Protein 2Z00 (pdb70)

Secondary structure (DSSP, 8-state):
-EEEEEEEEETTEEEEEEEEEEETTEEEESB----SSEEE-TT-EEEEPEEES-B---TTT-TTT--HHHHHHHHHHTTEEEE----SSS-S-SHHHHHHHHHHHHHHTSSEE--EE-SBGGG-SSSB--HHHHHHHT--EEE-TTS----HHHHHHHH--GGGT--EEE----HHHHTT----SHHHHHHT-----HHHHHHHHHHHHHHHHHHHHH-SSPP-EEETT---HHHHHHHHHHHHTT--EEEEE-HHHHH--GGGGGG--GGG--SSPP--HHHHHHHHHHHHHTSS-EE---B----TTGGGS-TTTSPP-B--TTTHHHHHIIIIIIHH---HHHHHHHHTHHHHHHHTPPP--SSTTSB--EEEEE---EE--GGG-SSS----TTTT-EE--EEEEEEETTEEEEE---

Foldseek 3Di:
DKEAQAWEFALVGIDDRFIWDDDPQFGADRHHDDDPDYHHQHQWYKYFQFEFEAAEAQPDPRCLQHHCQLVLLLQVQQRHQYYEYAVYVQGAQALVSLLVNQVVCVVNPGRHYQYAGEQAVSLPQDHGGPVVSNVVSRHLAYESPVDANADLVSVLVSQLVQVVLHAYEGQQFQCVQQPPFLDDDDVCVVLVGRHGDLVRRLVRLLSVLVSLVVSCVPHPGRGEYEYEANQFLSSLVSLVVSVVVVHRYAYEHALCSQPHAPVLCPPQQLLQRAVPHRHDPVRNVSVLVCLVVVSHLAYHHNADTDAVVLSPDGSSRRDHHFHDSQPRQQSCCFVPCVPPVHDPNSNSSRRFVSSCVSSPHHGFGDDNPTRPFMWMWFQDWDFDQLVPRSRSHSDGPRGGPITGGGTQFGDNSNHTSHHNSD

InterPro domains:
  IPR002195 Dihydroorotase, conserved site [PS00482] (53-61)
  IPR002195 Dihydroorotase, conserved site [PS00483] (304-315)
  IPR004722 Dihydroorotase [MF_00220_B] (2-424)
  IPR004722 Dihydroorotase [cd01317] (38-414)
  IPR011059 Metal-dependent hydrolase, composite domain superfamily [G3DSA:2.30.40.10] (15-421)
  IPR011059 Metal-dependent hydrolase, composite domain superfamily [SSF51338] (2-423)
  IPR024403 Dihydroorotase, catalytic domain [PF12890] (46-237)
  IPR032466 Metal-dependent hydrolase [SSF51556] (50-367)
  IPR050138 Dihydroorotase/Allantoinase hydrolase-like [PTHR43668] (2-423)

Structure (mmCIF, N/CA/C/O backbone):
data_2Z00
#
_entry.id   2Z00
#
_cell.length_a   129.937
_cell.length_b   129.937
_cell.length_c   209.906
_cell.angle_alpha   90.00
_cell.angle_beta   90.00
_cell.angle_gamma   120.00
#
_symmetry.space_group_name_H-M   'P 65 2 2'
#
loop_
_entity.id
_entity.type
_entity.pdbx_description
1 polymer Dihydroorotase
2 non-polymer 'ZINC ION'
3 water water
#
loop_
_atom_site.group_PDB
_atom_site.id
_atom_site.type_symbol
_atom_site.label_atom_id
_atom_site.label_alt_id
_atom_site.label_comp_id
_atom_site.label_asym_id
_atom_site.label_entity_id
_atom_site.label_seq_id
_atom_site.pdbx_PDB_ins_code
_atom_site.Cartn_x
_atom_site.Cartn_y
_atom_site.Cartn_z
_atom_site.occupancy
_atom_site.B_iso_or_equiv
_atom_site.auth_seq_id
_atom_site.auth_comp_id
_atom_site.auth_asym_id
_atom_site.auth_atom_id
_atom_site.pdbx_PDB_model_num
ATOM 9 N N . ILE A 1 2 ? 39.541 46.361 128.357 1.00 37.80 2 ILE A N 1
ATOM 10 C CA . ILE A 1 2 ? 39.066 46.833 127.072 1.00 32.31 2 ILE A CA 1
ATOM 11 C C . ILE A 1 2 ? 37.602 46.476 126.814 1.00 29.57 2 ILE A C 1
ATOM 12 O O . ILE A 1 2 ? 37.105 45.453 127.285 1.00 29.27 2 ILE A O 1
ATOM 17 N N . LEU A 1 3 ? 36.890 47.343 126.101 1.00 26.10 3 LEU A N 1
ATOM 18 C CA . LEU A 1 3 ? 35.493 47.087 125.763 1.00 24.29 3 LEU A CA 1
ATOM 19 C C . LEU A 1 3 ? 35.331 47.038 124.251 1.00 23.66 3 LEU A C 1
ATOM 20 O O . LEU A 1 3 ? 35.650 48.005 123.555 1.00 22.65 3 LEU A O 1
ATOM 25 N N . ILE A 1 4 ? 34.847 45.908 123.743 1.00 23.04 4 ILE A N 1
ATOM 26 C CA . ILE A 1 4 ? 34.634 45.751 122.307 1.00 22.44 4 ILE A CA 1
ATOM 27 C C . ILE A 1 4 ? 33.125 45.767 122.102 1.00 22.52 4 ILE A C 1
ATOM 28 O O . ILE A 1 4 ? 32.418 44.856 122.535 1.00 21.89 4 ILE A O 1
ATOM 33 N N . ARG A 1 5 ? 32.638 46.814 121.446 1.00 24.59 5 ARG A N 1
ATOM 34 C CA . ARG A 1 5 ? 31.206 46.982 121.230 1.00 26.20 5 ARG A CA 1
ATOM 35 C C . ARG A 1 5 ? 30.650 46.517 119.894 1.00 24.89 5 ARG A C 1
ATOM 36 O O . ARG A 1 5 ? 31.342 46.517 118.875 1.00 24.63 5 ARG A O 1
ATOM 44 N N . ASN A 1 6 ? 29.382 46.117 119.931 1.00 23.71 6 ASN A N 1
ATOM 45 C CA . ASN A 1 6 ? 28.648 45.682 118.749 1.00 22.70 6 ASN A CA 1
ATOM 46 C C . ASN A 1 6 ? 29.411 44.664 117.899 1.00 22.14 6 ASN A C 1
ATOM 47 O O . ASN A 1 6 ? 29.473 44.781 116.677 1.00 20.06 6 ASN A O 1
ATOM 52 N N . VAL A 1 7 ? 29.975 43.654 118.549 1.00 21.72 7 VAL A N 1
ATOM 53 C CA . VAL A 1 7 ? 30.745 42.646 117.837 1.00 20.51 7 VAL A CA 1
ATOM 54 C C . VAL A 1 7 ? 30.100 41.270 117.909 1.00 19.93 7 VAL A C 1
ATOM 55 O O . VAL A 1 7 ? 29.477 40.918 118.908 1.00 20.14 7 VAL A O 1
ATOM 59 N N . ARG A 1 8 ? 30.244 40.496 116.838 1.00 20.43 8 ARG A N 1
ATOM 60 C CA . ARG A 1 8 ? 29.698 39.146 116.813 1.00 21.32 8 ARG A CA 1
ATOM 61 C C . ARG A 1 8 ? 30.652 38.235 117.573 1.00 21.07 8 ARG A C 1
ATOM 62 O O . ARG A 1 8 ? 31.857 38.486 117.618 1.00 19.65 8 ARG A O 1
ATOM 70 N N . LEU A 1 9 ? 30.107 37.188 118.177 1.00 21.69 9 LEU A N 1
ATOM 71 C CA . LEU A 1 9 ? 30.905 36.235 118.935 1.00 23.05 9 LEU A CA 1
ATOM 72 C C . LEU A 1 9 ? 30.871 34.897 118.213 1.00 23.44 9 LEU A C 1
ATOM 73 O O . LEU A 1 9 ? 29.803 34.418 117.841 1.00 23.97 9 LEU A O 1
ATOM 78 N N . VAL A 1 10 ? 32.033 34.288 118.010 1.00 23.30 10 VAL A N 1
ATOM 79 C CA . VAL A 1 10 ? 32.066 33.009 117.322 1.00 22.09 10 VAL A CA 1
ATOM 80 C C . VAL A 1 10 ? 33.071 32.003 117.861 1.00 22.26 10 VAL A C 1
ATOM 81 O O . VAL A 1 10 ? 34.277 32.241 117.812 1.00 22.01 10 VAL A O 1
ATOM 85 N N . ASP A 1 11 ? 32.572 30.895 118.400 1.00 21.56 11 ASP A N 1
ATOM 86 C CA . ASP A 1 11 ? 33.444 29.811 118.840 1.00 22.66 11 ASP A CA 1
ATOM 87 C C . ASP A 1 11 ? 32.790 28.529 118.325 1.00 22.95 11 ASP A C 1
ATOM 88 O O . ASP A 1 11 ? 31.749 28.599 117.665 1.00 22.39 11 ASP A O 1
ATOM 93 N N . ALA A 1 12 ? 33.395 27.376 118.596 1.00 23.48 12 ALA A N 1
ATOM 94 C CA . ALA A 1 12 ? 32.866 26.099 118.112 1.00 24.80 12 ALA A CA 1
ATOM 95 C C . ALA A 1 12 ? 31.385 25.857 118.394 1.00 26.24 12 ALA A C 1
ATOM 96 O O . ALA A 1 12 ? 30.726 25.132 117.651 1.00 25.43 12 ALA A O 1
ATOM 98 N N . ARG A 1 13 ? 30.862 26.465 119.457 1.00 27.34 13 ARG A N 1
ATOM 99 C CA . ARG A 1 13 ? 29.464 26.285 119.833 1.00 28.66 13 ARG A CA 1
ATOM 100 C C . ARG A 1 13 ? 28.469 27.037 118.953 1.00 29.61 13 ARG A C 1
ATOM 101 O O . ARG A 1 13 ? 27.289 26.692 118.919 1.00 30.24 13 ARG A O 1
ATOM 109 N N . GLY A 1 14 ? 28.930 28.063 118.246 1.00 29.64 14 GLY A N 1
ATOM 110 C CA . GLY A 1 14 ? 28.020 28.806 117.390 1.00 30.59 14 GLY A CA 1
ATOM 111 C C . GLY A 1 14 ? 28.286 30.296 117.347 1.00 31.91 14 GLY A C 1
ATOM 112 O O . GLY A 1 14 ? 29.197 30.789 118.010 1.00 32.27 14 GLY A O 1
ATOM 113 N N . GLU A 1 15 ? 27.487 31.012 116.560 1.00 33.52 15 GLU A N 1
ATOM 114 C CA . GLU A 1 15 ? 27.626 32.458 116.418 1.00 35.43 15 GLU A CA 1
ATOM 115 C C . GLU A 1 15 ? 26.560 33.155 117.253 1.00 35.02 15 GLU A C 1
ATOM 116 O O . GLU A 1 15 ? 25.393 32.773 117.221 1.00 35.93 15 GLU A O 1
ATOM 122 N N . ARG A 1 16 ? 26.968 34.174 118.002 1.00 34.58 16 ARG A N 1
ATOM 123 C CA . ARG A 1 16 ? 26.047 34.931 118.843 1.00 33.70 16 ARG A CA 1
ATOM 124 C C . ARG A 1 16 ? 26.304 36.424 118.667 1.00 32.67 16 ARG A C 1
ATOM 125 O O . ARG A 1 16 ? 27.193 36.823 117.912 1.00 30.62 16 ARG A O 1
ATOM 133 N N . GLY A 1 17 ? 25.528 37.246 119.370 1.00 32.03 17 GLY A N 1
ATOM 134 C CA . GLY A 1 17 ? 25.696 38.685 119.270 1.00 30.90 17 GLY A CA 1
ATOM 135 C C . GLY A 1 17 ? 24.975 39.256 118.063 1.00 30.03 17 GLY A C 1
ATOM 136 O O . GLY A 1 17 ? 24.144 38.567 117.470 1.00 30.68 17 GLY A O 1
ATOM 137 N N . PRO A 1 18 ? 25.270 40.505 117.658 1.00 29.51 18 PRO A N 1
ATOM 138 C CA . PRO A 1 18 ? 26.229 41.459 118.229 1.00 28.73 18 PRO A CA 1
ATOM 139 C C . PRO A 1 18 ? 26.119 41.637 119.736 1.00 27.82 18 PRO A C 1
ATOM 140 O O . PRO A 1 18 ? 25.034 41.561 120.306 1.00 27.84 18 PRO A O 1
ATOM 144 N N . ALA A 1 19 ? 27.257 41.877 120.374 1.00 26.31 19 ALA A N 1
ATOM 145 C CA . ALA A 1 19 ? 27.297 42.059 121.813 1.00 25.33 19 ALA A CA 1
ATOM 146 C C . ALA A 1 19 ? 28.452 42.967 122.205 1.00 25.70 19 ALA A C 1
ATOM 147 O O . ALA A 1 19 ? 29.363 43.209 121.411 1.00 25.60 19 ALA A O 1
ATOM 149 N N . ASP A 1 20 ? 28.395 43.483 123.428 1.00 25.01 20 ASP A N 1
ATOM 150 C CA . ASP A 1 20 ? 29.455 44.333 123.948 1.00 24.97 20 ASP A CA 1
ATOM 151 C C . ASP A 1 20 ? 30.247 43.451 124.904 1.00 24.27 20 ASP A C 1
ATOM 152 O O . ASP A 1 20 ? 29.711 42.958 125.898 1.00 23.91 20 ASP A O 1
ATOM 157 N N . VAL A 1 21 ? 31.521 43.243 124.591 1.00 24.05 21 VAL A N 1
ATOM 158 C CA . VAL A 1 21 ? 32.381 42.394 125.409 1.00 23.37 21 VAL A CA 1
ATOM 159 C C . VAL A 1 21 ? 33.350 43.196 126.269 1.00 22.89 21 VAL A C 1
ATOM 160 O O . VAL A 1 21 ? 34.122 44.007 125.755 1.00 22.72 21 VAL A O 1
ATOM 164 N N . LEU A 1 22 ? 33.297 42.973 127.579 1.00 21.97 22 LEU A N 1
ATOM 165 C CA . LEU A 1 22 ? 34.192 43.658 128.503 1.00 21.04 22 LEU A CA 1
ATOM 166 C C . LEU A 1 22 ? 35.297 42.693 128.917 1.00 20.88 22 LEU A C 1
ATOM 167 O O . LEU A 1 22 ? 35.030 41.611 129.450 1.00 19.45 22 LEU A O 1
ATOM 172 N N . ILE A 1 23 ? 36.537 43.098 128.667 1.00 19.97 23 ILE A N 1
ATOM 173 C CA . ILE A 1 23 ? 37.703 42.288 128.987 1.00 20.61 23 ILE A CA 1
ATOM 174 C C . ILE A 1 23 ? 38.559 42.999 130.028 1.00 21.52 23 ILE A C 1
ATOM 175 O O . ILE A 1 23 ? 38.833 44.190 129.907 1.00 22.18 23 ILE A O 1
ATOM 180 N N . GLY A 1 24 ? 38.974 42.261 131.052 1.00 21.74 24 GLY A N 1
ATOM 181 C CA . GLY A 1 24 ? 39.794 42.834 132.104 1.00 22.24 24 GLY A CA 1
ATOM 182 C C . GLY A 1 24 ? 40.282 41.750 133.045 1.00 23.35 24 GLY A C 1
ATOM 183 O O . GLY A 1 24 ? 39.700 40.668 133.098 1.00 24.02 24 GLY A O 1
ATOM 184 N N . GLU A 1 25 ? 41.347 42.031 133.787 1.00 25.11 25 GLU A N 1
ATOM 185 C CA . GLU A 1 25 ? 41.898 41.055 134.718 1.00 28.41 25 GLU A CA 1
ATOM 186 C C . GLU A 1 25 ? 42.297 39.781 133.977 1.00 27.88 25 GLU A C 1
ATOM 187 O O . GLU A 1 25 ? 42.315 38.692 134.552 1.00 27.99 25 GLU A O 1
ATOM 193 N N . GLY A 1 26 ? 42.605 39.927 132.693 1.00 26.88 26 GLY A N 1
ATOM 194 C CA . GLY A 1 26 ? 43.010 38.789 131.889 1.00 26.55 26 GLY A CA 1
ATOM 195 C C . GLY A 1 26 ? 41.893 37.820 131.552 1.00 26.03 26 GLY A C 1
ATOM 196 O O . GLY A 1 26 ? 42.159 36.708 131.102 1.00 25.33 26 GLY A O 1
ATOM 197 N N . ARG A 1 27 ? 40.645 38.233 131.757 1.00 25.48 27 ARG A N 1
ATOM 198 C CA . ARG A 1 27 ? 39.503 37.369 131.468 1.00 25.90 27 ARG A CA 1
ATOM 199 C C . ARG A 1 27 ? 38.388 38.135 130.773 1.00 25.65 27 ARG A C 1
ATOM 200 O O . ARG A 1 27 ? 38.434 39.364 130.668 1.00 25.35 27 ARG A O 1
ATOM 208 N N . ILE A 1 28 ? 37.391 37.399 130.294 1.00 25.87 28 ILE A N 1
ATOM 209 C CA . ILE A 1 28 ? 36.226 38.011 129.673 1.00 25.80 28 ILE A CA 1
ATOM 210 C C . ILE A 1 28 ? 35.329 38.280 130.880 1.00 26.42 28 ILE A C 1
ATOM 211 O O . ILE A 1 28 ? 34.740 37.356 131.445 1.00 26.93 28 ILE A O 1
ATOM 216 N N . LEU A 1 29 ? 35.250 39.539 131.290 1.00 26.54 29 LEU A N 1
ATOM 217 C CA . LEU A 1 29 ? 34.452 39.904 132.451 1.00 26.83 29 LEU A CA 1
ATOM 218 C C . LEU A 1 29 ? 32.955 39.909 132.190 1.00 26.81 29 LEU A C 1
ATOM 219 O O . LEU A 1 29 ? 32.171 39.469 133.029 1.00 27.14 29 LEU A O 1
ATOM 224 N N . SER A 1 30 ? 32.556 40.398 131.023 1.00 27.22 30 SER A N 1
ATOM 225 C CA . SER A 1 30 ? 31.142 40.465 130.699 1.00 27.38 30 SER A CA 1
ATOM 226 C C . SER A 1 30 ? 30.843 40.431 129.207 1.00 28.20 30 SER A C 1
ATOM 227 O O . SER A 1 30 ? 31.638 40.897 128.388 1.00 28.07 30 SER A O 1
ATOM 230 N N . LEU A 1 31 ? 29.686 39.871 128.868 1.00 29.21 31 LEU A N 1
ATOM 231 C CA . LEU A 1 31 ? 29.232 39.795 127.484 1.00 31.33 31 LEU A CA 1
ATOM 232 C C . LEU A 1 31 ? 28.015 40.703 127.346 1.00 32.56 31 LEU A C 1
ATOM 233 O O . LEU A 1 31 ? 27.344 40.721 126.314 1.00 33.09 31 LEU A O 1
ATOM 238 N N . GLU A 1 32 ? 27.742 41.457 128.406 1.00 34.94 32 GLU A N 1
ATOM 239 C CA . GLU A 1 32 ? 26.617 42.380 128.429 1.00 36.61 32 GLU A CA 1
ATOM 240 C C . GLU A 1 32 ? 27.098 43.809 128.640 1.00 35.79 32 GLU A C 1
ATOM 241 O O . GLU A 1 32 ? 26.391 44.637 129.212 1.00 37.13 32 GLU A O 1
ATOM 247 N N . GLY A 1 33 ? 28.312 44.090 128.179 1.00 33.85 33 GLY A N 1
ATOM 248 C CA . GLY A 1 33 ? 28.861 45.427 128.309 1.00 31.85 33 GLY A CA 1
ATOM 249 C C . GLY A 1 33 ? 29.535 45.744 129.632 1.00 30.53 33 GLY A C 1
ATOM 250 O O . GLY A 1 33 ? 29.757 44.869 130.472 1.00 29.36 33 GLY A O 1
ATOM 251 N N . GLY A 1 34 ? 29.857 47.021 129.811 1.00 29.50 34 GLY A N 1
ATOM 252 C CA . GLY A 1 34 ? 30.514 47.472 131.021 1.00 29.03 34 GLY A CA 1
ATOM 253 C C . GLY A 1 34 ? 31.202 48.793 130.743 1.00 29.61 34 GLY A C 1
ATOM 254 O O . GLY A 1 34 ? 30.987 49.396 129.691 1.00 30.00 34 GLY A O 1
ATOM 255 N N . GLU A 1 35 ? 32.027 49.253 131.674 1.00 29.61 35 GLU A N 1
ATOM 256 C CA . GLU A 1 35 ? 32.725 50.515 131.479 1.00 30.62 35 GLU A CA 1
ATOM 257 C C . GLU A 1 35 ? 34.223 50.320 131.339 1.00 28.42 35 GLU A C 1
ATOM 258 O O . GLU A 1 35 ? 34.839 49.577 132.103 1.00 27.72 35 GLU A O 1
ATOM 264 N N . ALA A 1 36 ? 34.801 50.997 130.353 1.00 26.38 36 ALA A N 1
ATOM 265 C CA . ALA A 1 36 ? 36.232 50.914 130.100 1.00 25.29 36 ALA A CA 1
ATOM 266 C C . ALA A 1 36 ? 36.690 52.178 129.390 1.00 25.02 36 ALA A C 1
ATOM 267 O O . ALA A 1 36 ? 35.927 52.788 128.645 1.00 26.00 36 ALA A O 1
ATOM 269 N N . LYS A 1 37 ? 37.934 52.575 129.630 1.00 23.66 37 LYS A N 1
ATOM 270 C CA . LYS A 1 37 ? 38.495 53.760 129.000 1.00 24.27 37 LYS A CA 1
ATOM 271 C C . LYS A 1 37 ? 38.903 53.460 127.563 1.00 23.01 37 LYS A C 1
ATOM 272 O O . LYS A 1 37 ? 38.908 54.351 126.711 1.00 24.52 37 LYS A O 1
ATOM 278 N N . GLN A 1 38 ? 39.244 52.202 127.300 1.00 20.77 38 GLN A N 1
ATOM 279 C CA . GLN A 1 38 ? 39.646 51.778 125.964 1.00 19.37 38 GLN A CA 1
ATOM 280 C C . GLN A 1 38 ? 38.473 51.055 125.310 1.00 18.75 38 GLN A C 1
ATOM 281 O O . GLN A 1 38 ? 38.121 49.937 125.691 1.00 17.82 38 GLN A O 1
ATOM 287 N N . VAL A 1 39 ? 37.876 51.702 124.316 1.00 17.84 39 VAL A N 1
ATOM 288 C CA . VAL A 1 39 ? 36.715 51.149 123.640 1.00 18.21 39 VAL A CA 1
ATOM 289 C C . VAL A 1 39 ? 36.955 50.915 122.156 1.00 17.92 39 VAL A C 1
ATOM 290 O O . VAL A 1 39 ? 37.353 51.826 121.427 1.00 18.90 39 VAL A O 1
ATOM 294 N N . VAL A 1 40 ? 36.703 49.686 121.716 1.00 17.24 40 VAL A N 1
ATOM 295 C CA . VAL A 1 40 ? 36.888 49.313 120.319 1.00 17.66 40 VAL A CA 1
ATOM 296 C C . VAL A 1 40 ? 35.548 49.081 119.642 1.00 18.36 40 VAL A C 1
ATOM 297 O O . VAL A 1 40 ? 34.718 48.309 120.129 1.00 18.45 40 VAL A O 1
ATOM 301 N N . ASP A 1 41 ? 35.335 49.759 118.521 1.00 18.94 41 ASP A N 1
ATOM 302 C CA . ASP A 1 41 ? 34.104 49.591 117.770 1.00 19.42 41 ASP A CA 1
ATOM 303 C C . ASP A 1 41 ? 34.283 48.355 116.891 1.00 20.08 41 ASP A C 1
ATOM 304 O O . ASP A 1 41 ? 34.997 48.402 115.890 1.00 18.71 41 ASP A O 1
ATOM 309 N N . GLY A 1 42 ? 33.646 47.252 117.283 1.00 20.42 42 GLY A N 1
ATOM 310 C CA . GLY A 1 42 ? 33.754 46.014 116.530 1.00 20.80 42 GLY A CA 1
ATOM 311 C C . GLY A 1 42 ? 32.624 45.738 115.550 1.00 21.75 42 GLY A C 1
ATOM 312 O O . GLY A 1 42 ? 32.368 44.588 115.192 1.00 22.19 42 GLY A O 1
ATOM 313 N N . THR A 1 43 ? 31.946 46.791 115.108 1.00 22.07 43 THR A N 1
ATOM 314 C CA . THR A 1 43 ? 30.851 46.640 114.161 1.00 21.79 43 THR A CA 1
ATOM 315 C C . THR A 1 43 ? 31.322 45.907 112.911 1.00 22.41 43 THR A C 1
ATOM 316 O O . THR A 1 43 ? 32.336 46.267 112.308 1.00 22.26 43 THR A O 1
ATOM 320 N N . GLY A 1 44 ? 30.580 44.872 112.529 1.00 23.27 44 GLY A N 1
ATOM 321 C CA . GLY A 1 44 ? 30.925 44.111 111.343 1.00 23.16 44 GLY A CA 1
ATOM 322 C C . GLY A 1 44 ? 32.012 43.076 111.551 1.00 23.29 44 GLY A C 1
ATOM 323 O O . GLY A 1 44 ? 32.256 42.246 110.678 1.00 24.32 44 GLY A O 1
ATOM 324 N N . CYS A 1 45 ? 32.668 43.123 112.705 1.00 22.28 45 CYS A N 1
ATOM 325 C CA . CYS A 1 45 ? 33.733 42.178 113.014 1.00 22.00 45 CYS A CA 1
ATOM 326 C C . CYS A 1 45 ? 33.208 41.061 113.902 1.00 21.88 45 CYS A C 1
ATOM 327 O O . CYS A 1 45 ? 32.097 41.136 114.423 1.00 22.11 45 CYS A O 1
ATOM 330 N N . PHE A 1 46 ? 34.003 40.011 114.062 1.00 21.51 46 PHE A N 1
ATOM 331 C CA . PHE A 1 46 ? 33.618 38.944 114.965 1.00 21.36 46 PHE A CA 1
ATOM 332 C C . PHE A 1 46 ? 34.820 38.579 115.825 1.00 20.83 46 PHE A C 1
ATOM 333 O O . PHE A 1 46 ? 35.975 38.666 115.396 1.00 21.32 46 PHE A O 1
ATOM 341 N N . LEU A 1 47 ? 34.531 38.206 117.060 1.00 20.10 47 LEU A N 1
ATOM 342 C CA . LEU A 1 47 ? 35.554 37.847 118.018 1.00 19.46 47 LEU A CA 1
ATOM 343 C C . LEU A 1 47 ? 35.591 36.329 118.117 1.00 18.96 47 LEU A C 1
ATOM 344 O O . LEU A 1 47 ? 34.548 35.676 118.098 1.00 20.34 47 LEU A O 1
ATOM 349 N N . ALA A 1 48 ? 36.791 35.768 118.208 1.00 17.51 48 ALA A N 1
ATOM 350 C CA . ALA A 1 48 ? 36.938 34.326 118.317 1.00 15.71 48 ALA A CA 1
ATOM 351 C C . ALA A 1 48 ? 38.015 34.005 119.335 1.00 15.94 48 ALA A C 1
ATOM 352 O O . ALA A 1 48 ? 38.831 34.863 119.683 1.00 17.11 48 ALA A O 1
ATOM 354 N N . PRO A 1 49 ? 38.029 32.763 119.838 1.00 14.68 49 PRO A N 1
ATOM 355 C CA . PRO A 1 49 ? 39.057 32.403 120.816 1.00 13.67 49 PRO A CA 1
ATOM 356 C C . PRO A 1 49 ? 40.388 32.428 120.064 1.00 13.80 49 PRO A C 1
ATOM 357 O O . PRO A 1 49 ? 40.411 32.195 118.855 1.00 13.34 49 PRO A O 1
ATOM 361 N N . GLY A 1 50 ? 41.483 32.715 120.763 1.00 13.99 50 GLY A N 1
ATOM 362 C CA . GLY A 1 50 ? 42.778 32.739 120.105 1.00 13.14 50 GLY A CA 1
ATOM 363 C C . GLY A 1 50 ? 43.045 31.420 119.395 1.00 13.78 50 GLY A C 1
ATOM 364 O O . GLY A 1 50 ? 42.704 30.351 119.909 1.00 12.61 50 GLY A O 1
ATOM 365 N N . PHE A 1 51 ? 43.648 31.485 118.213 1.00 13.86 51 PHE A N 1
ATOM 366 C CA . PHE A 1 51 ? 43.937 30.275 117.452 1.00 13.59 51 PHE A CA 1
ATOM 367 C C . PHE A 1 51 ? 45.145 29.526 118.009 1.00 14.81 51 PHE A C 1
ATOM 368 O O . PHE A 1 51 ? 45.945 30.082 118.765 1.00 13.66 51 PHE A O 1
ATOM 376 N N . LEU A 1 52 ? 45.269 28.260 117.619 1.00 15.12 52 LEU A N 1
ATOM 377 C CA . LEU A 1 52 ? 46.390 27.423 118.030 1.00 15.41 52 LEU A CA 1
ATOM 378 C C . LEU A 1 52 ? 46.872 26.630 116.819 1.00 15.13 52 LEU A C 1
ATOM 379 O O . LEU A 1 52 ? 46.111 25.873 116.220 1.00 14.01 52 LEU A O 1
ATOM 384 N N . ASP A 1 53 ? 48.133 26.821 116.451 1.00 15.58 53 ASP A N 1
ATOM 385 C CA . ASP A 1 53 ? 48.697 26.111 115.312 1.00 16.04 53 ASP A CA 1
ATOM 386 C C . ASP A 1 53 ? 49.452 24.878 115.786 1.00 15.90 53 ASP A C 1
ATOM 387 O O . ASP A 1 53 ? 50.340 24.961 116.635 1.00 14.90 53 ASP A O 1
ATOM 392 N N . LEU A 1 54 ? 49.086 23.735 115.220 1.00 15.23 54 LEU A N 1
ATOM 393 C CA . LEU A 1 54 ? 49.681 22.449 115.563 1.00 14.87 54 LEU A CA 1
ATOM 394 C C . LEU A 1 54 ? 50.957 22.131 114.785 1.00 15.59 54 LEU A C 1
ATOM 395 O O . LEU A 1 54 ? 51.658 21.170 115.104 1.00 15.61 54 LEU A O 1
ATOM 400 N N . HIS A 1 55 ? 51.284 22.943 113.788 1.00 15.00 55 HIS A N 1
ATOM 401 C CA . HIS A 1 55 ? 52.417 22.607 112.944 1.00 14.53 55 HIS A CA 1
ATOM 402 C C . HIS A 1 55 ? 53.168 23.803 112.358 1.00 14.72 55 HIS A C 1
ATOM 403 O O . HIS A 1 55 ? 52.898 24.218 111.235 1.00 13.11 55 HIS A O 1
ATOM 410 N N . ALA A 1 56 ? 54.124 24.344 113.105 1.00 14.67 56 ALA A N 1
ATOM 411 C CA . ALA A 1 56 ? 54.896 25.484 112.617 1.00 14.59 56 ALA A CA 1
ATOM 412 C C . ALA A 1 56 ? 56.402 25.265 112.747 1.00 14.57 56 ALA A C 1
ATOM 413 O O . ALA A 1 56 ? 56.896 24.871 113.805 1.00 15.33 56 ALA A O 1
ATOM 415 N N . HIS A 1 57 ? 57.127 25.511 111.662 1.00 14.79 57 HIS A N 1
ATOM 416 C CA . HIS A 1 57 ? 58.580 25.364 111.659 1.00 16.17 57 HIS A CA 1
ATOM 417 C C . HIS A 1 57 ? 59.186 26.741 111.904 1.00 16.56 57 HIS A C 1
ATOM 418 O O . HIS A 1 57 ? 59.191 27.592 111.012 1.00 14.73 57 HIS A O 1
ATOM 425 N N . LEU A 1 58 ? 59.696 26.963 113.111 1.00 18.07 58 LEU A N 1
ATOM 426 C CA . LEU A 1 58 ? 60.269 28.260 113.445 1.00 19.44 58 LEU A CA 1
ATOM 427 C C . LEU A 1 58 ? 61.769 28.378 113.190 1.00 19.64 58 LEU A C 1
ATOM 428 O O . LEU A 1 58 ? 62.369 29.410 113.474 1.00 20.19 58 LEU A O 1
ATOM 433 N N . ARG A 1 59 ? 62.508 27.536 112.488 1.00 20.96 59 ARG A N 1
ATOM 434 C CA . ARG A 1 59 ? 63.941 27.717 112.239 1.00 21.70 59 ARG A CA 1
ATOM 435 C C . ARG A 1 59 ? 64.851 28.248 113.348 1.00 24.71 59 ARG A C 1
ATOM 436 O O . ARG A 1 59 ? 66.061 28.240 113.131 1.00 27.40 59 ARG A O 1
ATOM 444 N N . GLU A 1 60 ? 64.451 27.915 114.564 1.00 23.74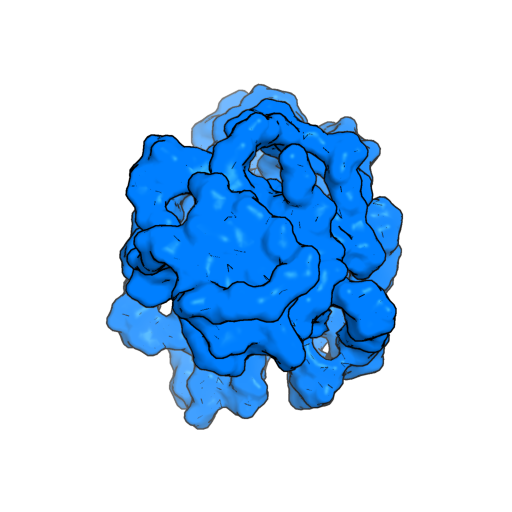 60 GLU A N 1
ATOM 445 C CA . GLU A 1 60 ? 65.419 28.163 115.627 1.00 22.54 60 GLU A CA 1
ATOM 446 C C . GLU A 1 60 ? 65.372 26.951 116.553 1.00 22.48 60 GLU A C 1
ATOM 447 O O . GLU A 1 60 ? 64.293 26.465 116.886 1.00 22.62 60 GLU A O 1
ATOM 453 N N . PRO A 1 61 ? 66.537 26.449 116.994 1.00 23.21 61 PRO A N 1
ATOM 454 C CA . PRO A 1 61 ? 67.904 26.908 116.718 1.00 24.10 61 PRO A CA 1
ATOM 455 C C . PRO A 1 61 ? 68.518 26.385 115.422 1.00 24.12 61 PRO A C 1
ATOM 456 O O . PRO A 1 61 ? 68.036 25.415 114.839 1.00 24.29 61 PRO A O 1
ATOM 460 N N . GLY A 1 62 ? 69.588 27.042 114.979 1.00 24.77 62 GLY A N 1
ATOM 461 C CA . GLY A 1 62 ? 70.283 26.592 113.789 1.00 25.08 62 GLY A CA 1
ATOM 462 C C . GLY A 1 62 ? 70.097 27.306 112.466 1.00 25.33 62 GLY A C 1
ATOM 463 O O . GLY A 1 62 ? 71.066 27.483 111.731 1.00 26.31 62 GLY A O 1
ATOM 464 N N . GLU A 1 63 ? 68.877 27.712 112.139 1.00 25.03 63 GLU A N 1
ATOM 465 C CA . GLU A 1 63 ? 68.652 28.374 110.858 1.00 24.62 63 GLU A CA 1
ATOM 466 C C . GLU A 1 63 ? 67.883 29.680 110.982 1.00 24.31 63 GLU A C 1
ATOM 467 O O . GLU A 1 63 ? 66.983 29.965 110.189 1.00 23.43 63 GLU A O 1
ATOM 473 N N . GLU A 1 64 ? 68.268 30.476 111.975 1.00 23.16 64 GLU A N 1
ATOM 474 C CA . GLU A 1 64 ? 67.635 31.756 112.251 1.00 23.20 64 GLU A CA 1
ATOM 475 C C . GLU A 1 64 ? 67.493 32.662 111.030 1.00 22.08 64 GLU A C 1
ATOM 476 O O . GLU A 1 64 ? 66.611 33.517 110.992 1.00 21.29 64 GLU A O 1
ATOM 482 N N . VAL A 1 65 ? 68.347 32.481 110.030 1.00 21.33 65 VAL A N 1
ATOM 483 C CA . VAL A 1 65 ? 68.264 33.313 108.837 1.00 21.19 65 VAL A CA 1
ATOM 484 C C . VAL A 1 65 ? 66.929 33.092 108.115 1.00 20.99 65 VAL A C 1
ATOM 485 O O . VAL A 1 65 ? 66.404 34.003 107.470 1.00 19.79 65 VAL A O 1
ATOM 489 N N . LYS A 1 66 ? 66.382 31.884 108.231 1.00 20.74 66 LYS A N 1
ATOM 490 C CA . LYS A 1 66 ? 65.107 31.553 107.594 1.00 20.44 66 LYS A CA 1
ATOM 491 C C . LYS A 1 66 ? 63.942 32.082 108.427 1.00 19.76 66 LYS A C 1
ATOM 492 O O . LYS A 1 66 ? 62.937 32.552 107.891 1.00 19.81 66 LYS A O 1
ATOM 498 N N . GLU A 1 67 ? 64.096 31.998 109.744 1.00 18.34 67 GLU A N 1
ATOM 499 C CA . GLU A 1 67 ? 63.090 32.387 110.721 1.00 17.34 67 GLU A CA 1
ATOM 500 C C . GLU A 1 67 ? 63.737 32.248 112.094 1.00 17.09 67 GLU A C 1
ATOM 501 O O . GLU A 1 67 ? 64.740 31.551 112.239 1.00 19.44 67 GLU A O 1
ATOM 507 N N . ASP A 1 68 ? 63.033 32.784 113.086 1.00 16.35 68 ASP A N 1
ATOM 508 C CA . ASP A 1 68 ? 63.413 32.519 114.470 1.00 16.89 68 ASP A CA 1
ATOM 509 C C . ASP A 1 68 ? 62.191 32.786 115.336 1.00 16.33 68 ASP A C 1
ATOM 510 O O . ASP A 1 68 ? 61.137 33.159 114.816 1.00 16.61 68 ASP A O 1
ATOM 515 N N . LEU A 1 69 ? 62.312 32.580 116.643 1.00 15.07 69 LEU A N 1
ATOM 516 C CA . LEU A 1 69 ? 61.186 32.812 117.534 1.00 15.70 69 LEU A CA 1
ATOM 517 C C . LEU A 1 69 ? 60.709 34.263 117.511 1.00 15.84 69 LEU A C 1
ATOM 518 O O . LEU A 1 69 ? 59.513 34.519 117.660 1.00 16.53 69 LEU A O 1
ATOM 523 N N . PHE A 1 70 ? 61.633 35.205 117.318 1.00 16.03 70 PHE A N 1
ATOM 524 C CA . PHE A 1 70 ? 61.282 36.625 117.264 1.00 16.63 70 PHE A CA 1
ATOM 525 C C . PHE A 1 70 ? 60.302 36.911 116.128 1.00 16.92 70 PHE A C 1
ATOM 526 O O . PHE A 1 70 ? 59.239 37.492 116.340 1.00 16.77 70 PHE A O 1
ATOM 534 N N . SER A 1 71 ? 60.673 36.515 114.916 1.00 15.08 71 SER A N 1
ATOM 535 C CA . SER A 1 71 ? 59.827 36.749 113.755 1.00 15.04 71 SER A CA 1
ATOM 536 C C . SER A 1 71 ? 58.644 35.779 113.694 1.00 14.71 71 SER A C 1
ATOM 537 O O . SER A 1 71 ? 57.531 36.163 113.323 1.00 14.54 71 SER A O 1
ATOM 540 N N . GLY A 1 72 ? 58.897 34.527 114.069 1.00 14.41 72 GLY A N 1
ATOM 541 C CA . GLY A 1 72 ? 57.864 33.506 114.039 1.00 13.79 72 GLY A CA 1
ATOM 542 C C . GLY A 1 72 ? 56.699 33.686 114.996 1.00 13.01 72 GLY A C 1
ATOM 543 O O . GLY A 1 72 ? 55.544 33.512 114.607 1.00 12.63 72 GLY A O 1
ATOM 544 N N . LEU A 1 73 ? 56.983 34.021 116.249 1.00 13.64 73 LEU A N 1
ATOM 545 C CA . LEU A 1 73 ? 55.914 34.203 117.224 1.00 14.03 73 LEU A CA 1
ATOM 546 C C . LEU A 1 73 ? 55.164 35.516 116.979 1.00 14.02 73 LEU A C 1
ATOM 547 O O . LEU A 1 73 ? 54.000 35.658 117.362 1.00 13.29 73 LEU A O 1
ATOM 552 N N . LEU A 1 74 ? 55.827 36.467 116.326 1.00 13.96 74 LEU A N 1
ATOM 553 C CA . LEU A 1 74 ? 55.198 37.745 116.015 1.00 14.16 74 LEU A CA 1
ATOM 554 C C . LEU A 1 74 ? 54.232 37.466 114.860 1.00 14.11 74 LEU A C 1
ATOM 555 O O . LEU A 1 74 ? 53.075 37.890 114.876 1.00 14.43 74 LEU A O 1
ATOM 560 N N . ALA A 1 75 ? 54.723 36.763 113.843 1.00 13.39 75 ALA A N 1
ATOM 561 C CA . ALA A 1 75 ? 53.895 36.424 112.695 1.00 13.11 75 ALA A CA 1
ATOM 562 C C . ALA A 1 75 ? 52.680 35.656 113.199 1.00 12.92 75 ALA A C 1
ATOM 563 O O . ALA A 1 75 ? 51.563 35.832 112.705 1.00 11.90 75 ALA A O 1
ATOM 565 N N . ALA A 1 76 ? 52.907 34.808 114.198 1.00 12.64 76 ALA A N 1
ATOM 566 C CA . ALA A 1 76 ? 51.833 34.013 114.773 1.00 12.57 76 ALA A CA 1
ATOM 567 C C . ALA A 1 76 ? 50.710 34.885 115.338 1.00 12.81 76 ALA A C 1
ATOM 568 O O . ALA A 1 76 ? 49.544 34.690 114.987 1.00 12.48 76 ALA A O 1
ATOM 570 N N . VAL A 1 77 ? 51.041 35.847 116.200 1.00 11.32 77 VAL A N 1
ATOM 571 C CA . VAL A 1 77 ? 49.991 36.692 116.769 1.00 12.04 77 VAL A CA 1
ATOM 572 C C . VAL A 1 77 ? 49.298 37.536 115.706 1.00 12.99 77 VAL A C 1
ATOM 573 O O . VAL A 1 77 ? 48.099 37.805 115.809 1.00 14.27 77 VAL A O 1
ATOM 577 N N . ARG A 1 78 ? 50.043 37.954 114.685 1.00 13.22 78 ARG A N 1
ATOM 578 C CA . ARG A 1 78 ? 49.456 38.742 113.608 1.00 14.27 78 ARG A CA 1
ATOM 579 C C . ARG A 1 78 ? 48.492 37.873 112.801 1.00 13.50 78 ARG A C 1
ATOM 580 O O . ARG A 1 78 ? 47.584 38.381 112.136 1.00 12.94 78 ARG A O 1
ATOM 588 N N . GLY A 1 79 ? 48.689 36.559 112.882 1.00 11.52 79 GLY A N 1
ATOM 589 C CA . GLY A 1 79 ? 47.824 35.627 112.176 1.00 11.77 79 GLY A CA 1
ATOM 590 C C . GLY A 1 79 ? 46.643 35.199 113.034 1.00 12.36 79 GLY A C 1
ATOM 591 O O . GLY A 1 79 ? 45.791 34.426 112.593 1.00 11.69 79 GLY A O 1
ATOM 592 N N . GLY A 1 80 ? 46.596 35.701 114.268 1.00 13.20 80 GLY A N 1
ATOM 593 C CA . GLY A 1 80 ? 45.506 35.363 115.167 1.00 13.04 80 GLY A CA 1
ATOM 594 C C . GLY A 1 80 ? 45.810 34.245 116.149 1.00 14.25 80 GLY A C 1
ATOM 595 O O . GLY A 1 80 ? 44.942 33.855 116.933 1.00 14.94 80 GLY A O 1
ATOM 596 N N . TYR A 1 81 ? 47.035 33.728 116.123 1.00 13.48 81 TYR A N 1
ATOM 597 C CA . TYR A 1 81 ? 47.406 32.646 117.033 1.00 14.07 81 TYR A CA 1
ATOM 598 C C . 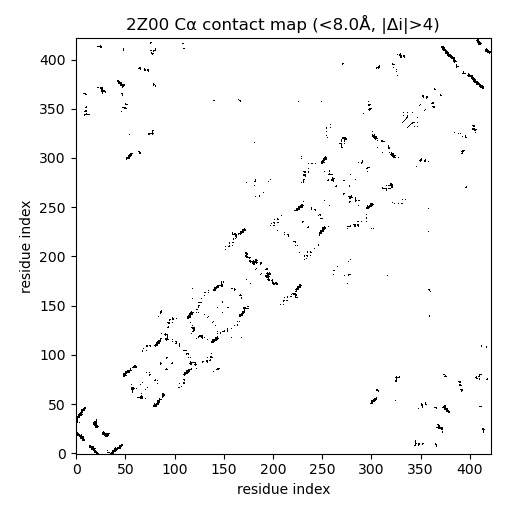TYR A 1 81 ? 47.923 33.133 118.384 1.00 15.00 81 TYR A C 1
ATOM 599 O O . TYR A 1 81 ? 48.798 34.000 118.456 1.00 14.84 81 TYR A O 1
ATOM 608 N N . THR A 1 82 ? 47.369 32.560 119.449 1.00 13.93 82 THR A N 1
ATOM 609 C CA . THR A 1 82 ? 47.767 32.881 120.813 1.00 14.33 82 THR A CA 1
ATOM 610 C C . THR A 1 82 ? 48.566 31.690 121.354 1.00 15.05 82 THR A C 1
ATOM 611 O O . THR A 1 82 ? 49.155 31.754 122.438 1.00 16.13 82 THR A O 1
ATOM 615 N N . ASP A 1 83 ? 48.577 30.607 120.581 1.00 15.62 83 ASP A N 1
ATOM 616 C CA . ASP A 1 83 ? 49.279 29.377 120.948 1.00 15.31 83 ASP A CA 1
ATOM 617 C C . ASP A 1 83 ? 49.860 28.727 119.693 1.00 16.00 83 ASP A C 1
ATOM 618 O O . ASP A 1 83 ? 49.217 28.702 118.641 1.00 16.37 83 ASP A O 1
ATOM 623 N N . LEU A 1 84 ? 51.070 28.193 119.808 1.00 14.93 84 LEU A N 1
ATOM 624 C CA . LEU A 1 84 ? 51.724 27.577 118.667 1.00 14.60 84 LEU A CA 1
ATOM 625 C C . LEU A 1 84 ? 52.646 26.417 119.040 1.00 16.06 84 LEU A C 1
ATOM 626 O O . LEU A 1 84 ? 53.351 26.461 120.054 1.00 16.22 84 LEU A O 1
ATOM 631 N N . VAL A 1 85 ? 52.634 25.384 118.203 1.00 16.10 85 VAL A N 1
ATOM 632 C CA . VAL A 1 85 ? 53.458 24.198 118.407 1.00 15.07 85 VAL A CA 1
ATOM 633 C C . VAL A 1 85 ? 54.610 24.211 117.410 1.00 15.82 85 VAL A C 1
ATOM 634 O O . VAL A 1 85 ? 54.390 24.126 116.203 1.00 14.20 85 VAL A O 1
ATOM 638 N N . SER A 1 86 ? 55.836 24.323 117.915 1.00 15.55 86 SER A N 1
ATOM 639 C CA . SER A 1 86 ? 57.018 24.346 117.056 1.00 16.96 86 SER A CA 1
ATOM 640 C C . SER A 1 86 ? 57.478 22.930 116.715 1.00 18.01 86 SER A C 1
ATOM 641 O O . SER A 1 86 ? 57.448 22.035 117.561 1.00 19.24 86 SER A O 1
ATOM 652 N N . PRO A 1 88 ? 60.254 19.965 115.601 1.00 18.49 88 PRO A N 1
ATOM 653 C CA . PRO A 1 88 ? 61.631 19.759 116.054 1.00 18.52 88 PRO A CA 1
ATOM 654 C C . PRO A 1 88 ? 62.750 19.544 115.036 1.00 17.95 88 PRO A C 1
ATOM 655 O O . PRO A 1 88 ? 63.883 19.282 115.436 1.00 17.76 88 PRO A O 1
ATOM 659 N N . ASN A 1 89 ? 62.464 19.660 113.742 1.00 17.64 89 ASN A N 1
ATOM 660 C CA . ASN A 1 89 ? 63.512 19.444 112.739 1.00 16.92 89 ASN A CA 1
ATOM 661 C C . ASN A 1 89 ? 64.470 20.623 112.583 1.00 17.44 89 ASN A C 1
ATOM 662 O O . ASN A 1 89 ? 64.712 21.101 111.478 1.00 15.23 89 ASN A O 1
ATOM 667 N N . THR A 1 90 ? 65.023 21.076 113.702 1.00 19.67 90 THR A N 1
ATOM 668 C CA . THR A 1 90 ? 65.961 22.191 113.710 1.00 20.75 90 THR A CA 1
ATOM 669 C C . THR A 1 90 ? 67.408 21.697 113.591 1.00 22.66 90 THR A C 1
ATOM 670 O O . THR A 1 90 ? 67.648 20.508 113.377 1.00 24.09 90 THR A O 1
ATOM 674 N N . LYS A 1 91 ? 68.367 22.611 113.719 1.00 23.11 91 LYS A N 1
ATOM 675 C CA . LYS A 1 91 ? 69.788 22.263 113.616 1.00 24.62 91 LYS A CA 1
ATOM 676 C C . LYS A 1 91 ? 70.538 22.582 114.907 1.00 24.35 91 LYS A C 1
ATOM 677 O O . LYS A 1 91 ? 70.975 23.715 115.111 1.00 23.82 91 LYS A O 1
ATOM 683 N N . PRO A 1 92 ? 70.715 21.583 115.790 1.00 23.43 92 PRO A N 1
ATOM 684 C CA . PRO A 1 92 ? 70.268 20.193 115.671 1.00 22.59 92 PRO A CA 1
ATOM 685 C C . PRO A 1 92 ? 68.818 20.032 116.127 1.00 21.80 92 PRO A C 1
ATOM 686 O O . PRO A 1 92 ? 68.251 20.929 116.745 1.00 21.04 92 PRO A O 1
ATOM 690 N N . PRO A 1 93 ? 68.204 18.877 115.832 1.00 20.95 93 PRO A N 1
ATOM 691 C CA . PRO A 1 93 ? 66.815 18.620 116.220 1.00 20.01 93 PRO A CA 1
ATOM 692 C C . PRO A 1 93 ? 66.543 18.755 117.716 1.00 20.18 93 PRO A C 1
ATOM 693 O O . PRO A 1 93 ? 67.409 18.488 118.545 1.00 21.39 93 PRO A O 1
ATOM 697 N N . VAL A 1 94 ? 65.330 19.181 118.048 1.00 19.45 94 VAL A N 1
ATOM 698 C CA . VAL A 1 94 ? 64.925 19.339 119.436 1.00 19.58 94 VAL A CA 1
ATOM 699 C C . VAL A 1 94 ? 64.597 17.953 119.991 1.00 21.23 94 VAL A C 1
ATOM 700 O O . VAL A 1 94 ? 63.477 17.457 119.827 1.00 21.72 94 VAL A O 1
ATOM 704 N N . ASP A 1 95 ? 65.575 17.326 120.640 1.00 21.87 95 ASP A N 1
ATOM 705 C CA . ASP A 1 95 ? 65.376 15.992 121.199 1.00 22.75 95 ASP A CA 1
ATOM 706 C C . ASP A 1 95 ? 65.845 15.828 122.641 1.00 23.58 95 ASP A C 1
ATOM 707 O O . ASP A 1 95 ? 65.971 14.704 123.126 1.00 24.18 95 ASP A O 1
ATOM 712 N N . THR A 1 96 ? 66.108 16.940 123.321 1.00 23.23 96 THR A N 1
ATOM 713 C CA . THR A 1 96 ? 66.545 16.897 124.713 1.00 24.11 96 THR A CA 1
ATOM 714 C C . THR A 1 96 ? 65.732 17.870 125.559 1.00 24.62 96 THR A C 1
ATOM 715 O O . THR A 1 96 ? 65.205 18.861 125.053 1.00 25.10 96 THR A O 1
ATOM 719 N N . PRO A 1 97 ? 65.612 17.592 126.865 1.00 24.38 97 PRO A N 1
ATOM 720 C CA . PRO A 1 97 ? 64.855 18.468 127.759 1.00 24.03 97 PRO A CA 1
ATOM 721 C C . PRO A 1 97 ? 65.387 19.902 127.721 1.00 24.88 97 PRO A C 1
ATOM 722 O O . PRO A 1 97 ? 64.612 20.852 127.666 1.00 25.61 97 PRO A O 1
ATOM 726 N N . GLU A 1 98 ? 66.709 20.052 127.742 1.00 25.13 98 GLU A N 1
ATOM 727 C CA . GLU A 1 98 ? 67.319 21.377 127.717 1.00 26.81 98 GLU A CA 1
ATOM 728 C C . GLU A 1 98 ? 66.968 22.179 126.471 1.00 25.66 98 GLU A C 1
ATOM 729 O O . GLU A 1 98 ? 66.766 23.388 126.550 1.00 26.61 98 GLU A O 1
ATOM 735 N N . ALA A 1 99 ? 66.903 21.517 125.321 1.00 23.35 99 ALA A N 1
ATOM 736 C CA . ALA A 1 99 ? 66.561 22.212 124.082 1.00 21.28 99 ALA A CA 1
ATOM 737 C C . ALA A 1 99 ? 65.106 22.679 124.169 1.00 19.80 99 ALA A C 1
ATOM 738 O O . ALA A 1 99 ? 64.765 23.775 123.722 1.00 18.31 99 ALA A O 1
ATOM 740 N N . VAL A 1 100 ? 64.255 21.845 124.759 1.00 18.86 100 VAL A N 1
ATOM 741 C CA . VAL A 1 100 ? 62.853 22.186 124.926 1.00 19.54 100 VAL A CA 1
ATOM 742 C C . VAL A 1 100 ? 62.712 23.365 125.888 1.00 20.88 100 VAL A C 1
ATOM 743 O O . VAL A 1 100 ? 61.959 24.303 125.625 1.00 21.11 100 VAL A O 1
ATOM 747 N N . ARG A 1 101 ? 63.442 23.326 126.999 1.00 22.48 101 ARG A N 1
ATOM 748 C CA . ARG A 1 101 ? 63.375 24.407 127.975 1.00 23.75 101 ARG A CA 1
ATOM 749 C C . ARG A 1 101 ? 63.868 25.731 127.401 1.00 22.99 101 ARG A C 1
ATOM 750 O O . ARG A 1 101 ? 63.275 26.774 127.648 1.00 23.29 101 ARG A O 1
ATOM 758 N N . ALA A 1 102 ? 64.950 25.689 126.632 1.00 21.36 102 ALA A N 1
ATOM 759 C CA . ALA A 1 102 ? 65.501 26.899 126.035 1.00 21.52 102 ALA A CA 1
ATOM 760 C C . ALA A 1 102 ? 64.447 27.597 125.174 1.00 22.20 102 ALA A C 1
ATOM 761 O O . ALA A 1 102 ? 64.245 28.805 125.284 1.00 22.89 102 ALA A O 1
ATOM 763 N N . LEU A 1 103 ? 63.773 26.833 124.319 1.00 21.72 103 LEU A N 1
ATOM 764 C CA . LEU A 1 103 ? 62.741 27.400 123.464 1.00 20.18 103 LEU A CA 1
ATOM 765 C C . LEU A 1 103 ? 61.632 28.010 124.308 1.00 19.82 103 LEU A C 1
ATOM 766 O O . LEU A 1 103 ? 61.207 29.136 124.059 1.00 18.48 103 LEU A O 1
ATOM 771 N N . LYS A 1 104 ? 61.171 27.269 125.312 1.00 19.33 104 LYS A N 1
ATOM 772 C CA . LYS A 1 104 ? 60.104 27.760 126.176 1.00 20.60 104 LYS A CA 1
ATOM 773 C C . LYS A 1 104 ? 60.475 29.020 126.955 1.00 21.10 104 LYS A C 1
ATOM 774 O O . LYS A 1 104 ? 59.636 29.906 127.139 1.00 20.13 104 LYS A O 1
ATOM 780 N N . GLU A 1 105 ? 61.725 29.109 127.401 1.00 21.49 105 GLU A N 1
ATOM 781 C CA . GLU A 1 105 ? 62.168 30.274 128.164 1.00 23.25 105 GLU A CA 1
ATOM 782 C C . GLU A 1 105 ? 62.165 31.521 127.303 1.00 22.64 105 GLU A C 1
ATOM 783 O O . GLU A 1 105 ? 61.738 32.587 127.746 1.00 22.32 105 GLU A O 1
ATOM 789 N N . LYS A 1 106 ? 62.649 31.390 126.073 1.00 21.73 106 LYS A N 1
ATOM 790 C CA . LYS A 1 106 ? 62.691 32.529 125.171 1.00 23.22 106 LYS A CA 1
ATOM 791 C C . LYS A 1 106 ? 61.278 32.978 124.811 1.00 23.47 106 LYS A C 1
ATOM 792 O O . LYS A 1 106 ? 60.979 34.171 124.810 1.00 22.93 106 LYS A O 1
ATOM 798 N N . ALA A 1 107 ? 60.408 32.017 124.518 1.00 23.30 107 ALA A N 1
ATOM 799 C CA . ALA A 1 107 ? 59.025 32.335 124.192 1.00 23.71 107 ALA A CA 1
ATOM 800 C C . ALA A 1 107 ? 58.362 33.018 125.383 1.00 24.33 107 ALA A C 1
ATOM 801 O O . ALA A 1 107 ? 57.627 33.993 125.224 1.00 23.49 107 ALA A O 1
ATOM 803 N N . LYS A 1 108 ? 58.832 32.841 126.600 1.00 25.52 108 LYS A N 1
ATOM 804 C CA . LYS A 1 108 ? 58.140 33.438 127.689 1.00 26.99 108 LYS A CA 1
ATOM 805 C C . LYS A 1 108 ? 58.596 34.882 127.965 1.00 26.43 108 LYS A C 1
ATOM 806 O O . LYS A 1 108 ? 57.840 35.780 128.292 1.00 27.16 108 LYS A O 1
ATOM 812 N N . ALA A 1 109 ? 59.875 35.011 127.608 1.00 25.58 109 ALA A N 1
ATOM 813 C CA . ALA A 1 109 ? 60.470 36.340 127.745 1.00 25.32 109 ALA A CA 1
ATOM 814 C C . ALA A 1 109 ? 59.935 37.318 126.694 1.00 24.64 109 ALA A C 1
ATOM 815 O O . ALA A 1 109 ? 59.803 38.532 126.912 1.00 24.65 109 ALA A O 1
ATOM 817 N N . LEU A 1 110 ? 59.667 36.815 125.513 1.00 25.20 110 LEU A N 1
ATOM 818 C CA . LEU A 1 110 ? 59.135 37.607 124.371 1.00 25.88 110 LEU A CA 1
ATOM 819 C C . LEU A 1 110 ? 57.681 38.029 124.543 1.00 25.46 110 LEU A C 1
ATOM 820 O O . LEU A 1 110 ? 57.269 39.049 123.983 1.00 26.68 110 LEU A O 1
ATOM 825 N N . GLY A 1 111 ? 56.916 37.232 125.289 1.00 24.53 111 GLY A N 1
ATOM 826 C CA . GLY A 1 111 ? 55.516 37.443 125.557 1.00 24.15 111 GLY A CA 1
ATOM 827 C C . GLY A 1 111 ? 54.589 37.737 124.346 1.00 24.10 111 GLY A C 1
ATOM 828 O O . GLY A 1 111 ? 53.823 38.738 124.380 1.00 26.24 111 GLY A O 1
ATOM 829 N N . LEU A 1 112 ? 54.896 37.019 123.270 1.00 23.44 112 LEU 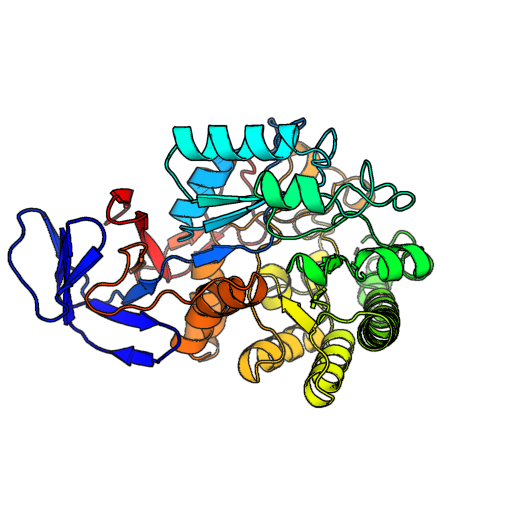A N 1
ATOM 830 C CA . LEU A 1 112 ? 53.843 36.953 122.246 1.00 21.18 112 LEU A CA 1
ATOM 831 C C . LEU A 1 112 ? 53.396 35.432 122.212 1.00 21.97 112 LEU A C 1
ATOM 832 O O . LEU A 1 112 ? 52.666 35.168 123.209 1.00 21.85 112 LEU A O 1
ATOM 837 N N . ALA A 1 113 ? 52.959 34.880 121.081 1.00 18.69 113 ALA A N 1
ATOM 838 C CA . ALA A 1 113 ? 52.147 33.624 121.144 1.00 19.05 113 ALA A CA 1
ATOM 839 C C . ALA A 1 113 ? 52.843 32.680 122.185 1.00 18.53 113 ALA A C 1
ATOM 840 O O . ALA A 1 113 ? 54.093 32.647 122.268 1.00 19.43 113 ALA A O 1
ATOM 842 N N . ARG A 1 114 ? 52.081 31.939 122.952 1.00 19.54 114 ARG A N 1
ATOM 843 C CA . ARG A 1 114 ? 52.359 30.778 123.788 1.00 21.29 114 ARG A CA 1
ATOM 844 C C . ARG A 1 114 ? 53.083 29.694 122.997 1.00 21.13 114 ARG A C 1
ATOM 845 O O . ARG A 1 114 ? 52.405 29.292 122.075 1.00 19.75 114 ARG A O 1
ATOM 853 N N . LEU A 1 115 ? 54.344 29.307 123.417 1.00 20.39 115 LEU A N 1
ATOM 854 C CA . LEU A 1 115 ? 55.000 28.214 122.762 1.00 20.36 115 LEU A CA 1
ATOM 855 C C . LEU A 1 115 ? 54.710 26.869 123.436 1.00 20.93 115 LEU A C 1
ATOM 856 O O . LEU A 1 115 ? 54.859 26.731 124.628 1.00 21.48 115 LEU A O 1
ATOM 861 N N . HIS A 1 116 ? 54.252 25.894 122.662 1.00 20.43 116 HIS A N 1
ATOM 862 C CA . HIS A 1 116 ? 54.091 24.550 123.174 1.00 20.71 116 HIS A CA 1
ATOM 863 C C . HIS A 1 116 ? 55.002 23.701 122.223 1.00 20.61 116 HIS A C 1
ATOM 864 O O . HIS A 1 116 ? 54.543 23.233 121.199 1.00 20.41 116 HIS A O 1
ATOM 871 N N . PRO A 1 117 ? 56.166 23.403 122.767 1.00 20.04 117 PRO A N 1
ATOM 872 C CA . PRO A 1 117 ? 57.029 22.782 121.765 1.00 18.99 117 PRO A CA 1
ATOM 873 C C . PRO A 1 117 ? 56.863 21.295 121.502 1.00 18.37 117 PRO A C 1
ATOM 874 O O . PRO A 1 117 ? 56.391 20.610 122.410 1.00 17.86 117 PRO A O 1
ATOM 878 N N . ALA A 1 118 ? 57.209 20.808 120.317 1.00 16.80 118 ALA A N 1
ATOM 879 C CA . ALA A 1 118 ? 57.141 19.393 120.012 1.00 16.52 118 ALA A CA 1
ATOM 880 C C . ALA A 1 118 ? 58.599 18.938 120.029 1.00 16.43 118 ALA A C 1
ATOM 881 O O . ALA A 1 118 ? 59.506 19.736 119.779 1.00 15.76 118 ALA A O 1
ATOM 883 N N . ALA A 1 119 ? 58.828 17.671 120.346 1.00 15.98 119 ALA A N 1
ATOM 884 C CA . ALA A 1 119 ? 60.181 17.133 120.372 1.00 14.90 119 ALA A CA 1
ATOM 885 C C . ALA A 1 119 ? 60.236 15.953 119.410 1.00 14.96 119 ALA A C 1
ATOM 886 O O . ALA A 1 119 ? 59.202 15.408 119.026 1.00 14.41 119 ALA A O 1
ATOM 888 N N . ALA A 1 120 ? 61.440 15.563 119.017 1.00 15.43 120 ALA A N 1
ATOM 889 C CA . ALA A 1 120 ? 61.598 14.446 118.097 1.00 16.23 120 ALA A CA 1
ATOM 890 C C . ALA A 1 120 ? 61.129 13.129 118.717 1.00 16.14 120 ALA A C 1
ATOM 891 O O . ALA A 1 120 ? 61.115 12.976 119.940 1.00 16.05 120 ALA A O 1
ATOM 893 N N . LEU A 1 121 ? 60.732 12.187 117.866 1.00 16.13 121 LEU A N 1
ATOM 894 C CA . LEU A 1 121 ? 60.298 10.872 118.326 1.00 16.54 121 LEU A CA 1
ATOM 895 C C . LEU A 1 121 ? 61.556 10.032 118.528 1.00 16.74 121 LEU A C 1
ATOM 896 O O . LEU A 1 121 ? 61.636 9.216 119.447 1.00 17.26 121 LEU A O 1
ATOM 901 N N . THR A 1 122 ? 62.540 10.250 117.659 1.00 16.88 122 THR A N 1
ATOM 902 C CA . THR A 1 122 ? 63.813 9.535 117.716 1.00 17.99 122 THR A CA 1
ATOM 903 C C . THR A 1 122 ? 64.978 10.517 117.744 1.00 18.86 122 THR A C 1
ATOM 904 O O . THR A 1 122 ? 64.883 11.618 117.201 1.00 19.10 122 THR A O 1
ATOM 908 N N . GLU A 1 123 ? 66.082 10.108 118.363 1.00 19.48 123 GLU A N 1
ATOM 909 C CA . GLU A 1 123 ? 67.262 10.962 118.459 1.00 21.77 123 GLU A CA 1
ATOM 910 C C . GLU A 1 123 ? 67.665 11.503 117.096 1.00 21.18 123 GLU A C 1
ATOM 911 O O . GLU A 1 123 ? 67.761 10.758 116.117 1.00 21.10 123 GLU A O 1
ATOM 917 N N . LYS A 1 124 ? 67.901 12.810 117.044 1.00 22.00 124 LYS A N 1
ATOM 918 C CA . LYS A 1 124 ? 68.276 13.483 115.807 1.00 24.02 124 LYS A CA 1
ATOM 919 C C . LYS A 1 124 ? 67.301 13.179 114.679 1.00 23.30 124 LYS A C 1
ATOM 920 O O . LYS A 1 124 ? 67.604 13.422 113.512 1.00 23.56 124 LYS A O 1
ATOM 926 N N . GLN A 1 125 ? 66.126 12.670 115.035 1.00 22.82 125 GLN A N 1
ATOM 927 C CA . GLN A 1 125 ? 65.106 12.305 114.055 1.00 22.86 125 GLN A CA 1
ATOM 928 C C . GLN A 1 125 ? 65.701 11.398 112.979 1.00 23.25 125 GLN A C 1
ATOM 929 O O . GLN A 1 125 ? 65.353 11.508 111.806 1.00 23.64 125 GLN A O 1
ATOM 935 N N . GLU A 1 126 ? 66.598 10.502 113.379 1.00 24.14 126 GLU A N 1
ATOM 936 C CA . GLU A 1 126 ? 67.217 9.588 112.427 1.00 25.10 126 GLU A CA 1
ATOM 937 C C . GLU A 1 126 ? 66.450 8.268 112.347 1.00 24.35 126 GLU A C 1
ATOM 938 O O . GLU A 1 126 ? 66.849 7.349 111.635 1.00 25.65 126 GLU A O 1
ATOM 944 N N . GLY A 1 127 ? 65.349 8.192 113.090 1.00 23.40 127 GLY A N 1
ATOM 945 C CA . GLY A 1 127 ? 64.488 7.018 113.079 1.00 23.73 127 GLY A CA 1
ATOM 946 C C . GLY A 1 127 ? 65.014 5.696 113.603 1.00 23.98 127 GLY A C 1
ATOM 947 O O . GLY A 1 127 ? 64.521 4.642 113.202 1.00 23.46 127 GLY A O 1
ATOM 948 N N . LYS A 1 128 ? 65.987 5.729 114.507 1.00 24.39 128 LYS A N 1
ATOM 949 C CA . LYS A 1 128 ? 66.542 4.489 115.038 1.00 25.73 128 LYS A CA 1
ATOM 950 C C . LYS A 1 128 ? 66.370 4.304 116.544 1.00 25.59 128 LYS A C 1
ATOM 951 O O . LYS A 1 128 ? 66.033 3.213 117.002 1.00 25.83 128 LYS A O 1
ATOM 957 N N . THR A 1 129 ? 66.595 5.365 117.313 1.00 25.42 129 THR A N 1
ATOM 958 C CA . THR A 1 129 ? 66.484 5.283 118.765 1.00 24.79 129 THR A CA 1
ATOM 959 C C . THR A 1 129 ? 65.474 6.274 119.333 1.00 23.91 129 THR A C 1
ATOM 960 O O . THR A 1 129 ? 65.549 7.474 119.069 1.00 24.16 129 THR A O 1
ATOM 964 N N . LEU A 1 130 ? 64.537 5.767 120.125 1.00 22.95 130 LEU A N 1
ATOM 965 C CA . LEU A 1 130 ? 63.525 6.615 120.732 1.00 22.23 130 LEU A CA 1
ATOM 966 C C . LEU A 1 130 ? 64.157 7.626 121.686 1.00 23.11 130 LEU A C 1
ATOM 967 O O . LEU A 1 130 ? 65.184 7.350 122.310 1.00 22.92 130 LEU A O 1
ATOM 972 N N . THR A 1 131 ? 63.539 8.801 121.783 1.00 22.55 131 THR A N 1
ATOM 973 C CA . THR A 1 131 ? 64.013 9.861 122.666 1.00 22.00 131 THR A CA 1
ATOM 974 C C . THR A 1 131 ? 63.443 9.636 124.068 1.00 22.18 131 THR A C 1
ATOM 975 O O . THR A 1 131 ? 62.571 8.789 124.257 1.00 21.48 131 THR A O 1
ATOM 979 N N . PRO A 1 132 ? 63.944 10.377 125.073 1.00 23.01 132 PRO A N 1
ATOM 980 C CA . PRO A 1 132 ? 63.445 10.228 126.445 1.00 22.63 132 PRO A CA 1
ATOM 981 C C . PRO A 1 132 ? 62.140 11.007 126.645 1.00 22.77 132 PRO A C 1
ATOM 982 O O . PRO A 1 132 ? 62.122 12.057 127.289 1.00 23.78 132 PRO A O 1
ATOM 986 N N . ALA A 1 133 ? 61.052 10.479 126.093 1.00 22.02 133 ALA A N 1
ATOM 987 C CA . ALA A 1 133 ? 59.741 11.120 126.175 1.00 22.22 133 ALA A CA 1
ATOM 988 C C . ALA A 1 133 ? 59.357 11.611 127.569 1.00 22.00 133 ALA A C 1
ATOM 989 O O . ALA A 1 133 ? 58.823 12.709 127.718 1.00 20.56 133 ALA A O 1
ATOM 991 N N . GLY A 1 134 ? 59.616 10.794 128.586 1.00 22.13 134 GLY A N 1
ATOM 992 C CA . GLY A 1 134 ? 59.282 11.184 129.944 1.00 21.76 134 GLY A CA 1
ATOM 993 C C . GLY A 1 134 ? 59.899 12.518 130.327 1.00 22.03 134 GLY A C 1
ATOM 994 O O . GLY A 1 134 ? 59.208 13.419 130.803 1.00 21.33 134 GLY A O 1
ATOM 995 N N . LEU A 1 135 ? 61.205 12.645 130.118 1.00 21.75 135 LEU A N 1
ATOM 996 C CA . LEU A 1 135 ? 61.906 13.876 130.442 1.00 23.84 135 LEU A CA 1
ATOM 997 C C . LEU A 1 135 ? 61.449 15.012 129.526 1.00 24.25 135 LEU A C 1
ATOM 998 O O . LEU A 1 135 ? 61.292 16.147 129.968 1.00 23.29 135 LEU A O 1
ATOM 1003 N N . LEU A 1 136 ? 61.229 14.703 128.252 1.00 24.05 136 LEU A N 1
ATOM 1004 C CA . LEU A 1 136 ? 60.782 15.715 127.301 1.00 24.17 136 LEU A CA 1
ATOM 1005 C C . LEU A 1 136 ? 59.444 16.316 127.713 1.00 24.95 136 LEU A C 1
ATOM 1006 O O . LEU A 1 136 ? 59.262 17.531 127.651 1.00 24.93 136 LEU A O 1
ATOM 1011 N N . ARG A 1 137 ? 58.508 15.472 128.139 1.00 25.77 137 ARG A N 1
ATOM 1012 C CA . ARG A 1 137 ? 57.204 15.975 128.554 1.00 28.42 137 ARG A CA 1
ATOM 1013 C C . ARG A 1 137 ? 57.362 16.863 129.780 1.00 28.77 137 ARG A C 1
ATOM 1014 O O . ARG A 1 137 ? 56.732 17.914 129.887 1.00 28.24 137 ARG A O 1
ATOM 1022 N N . GLU A 1 138 ? 58.211 16.426 130.703 1.00 30.02 138 GLU A N 1
ATOM 1023 C CA . GLU A 1 138 ? 58.473 17.166 131.929 1.00 30.88 138 GLU A CA 1
ATOM 1024 C C . GLU A 1 138 ? 59.006 18.560 131.601 1.00 29.09 138 GLU A C 1
ATOM 1025 O O . GLU A 1 138 ? 58.679 19.535 132.277 1.00 27.99 138 GLU A O 1
ATOM 1031 N N . ALA A 1 139 ? 59.819 18.649 130.554 1.00 26.81 139 ALA A N 1
ATOM 1032 C CA . ALA A 1 139 ? 60.393 19.924 130.141 1.00 25.18 139 ALA A CA 1
ATOM 1033 C C . ALA A 1 139 ? 59.361 20.808 129.438 1.00 24.64 139 ALA A C 1
ATOM 1034 O O . ALA A 1 139 ? 59.567 22.018 129.297 1.00 24.62 139 ALA A O 1
ATOM 1036 N N . GLY A 1 140 ? 58.259 20.206 128.995 1.00 23.25 140 GLY A N 1
ATOM 1037 C CA . GLY A 1 140 ? 57.222 20.977 128.333 1.00 21.95 140 GLY A CA 1
ATOM 1038 C C . GLY A 1 140 ? 56.767 20.525 126.953 1.00 21.66 140 GLY A C 1
ATOM 1039 O O . GLY A 1 140 ? 55.903 21.170 126.359 1.00 22.46 140 GLY A O 1
ATOM 1040 N N . ALA A 1 141 ? 57.327 19.437 126.429 1.00 20.11 141 ALA A N 1
ATOM 1041 C CA . ALA A 1 141 ? 56.925 18.958 125.103 1.00 19.05 141 ALA A CA 1
ATOM 1042 C C . ALA A 1 141 ? 55.461 18.520 125.117 1.00 18.50 141 ALA A C 1
ATOM 1043 O O . ALA A 1 141 ? 55.013 17.880 126.065 1.00 19.10 141 ALA A O 1
ATOM 1045 N N . VAL A 1 142 ? 54.721 18.865 124.065 1.00 18.28 142 VAL A N 1
ATOM 1046 C CA . VAL A 1 142 ? 53.306 18.517 123.974 1.00 17.22 142 VAL A CA 1
ATOM 1047 C C . VAL A 1 142 ? 53.012 17.422 122.953 1.00 18.45 142 VAL A C 1
ATOM 1048 O O . VAL A 1 142 ? 51.905 16.882 122.912 1.00 17.79 142 VAL A O 1
ATOM 1052 N N . LEU A 1 143 ? 53.989 17.104 122.111 1.00 18.50 143 LEU A N 1
ATOM 1053 C CA . LEU A 1 143 ? 53.811 16.031 121.142 1.00 19.57 143 LEU A CA 1
ATOM 1054 C C . LEU A 1 143 ? 55.146 15.609 120.547 1.00 19.79 143 LEU A C 1
ATOM 1055 O O . LEU A 1 143 ? 56.111 16.384 120.527 1.00 19.66 143 LEU A O 1
ATOM 1060 N N . LEU A 1 144 ? 55.117 14.368 120.040 1.00 17.96 144 LEU A N 1
ATOM 1061 C CA . LEU A 1 144 ? 56.428 13.900 119.498 1.00 17.18 144 LEU A CA 1
ATOM 1062 C C . LEU A 1 144 ? 56.297 13.702 117.990 1.00 17.53 144 LEU A C 1
ATOM 1063 O O . LEU A 1 144 ? 55.222 13.297 117.551 1.00 16.92 144 LEU A O 1
ATOM 1068 N N . THR A 1 145 ? 57.294 14.086 117.195 1.00 17.08 145 THR A N 1
ATOM 1069 C CA . THR A 1 145 ? 57.272 13.912 115.792 1.00 16.59 145 THR A CA 1
ATOM 1070 C C . THR A 1 145 ? 58.648 13.972 115.154 1.00 16.97 145 THR A C 1
ATOM 1071 O O . THR A 1 145 ? 59.524 14.735 115.527 1.00 16.76 145 THR A O 1
ATOM 1075 N N . ASP A 1 146 ? 58.844 13.163 114.143 1.00 17.33 146 ASP A N 1
ATOM 1076 C CA . ASP A 1 146 ? 60.119 13.231 113.450 1.00 18.04 146 ASP A CA 1
ATOM 1077 C C . ASP A 1 146 ? 59.898 14.053 112.192 1.00 18.83 146 ASP A C 1
ATOM 1078 O O . ASP A 1 146 ? 60.777 14.115 111.333 1.00 16.75 146 ASP A O 1
ATOM 1083 N N . ASP A 1 147 ? 58.729 14.699 112.114 1.00 21.45 147 ASP A N 1
ATOM 1084 C CA . ASP A 1 147 ? 58.288 15.431 110.929 1.00 22.41 147 ASP A CA 1
ATOM 1085 C C . ASP A 1 147 ? 59.340 16.216 110.213 1.00 25.38 147 ASP A C 1
ATOM 1086 O O . ASP A 1 147 ? 60.078 17.020 110.788 1.00 23.00 147 ASP A O 1
ATOM 1091 N N . GLY A 1 148 ? 59.350 15.973 108.907 1.00 27.23 148 GLY A N 1
ATOM 1092 C CA . GLY A 1 148 ? 60.315 16.432 107.952 1.00 26.84 148 GLY A CA 1
ATOM 1093 C C . GLY A 1 148 ? 60.644 15.039 107.473 1.00 26.82 148 GLY A C 1
ATOM 1094 O O . GLY A 1 148 ? 60.485 14.696 106.308 1.00 28.01 148 GLY A O 1
ATOM 1095 N N . ARG A 1 149 ? 60.918 14.304 108.530 1.00 25.36 149 ARG A N 1
ATOM 1096 C CA . ARG A 1 149 ? 61.340 12.946 108.236 1.00 24.87 149 ARG A CA 1
ATOM 1097 C C . ARG A 1 149 ? 60.158 11.980 108.270 1.00 23.68 149 ARG A C 1
ATOM 1098 O O . ARG A 1 149 ? 59.185 12.190 108.998 1.00 21.65 149 ARG A O 1
ATOM 1106 N N . THR A 1 150 ? 60.484 11.093 107.327 1.00 22.97 150 THR A N 1
ATOM 1107 C CA . THR A 1 150 ? 59.367 10.088 107.404 1.00 20.21 150 THR A CA 1
ATOM 1108 C C . THR A 1 150 ? 59.594 8.969 108.473 1.00 20.64 150 THR A C 1
ATOM 1109 O O . THR A 1 150 ? 60.755 8.994 109.008 1.00 20.13 150 THR A O 1
ATOM 1113 N N . ASN A 1 151 ? 58.790 8.036 108.976 1.00 19.31 151 ASN A N 1
ATOM 1114 C CA . ASN A 1 151 ? 59.049 6.906 109.876 1.00 19.16 151 ASN A CA 1
ATOM 1115 C C . ASN A 1 151 ? 59.040 5.552 109.165 1.00 18.81 151 ASN A C 1
ATOM 1116 O O . ASN A 1 151 ? 58.039 4.760 109.269 1.00 18.03 151 ASN A O 1
ATOM 1121 N N . GLU A 1 152 ? 60.103 5.208 108.535 1.00 18.19 152 GLU A N 1
ATOM 1122 C CA . GLU A 1 152 ? 60.231 3.999 107.731 1.00 19.22 152 GLU A CA 1
ATOM 1123 C C . GLU A 1 152 ? 60.187 2.694 108.521 1.00 19.40 152 GLU A C 1
ATOM 1124 O O . GLU A 1 152 ? 59.640 1.703 108.047 1.00 20.35 152 GLU A O 1
ATOM 1130 N N . ASP A 1 153 ? 60.754 2.683 109.721 1.00 18.67 153 ASP A N 1
ATOM 1131 C CA . ASP A 1 153 ? 60.743 1.471 110.530 1.00 18.28 153 ASP A CA 1
ATOM 1132 C C . ASP A 1 153 ? 59.451 1.417 111.342 1.00 17.76 153 ASP A C 1
ATOM 1133 O O . ASP A 1 153 ? 59.289 2.163 112.311 1.00 17.68 153 ASP A O 1
ATOM 1138 N N . ALA A 1 154 ? 58.535 0.534 110.948 1.00 17.19 154 ALA A N 1
ATOM 1139 C CA . ALA A 1 154 ? 57.254 0.392 111.643 1.00 17.25 154 ALA A CA 1
ATOM 1140 C C . ALA A 1 154 ? 57.427 -0.031 113.100 1.00 16.90 154 ALA A C 1
ATOM 1141 O O . ALA A 1 154 ? 56.590 0.284 113.945 1.00 15.93 154 ALA A O 1
ATOM 1143 N N . GLY A 1 155 ? 58.507 -0.754 113.385 1.00 16.79 155 GLY A N 1
ATOM 1144 C CA . GLY A 1 155 ? 58.764 -1.194 114.745 1.00 17.17 155 GLY A CA 1
ATOM 1145 C C . GLY A 1 155 ? 59.090 -0.026 115.660 1.00 17.67 155 GLY A C 1
ATOM 1146 O O . GLY A 1 155 ? 58.678 0.007 116.823 1.00 17.57 155 GLY A O 1
ATOM 1147 N N . VAL A 1 156 ? 59.838 0.942 115.138 1.00 17.74 156 VAL A N 1
ATOM 1148 C CA . VAL A 1 156 ? 60.195 2.110 115.928 1.00 17.70 156 VAL A CA 1
ATOM 1149 C C . VAL A 1 156 ? 58.938 2.922 116.225 1.00 18.17 156 VAL A C 1
ATOM 1150 O O . VAL A 1 156 ? 58.726 3.352 117.359 1.00 18.71 156 VAL A O 1
ATOM 1154 N N . LEU A 1 157 ? 58.100 3.121 115.211 1.00 17.47 157 LEU A N 1
ATOM 1155 C CA . LEU A 1 157 ? 56.871 3.876 115.406 1.00 17.57 157 LEU A CA 1
ATOM 1156 C C . LEU A 1 157 ? 55.991 3.185 116.439 1.00 18.15 157 LEU A C 1
ATOM 1157 O O . LEU A 1 157 ? 55.408 3.842 117.305 1.00 19.64 157 LEU A O 1
ATOM 1162 N N . ALA A 1 158 ? 55.897 1.861 116.353 1.00 17.01 158 ALA A N 1
ATOM 1163 C CA . ALA A 1 158 ? 55.087 1.105 117.299 1.00 16.12 158 ALA A CA 1
ATOM 1164 C C . ALA A 1 158 ? 55.618 1.311 118.718 1.00 15.05 158 ALA A C 1
ATOM 1165 O O . ALA A 1 158 ? 54.859 1.618 119.637 1.00 15.74 158 ALA A O 1
ATOM 1167 N N . ALA A 1 159 ? 56.924 1.147 118.892 1.00 13.72 159 ALA A N 1
ATOM 1168 C CA . ALA A 1 159 ? 57.533 1.330 120.202 1.00 14.83 159 ALA A CA 1
ATOM 1169 C C . ALA A 1 159 ? 57.312 2.777 120.648 1.00 15.09 159 ALA A C 1
ATOM 1170 O O . ALA A 1 159 ? 57.066 3.048 121.829 1.00 15.50 159 ALA A O 1
ATOM 1172 N N . GLY A 1 160 ? 57.390 3.700 119.692 1.00 14.23 160 GLY A N 1
ATOM 1173 C CA . GLY A 1 160 ? 57.184 5.105 119.996 1.00 14.03 160 GLY A CA 1
ATOM 1174 C C . GLY A 1 160 ? 55.796 5.361 120.556 1.00 14.19 160 GLY A C 1
ATOM 1175 O O . GLY A 1 160 ? 55.631 6.112 121.518 1.00 13.34 160 GLY A O 1
ATOM 1176 N N . LEU A 1 161 ? 54.790 4.741 119.951 1.00 15.42 161 LEU A N 1
ATOM 1177 C CA . LEU A 1 161 ? 53.423 4.912 120.416 1.00 16.57 161 LEU A CA 1
ATOM 1178 C C . LEU A 1 161 ? 53.269 4.337 121.818 1.00 17.86 161 LEU A C 1
ATOM 1179 O O . LEU A 1 161 ? 52.567 4.908 122.653 1.00 16.72 161 LEU A O 1
ATOM 1184 N N . LEU A 1 162 ? 53.930 3.212 122.079 1.00 18.82 162 LEU A N 1
ATOM 1185 C CA . LEU A 1 162 ? 53.837 2.594 123.395 1.00 20.89 162 LEU A CA 1
ATOM 1186 C C . LEU A 1 162 ? 54.479 3.482 124.459 1.00 21.82 162 LEU A C 1
ATOM 1187 O O . LEU A 1 162 ? 53.955 3.608 125.562 1.00 21.64 162 LEU A O 1
ATOM 1200 N N . ALA A 1 164 ? 54.808 6.737 124.296 1.00 23.10 164 ALA A N 1
ATOM 1201 C CA . ALA A 1 164 ? 54.010 7.951 124.398 1.00 21.93 164 ALA A CA 1
ATOM 1202 C C . ALA A 1 164 ? 52.640 7.822 125.046 1.00 21.01 164 ALA A C 1
ATOM 1203 O O . ALA A 1 164 ? 52.197 8.740 125.733 1.00 20.92 164 ALA A O 1
ATOM 1205 N N . ALA A 1 165 ? 51.970 6.694 124.825 1.00 20.07 165 ALA A N 1
ATOM 1206 C CA . ALA A 1 165 ? 50.622 6.485 125.355 1.00 20.15 165 ALA A CA 1
ATOM 1207 C C . ALA A 1 165 ? 50.392 6.885 126.816 1.00 21.28 165 ALA A C 1
ATOM 1208 O O . ALA A 1 165 ? 49.495 7.678 127.110 1.00 20.26 165 ALA A O 1
ATOM 1210 N N . PRO A 1 166 ? 51.196 6.350 127.751 1.00 22.15 166 PRO A N 1
ATOM 1211 C CA . PRO A 1 166 ? 51.019 6.691 129.167 1.00 23.15 166 PRO A CA 1
ATOM 1212 C C . PRO A 1 166 ? 51.378 8.129 129.530 1.00 24.61 166 PRO A C 1
ATOM 1213 O O . PRO A 1 166 ? 50.996 8.619 130.589 1.00 25.13 166 PRO A O 1
ATOM 1217 N N . LEU A 1 167 ? 52.114 8.801 128.653 1.00 24.83 167 LEU A N 1
ATOM 1218 C CA . LEU A 1 167 ? 52.515 10.177 128.905 1.00 23.93 167 LEU A CA 1
ATOM 1219 C C . LEU A 1 167 ? 51.497 11.156 128.336 1.00 24.19 167 LEU A C 1
ATOM 1220 O O . LEU A 1 167 ? 51.589 12.359 128.563 1.00 24.59 167 LEU A O 1
ATOM 1225 N N . GLY A 1 168 ? 50.523 10.637 127.596 1.00 23.44 168 GLY A N 1
ATOM 1226 C CA . GLY A 1 168 ? 49.516 11.500 127.010 1.00 23.08 168 GLY A CA 1
ATOM 1227 C C . GLY A 1 168 ? 50.067 12.339 125.869 1.00 23.84 168 GLY A C 1
ATOM 1228 O O . GLY A 1 168 ? 49.452 13.326 125.465 1.00 23.53 168 GLY A O 1
ATOM 1229 N N . LEU A 1 169 ? 51.232 11.949 125.355 1.00 24.31 169 LEU A N 1
ATOM 1230 C CA . LEU A 1 169 ? 51.868 12.658 124.248 1.00 23.07 169 LEU A CA 1
ATOM 1231 C C . LEU A 1 169 ? 51.458 12.068 122.903 1.00 21.99 169 LEU A C 1
ATOM 1232 O O . LEU A 1 169 ? 51.744 10.908 122.615 1.00 22.71 169 LEU A O 1
ATOM 1237 N N . PRO A 1 170 ? 50.775 12.857 122.062 1.00 20.33 170 PRO A N 1
ATOM 1238 C CA . PRO A 1 170 ? 50.376 12.317 120.760 1.00 18.39 170 PRO A CA 1
ATOM 1239 C C . PRO A 1 170 ? 51.613 12.132 119.883 1.00 17.36 170 PRO A C 1
ATOM 1240 O O . PRO A 1 170 ? 52.601 12.858 120.025 1.00 16.58 170 PRO A O 1
ATOM 1244 N N . VAL A 1 171 ? 51.570 11.156 118.989 1.00 15.19 171 VAL A N 1
ATOM 1245 C CA . VAL A 1 171 ? 52.682 10.953 118.081 1.00 13.75 171 VAL A CA 1
ATOM 1246 C C . VAL A 1 171 ? 52.173 11.396 116.721 1.00 14.05 171 VAL A C 1
ATOM 1247 O O . VAL A 1 171 ? 51.238 10.805 116.181 1.00 14.31 171 VAL A O 1
ATOM 1251 N N . ALA A 1 172 ? 52.769 12.458 116.187 1.00 12.81 172 ALA A N 1
ATOM 1252 C CA . ALA A 1 172 ? 52.374 12.988 114.887 1.00 12.83 172 ALA A CA 1
ATOM 1253 C C . ALA A 1 172 ? 53.348 12.479 113.834 1.00 13.34 172 ALA A C 1
ATOM 1254 O O . ALA A 1 172 ? 54.566 12.523 114.024 1.00 11.78 172 ALA A O 1
ATOM 1256 N N . VAL A 1 173 ? 52.808 11.993 112.721 1.00 12.61 173 VAL A N 1
ATOM 1257 C CA . VAL A 1 173 ? 53.650 11.461 111.666 1.00 12.76 173 VAL A CA 1
ATOM 1258 C C . VAL A 1 173 ? 53.497 12.166 110.326 1.00 14.07 173 VAL A C 1
ATOM 1259 O O . VAL A 1 173 ? 52.427 12.688 109.995 1.00 14.77 173 VAL A O 1
ATOM 1263 N N . HIS A 1 174 ? 54.593 12.186 109.574 1.00 14.94 174 HIS A N 1
ATOM 1264 C CA . HIS A 1 174 ? 54.613 12.738 108.227 1.00 16.03 174 HIS A CA 1
ATOM 1265 C C . HIS A 1 174 ? 54.433 11.443 107.444 1.00 16.10 174 HIS A C 1
ATOM 1266 O O . HIS A 1 174 ? 55.402 10.725 107.184 1.00 16.54 174 HIS A O 1
ATOM 1273 N N . ALA A 1 175 ? 53.189 11.144 107.090 1.00 15.93 175 ALA A N 1
ATOM 1274 C CA . ALA A 1 175 ? 52.862 9.907 106.401 1.00 15.36 175 ALA A CA 1
ATOM 1275 C C . ALA A 1 175 ? 53.078 9.840 104.893 1.00 15.84 175 ALA A C 1
ATOM 1276 O O . ALA A 1 175 ? 52.195 10.168 104.104 1.00 16.39 175 ALA A O 1
ATOM 1278 N N . GLU A 1 176 ? 54.269 9.401 104.510 1.00 15.59 176 GLU A N 1
ATOM 1279 C CA . GLU A 1 176 ? 54.625 9.207 103.113 1.00 16.57 176 GLU A CA 1
ATOM 1280 C C . GLU A 1 176 ? 55.581 8.024 103.081 1.00 16.86 176 GLU A C 1
ATOM 1281 O O . GLU A 1 176 ? 56.530 7.968 103.864 1.00 16.98 176 GLU A O 1
ATOM 1287 N N . ASP A 1 177 ? 55.319 7.070 102.197 1.00 16.55 177 ASP A N 1
ATOM 1288 C CA . ASP A 1 177 ? 56.190 5.910 102.065 1.00 16.96 177 ASP A CA 1
ATOM 1289 C C . ASP A 1 177 ? 57.360 6.346 101.179 1.00 16.38 177 ASP A C 1
ATOM 1290 O O . ASP A 1 177 ? 57.210 6.480 99.963 1.00 17.90 177 ASP A O 1
ATOM 1295 N N . ALA A 1 178 ? 58.520 6.572 101.788 1.00 15.19 178 ALA A N 1
ATOM 1296 C CA . ALA A 1 178 ? 59.694 7.018 101.044 1.00 15.59 178 ALA A CA 1
ATOM 1297 C C . ALA A 1 178 ? 60.025 6.127 99.852 1.00 16.26 178 ALA A C 1
ATOM 1298 O O . ALA A 1 178 ? 60.540 6.602 98.835 1.00 15.65 178 ALA A O 1
ATOM 1300 N N . GLY A 1 179 ? 59.727 4.838 99.980 1.00 16.34 179 GLY A N 1
ATOM 1301 C CA . GLY A 1 179 ? 60.007 3.904 98.906 1.00 16.91 179 GLY A CA 1
ATOM 1302 C C . GLY A 1 179 ? 59.234 4.203 97.634 1.00 18.86 179 GLY A C 1
ATOM 1303 O O . GLY A 1 179 ? 59.801 4.219 96.540 1.00 19.53 179 GLY A O 1
ATOM 1304 N N . LEU A 1 180 ? 57.992 4.608 97.814 1.00 19.02 180 LEU A N 1
ATOM 1305 C CA . LEU A 1 180 ? 57.173 4.822 96.627 1.00 19.40 180 LEU A CA 1
ATOM 1306 C C . LEU A 1 180 ? 57.243 6.306 96.194 1.00 20.00 180 LEU A C 1
ATOM 1307 O O . LEU A 1 180 ? 56.943 6.704 95.107 1.00 19.86 180 LEU A O 1
ATOM 1312 N N . ARG A 1 181 ? 57.585 7.166 97.145 1.00 20.83 181 ARG A N 1
ATOM 1313 C CA . ARG A 1 181 ? 57.662 8.587 96.901 1.00 21.48 181 ARG A CA 1
ATOM 1314 C C . ARG A 1 181 ? 58.838 8.844 95.967 1.00 23.46 181 ARG A C 1
ATOM 1315 O O . ARG A 1 181 ? 58.828 9.762 95.121 1.00 24.37 181 ARG A O 1
ATOM 1323 N N . ARG A 1 182 ? 59.863 8.038 96.138 1.00 25.29 182 ARG A N 1
ATOM 1324 C CA . ARG A 1 182 ? 61.168 8.201 95.462 1.00 28.42 182 ARG A CA 1
ATOM 1325 C C . ARG A 1 182 ? 61.644 9.632 95.512 1.00 29.26 182 ARG A C 1
ATOM 1326 O O . ARG A 1 182 ? 61.658 10.295 96.556 1.00 29.51 182 ARG A O 1
ATOM 1334 N N . ASN A 1 183 ? 61.981 10.260 94.401 1.00 30.31 183 ASN A N 1
ATOM 1335 C CA . ASN A 1 183 ? 62.342 11.612 94.810 1.00 32.95 183 ASN A CA 1
ATOM 1336 C C . ASN A 1 183 ? 61.502 12.649 94.072 1.00 31.27 183 ASN A C 1
ATOM 1337 O O . ASN A 1 183 ? 61.934 13.570 93.390 1.00 31.66 183 ASN A O 1
ATOM 1342 N N . GLY A 1 184 ? 60.149 12.384 94.178 1.00 29.55 184 GLY A N 1
ATOM 1343 C CA . GLY A 1 184 ? 59.182 13.125 93.483 1.00 27.46 184 GLY A CA 1
ATOM 1344 C C . GLY A 1 184 ? 59.263 14.527 93.967 1.00 26.54 184 GLY A C 1
ATOM 1345 O O . GLY A 1 184 ? 59.321 14.710 95.192 1.00 24.93 184 GLY A O 1
ATOM 1346 N N . VAL A 1 185 ? 59.195 15.468 93.011 1.00 25.00 185 VAL A N 1
ATOM 1347 C CA . VAL A 1 185 ? 59.151 16.927 93.356 1.00 24.76 185 VAL A CA 1
ATOM 1348 C C . VAL A 1 185 ? 57.712 17.491 93.354 1.00 24.11 185 VAL A C 1
ATOM 1349 O O . VAL A 1 185 ? 57.490 18.603 93.824 1.00 23.08 185 VAL A O 1
ATOM 1361 N N . ASN A 1 187 ? 53.159 16.234 92.637 1.00 19.52 187 ASN A N 1
ATOM 1362 C CA . ASN A 1 187 ? 52.203 15.139 92.618 1.00 19.03 187 ASN A CA 1
ATOM 1363 C C . ASN A 1 187 ? 52.342 14.299 91.350 1.00 19.44 187 ASN A C 1
ATOM 1364 O O . ASN A 1 187 ? 52.412 14.839 90.242 1.00 19.48 187 ASN A O 1
ATOM 1369 N N . ASP A 1 188 ? 52.383 12.980 91.514 1.00 18.24 188 ASP A N 1
ATOM 1370 C CA . ASP A 1 188 ? 52.505 12.089 90.367 1.00 18.27 188 ASP A CA 1
ATOM 1371 C C . ASP A 1 188 ? 51.181 11.957 89.619 1.00 17.94 188 ASP A C 1
ATOM 1372 O O . ASP A 1 188 ? 50.109 11.941 90.225 1.00 17.22 188 ASP A O 1
ATOM 1377 N N . GLY A 1 189 ? 51.270 11.853 88.297 1.00 17.47 189 GLY A N 1
ATOM 1378 C CA . GLY A 1 189 ? 50.083 11.732 87.474 1.00 16.63 189 GLY A CA 1
ATOM 1379 C C . GLY A 1 189 ? 50.303 12.343 86.101 1.00 17.73 189 GLY A C 1
ATOM 1380 O O . GLY A 1 189 ? 51.435 12.662 85.738 1.00 17.99 189 GLY A O 1
ATOM 1381 N N . PRO A 1 190 ? 49.237 12.521 85.311 1.00 17.31 190 PRO A N 1
ATOM 1382 C CA . PRO A 1 190 ? 49.335 13.099 83.966 1.00 17.50 190 PRO A CA 1
ATOM 1383 C C . PRO A 1 190 ? 50.065 14.441 83.903 1.00 18.39 190 PRO A C 1
ATOM 1384 O O . PRO A 1 190 ? 50.929 14.642 83.048 1.00 19.33 190 PRO A O 1
ATOM 1388 N N . LEU A 1 191 ? 49.726 15.357 84.806 1.00 18.53 191 LEU A N 1
ATOM 1389 C CA . LEU A 1 191 ? 50.368 16.668 84.814 1.00 19.20 191 LEU A CA 1
ATOM 1390 C C . LEU A 1 191 ? 51.877 16.551 85.008 1.00 19.21 191 LEU A C 1
ATOM 1391 O O . LEU A 1 191 ? 52.651 17.240 84.341 1.00 19.60 191 LEU A O 1
ATOM 1396 N N . ALA A 1 192 ? 52.294 15.678 85.919 1.00 19.23 192 ALA A N 1
ATOM 1397 C CA . ALA A 1 192 ? 53.717 15.481 86.170 1.00 18.89 192 ALA A CA 1
ATOM 1398 C C . ALA A 1 192 ? 54.397 15.030 84.880 1.00 19.19 192 ALA A C 1
ATOM 1399 O O . ALA A 1 192 ? 55.488 15.499 84.550 1.00 17.62 192 ALA A O 1
ATOM 1401 N N . ASP A 1 193 ? 53.749 14.119 84.155 1.00 18.95 193 ASP A N 1
ATOM 1402 C CA . ASP A 1 193 ? 54.300 13.624 82.896 1.00 19.26 193 ASP A CA 1
ATOM 1403 C C . ASP A 1 193 ? 54.337 14.745 81.859 1.00 19.42 193 ASP A C 1
ATOM 1404 O O . ASP A 1 193 ? 55.311 14.876 81.120 1.00 20.20 193 ASP A O 1
ATOM 1409 N N . LEU A 1 194 ? 53.276 15.547 81.805 1.00 18.77 194 LEU A N 1
ATOM 1410 C CA . LEU A 1 194 ? 53.209 16.654 80.855 1.00 18.74 194 LEU A CA 1
ATOM 1411 C C . LEU A 1 194 ? 54.344 17.642 81.103 1.00 19.39 194 LEU A C 1
ATOM 1412 O O . LEU A 1 194 ? 54.930 18.175 80.164 1.00 19.48 194 LEU A O 1
ATOM 1417 N N . LEU A 1 195 ? 54.657 17.874 82.374 1.00 20.10 195 LEU A N 1
ATOM 1418 C CA . LEU A 1 195 ? 55.711 18.811 82.737 1.00 20.19 195 LEU A CA 1
ATOM 1419 C C . LEU A 1 195 ? 57.103 18.194 82.763 1.00 20.74 195 LEU A C 1
ATOM 1420 O O . LEU A 1 195 ? 58.092 18.898 82.954 1.00 22.35 195 LEU A O 1
ATOM 1425 N N . GLY A 1 196 ? 57.180 16.882 82.566 1.00 21.10 196 GLY A N 1
ATOM 1426 C CA . GLY A 1 196 ? 58.466 16.207 82.569 1.00 19.94 196 GLY A CA 1
ATOM 1427 C C . GLY A 1 196 ? 59.163 16.249 83.919 1.00 20.36 196 GLY A C 1
ATOM 1428 O O . GLY A 1 196 ? 60.387 16.381 83.993 1.00 21.83 196 GLY A O 1
ATOM 1429 N N . LEU A 1 197 ? 58.387 16.133 84.992 1.00 19.10 197 LEU A N 1
ATOM 1430 C CA . LEU A 1 197 ? 58.940 16.160 86.342 1.00 18.14 197 LEU A CA 1
ATOM 1431 C C . LEU A 1 197 ? 58.740 14.829 87.069 1.00 18.27 197 LEU A C 1
ATOM 1432 O O . LEU A 1 197 ? 57.746 14.137 86.854 1.00 16.92 197 LEU A O 1
ATOM 1437 N N . PRO A 1 198 ? 59.697 14.446 87.930 1.00 18.50 198 PRO A N 1
ATOM 1438 C CA . PRO A 1 198 ? 59.563 13.186 88.670 1.00 18.49 198 PRO A CA 1
ATOM 1439 C C . PRO A 1 198 ? 58.374 13.298 89.628 1.00 19.26 198 PRO A C 1
ATOM 1440 O O . PRO A 1 198 ? 58.295 14.233 90.430 1.00 20.30 198 PRO A O 1
ATOM 1444 N N . GLY A 1 199 ? 57.450 12.349 89.532 1.00 18.99 199 GLY A N 1
ATOM 1445 C CA . GLY A 1 199 ? 56.270 12.385 90.374 1.00 18.15 199 GLY A CA 1
ATOM 1446 C C . GLY A 1 199 ? 56.343 11.670 91.710 1.00 18.39 199 GLY A C 1
ATOM 1447 O O . GLY A 1 199 ? 57.040 10.668 91.871 1.00 18.95 199 GLY A O 1
ATOM 1448 N N . ASN A 1 200 ? 55.614 12.218 92.675 1.00 17.71 200 ASN A N 1
ATOM 1449 C CA . ASN A 1 200 ? 55.517 11.670 94.020 1.00 16.21 200 ASN A CA 1
ATOM 1450 C C . ASN A 1 200 ? 54.083 11.157 94.071 1.00 16.16 200 ASN A C 1
ATOM 1451 O O . ASN A 1 200 ? 53.141 11.931 94.217 1.00 15.34 200 ASN A O 1
ATOM 1456 N N . PRO A 1 201 ? 53.900 9.838 93.950 1.00 16.17 201 PRO A N 1
ATOM 1457 C CA . PRO A 1 201 ? 52.567 9.231 93.968 1.00 15.49 201 PRO A CA 1
ATOM 1458 C C . PRO A 1 201 ? 51.729 9.537 95.200 1.00 16.10 201 PRO A C 1
ATOM 1459 O O . PRO A 1 201 ? 52.190 9.384 96.327 1.00 16.20 201 PRO A O 1
ATOM 1463 N N . PRO A 1 202 ? 50.484 9.989 95.000 1.00 15.65 202 PRO A N 1
ATOM 1464 C CA . PRO A 1 202 ? 49.648 10.273 96.169 1.00 15.34 202 PRO A CA 1
ATOM 1465 C C . PRO A 1 202 ? 49.423 8.962 96.931 1.00 15.62 202 PRO A C 1
ATOM 1466 O O . PRO A 1 202 ? 49.090 8.959 98.117 1.00 15.14 202 PRO A O 1
ATOM 1470 N N . GLU A 1 203 ? 49.618 7.847 96.234 1.00 15.37 203 GLU A N 1
ATOM 1471 C CA . GLU A 1 203 ? 49.455 6.538 96.844 1.00 14.62 203 GLU A CA 1
ATOM 1472 C C . GLU A 1 203 ? 50.563 6.307 97.869 1.00 14.34 203 GLU A C 1
ATOM 1473 O O . GLU A 1 203 ? 50.447 5.444 98.738 1.00 14.11 203 GLU A O 1
ATOM 1479 N N . ALA A 1 204 ? 51.637 7.084 97.767 1.00 13.00 204 ALA A N 1
ATOM 1480 C CA . ALA A 1 204 ? 52.740 6.957 98.710 1.00 13.47 204 ALA A CA 1
ATOM 1481 C C . ALA A 1 204 ? 52.238 7.398 100.077 1.00 14.68 204 ALA A C 1
ATOM 1482 O O . ALA A 1 204 ? 52.642 6.858 101.104 1.00 14.65 204 ALA A O 1
ATOM 1484 N N . GLU A 1 205 ? 51.345 8.381 100.082 1.00 15.50 205 GLU A N 1
ATOM 1485 C CA . GLU A 1 205 ? 50.773 8.874 101.327 1.00 16.36 205 GLU A CA 1
ATOM 1486 C C . GLU A 1 205 ? 49.737 7.871 101.841 1.00 15.96 205 GLU A C 1
ATOM 1487 O O . GLU A 1 205 ? 49.727 7.527 103.024 1.00 15.52 205 GLU A O 1
ATOM 1493 N N . ALA A 1 206 ? 48.868 7.399 100.950 1.00 15.57 206 ALA A N 1
ATOM 1494 C CA . ALA A 1 206 ? 47.839 6.438 101.340 1.00 15.56 206 ALA A CA 1
ATOM 1495 C C . ALA A 1 206 ? 48.470 5.170 101.904 1.00 14.62 206 ALA A C 1
ATOM 1496 O O . ALA A 1 206 ? 47.988 4.609 102.884 1.00 15.33 206 ALA A O 1
ATOM 1498 N N . ALA A 1 207 ? 49.551 4.726 101.275 1.00 14.51 207 ALA A N 1
ATOM 1499 C CA . ALA A 1 207 ? 50.245 3.524 101.707 1.00 14.66 207 ALA A CA 1
ATOM 1500 C C . ALA A 1 207 ? 50.773 3.641 103.137 1.00 15.13 207 ALA A C 1
ATOM 1501 O O . ALA A 1 207 ? 50.614 2.717 103.932 1.00 16.21 207 ALA A O 1
ATOM 1503 N N . ARG A 1 208 ? 51.394 4.774 103.465 1.00 13.81 208 ARG A N 1
ATOM 1504 C CA . ARG A 1 208 ? 51.943 4.974 104.804 1.00 13.41 208 ARG A CA 1
ATOM 1505 C C . ARG A 1 208 ? 50.837 5.161 105.850 1.00 13.93 208 ARG A C 1
ATOM 1506 O O . ARG A 1 208 ? 50.936 4.639 106.962 1.00 14.54 208 ARG A O 1
ATOM 1514 N N . ILE A 1 209 ? 49.783 5.891 105.499 1.00 13.27 209 ILE A N 1
ATOM 1515 C CA . ILE A 1 209 ? 48.675 6.087 106.429 1.00 14.38 209 ILE A CA 1
ATOM 1516 C C . ILE A 1 209 ? 48.031 4.727 106.731 1.00 14.77 209 ILE A C 1
ATOM 1517 O O . ILE A 1 209 ? 47.769 4.395 107.889 1.00 13.40 209 ILE A O 1
ATOM 1522 N N . ALA A 1 210 ? 47.789 3.942 105.685 1.00 14.75 210 ALA A N 1
ATOM 1523 C CA . ALA A 1 210 ? 47.186 2.626 105.849 1.00 15.72 210 ALA A CA 1
ATOM 1524 C C . ALA A 1 210 ? 48.039 1.778 106.790 1.00 16.11 210 ALA A C 1
ATOM 1525 O O . ALA A 1 210 ? 47.515 1.119 107.692 1.00 16.93 210 ALA A O 1
ATOM 1527 N N . ARG A 1 211 ? 49.352 1.797 106.575 1.00 15.78 211 ARG A N 1
ATOM 1528 C CA . ARG A 1 211 ? 50.265 1.033 107.417 1.00 14.94 211 ARG A CA 1
ATOM 1529 C C . ARG A 1 211 ? 50.166 1.495 108.869 1.00 16.16 211 ARG A C 1
ATOM 1530 O O . ARG A 1 211 ? 49.977 0.685 109.777 1.00 15.87 211 ARG A O 1
ATOM 1538 N N . ASP A 1 212 ? 50.292 2.803 109.079 1.00 15.57 212 ASP A N 1
ATOM 1539 C CA . ASP A 1 212 ? 50.250 3.369 110.421 1.00 16.60 212 ASP A CA 1
ATOM 1540 C C . ASP A 1 212 ? 48.969 3.085 111.195 1.00 17.37 212 ASP A C 1
ATOM 1541 O O . ASP A 1 212 ? 49.008 2.938 112.415 1.00 17.27 212 ASP A O 1
ATOM 1546 N N . LEU A 1 213 ? 47.838 3.000 110.502 1.00 16.78 213 LEU A N 1
ATOM 1547 C CA . LEU A 1 213 ? 46.586 2.710 111.187 1.00 15.93 213 LEU A CA 1
ATOM 1548 C C . LEU A 1 213 ? 46.614 1.282 111.742 1.00 16.03 213 LEU A C 1
ATOM 1549 O O . LEU A 1 213 ? 46.032 1.006 112.793 1.00 15.83 213 LEU A O 1
ATOM 1554 N N . GLU A 1 214 ? 47.298 0.374 111.049 1.00 15.67 214 GLU A N 1
ATOM 1555 C CA . GLU A 1 214 ? 47.390 -1.001 111.536 1.00 15.90 214 GLU A CA 1
ATOM 1556 C C . GLU A 1 214 ? 48.374 -1.036 112.711 1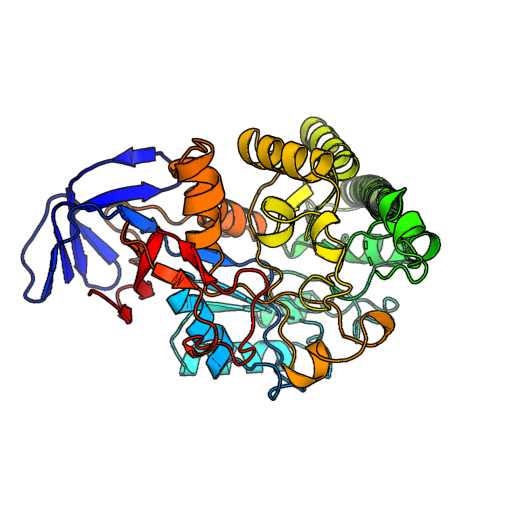.00 16.16 214 GLU A C 1
ATOM 1557 O O . GLU A 1 214 ? 48.196 -1.800 113.663 1.00 16.85 214 GLU A O 1
ATOM 1563 N N . VAL A 1 215 ? 49.410 -0.202 112.638 1.00 15.45 215 VAL A N 1
ATOM 1564 C CA . VAL A 1 215 ? 50.403 -0.116 113.704 1.00 14.73 215 VAL A CA 1
ATOM 1565 C C . VAL A 1 215 ? 49.731 0.452 114.955 1.00 15.86 215 VAL A C 1
ATOM 1566 O O . VAL A 1 215 ? 50.072 0.078 116.079 1.00 15.26 215 VAL A O 1
ATOM 1570 N N . LEU A 1 216 ? 48.770 1.351 114.751 1.00 15.11 216 LEU A N 1
ATOM 1571 C CA . LEU A 1 216 ? 48.044 1.953 115.862 1.00 15.73 216 LEU A CA 1
ATOM 1572 C C . LEU A 1 216 ? 47.217 0.881 116.566 1.00 16.62 216 LEU A C 1
ATOM 1573 O O . LEU A 1 216 ? 47.083 0.898 117.790 1.00 15.71 216 LEU A O 1
ATOM 1578 N N . ARG A 1 217 ? 46.660 -0.051 115.794 1.00 16.82 217 ARG A N 1
ATOM 1579 C CA . ARG A 1 217 ? 45.868 -1.124 116.385 1.00 17.32 217 ARG A CA 1
ATOM 1580 C C . ARG A 1 217 ? 46.775 -1.963 117.273 1.00 17.24 217 ARG A C 1
ATOM 1581 O O . ARG A 1 217 ? 46.349 -2.459 118.315 1.00 17.56 217 ARG A O 1
ATOM 1589 N N . TYR A 1 218 ? 48.028 -2.116 116.856 1.00 16.96 218 TYR A N 1
ATOM 1590 C CA . TYR A 1 218 ? 48.997 -2.873 117.636 1.00 17.09 218 TYR A CA 1
ATOM 1591 C C . TYR A 1 218 ? 49.219 -2.177 118.979 1.00 18.23 218 TYR A C 1
ATOM 1592 O O . TYR A 1 218 ? 49.234 -2.824 120.030 1.00 17.25 218 TYR A O 1
ATOM 1601 N N . ALA A 1 219 ? 49.398 -0.859 118.932 1.00 19.02 219 ALA A N 1
ATOM 1602 C CA . ALA A 1 219 ? 49.619 -0.072 120.142 1.00 19.69 219 ALA A CA 1
ATOM 1603 C C . ALA A 1 219 ? 48.407 -0.165 121.067 1.00 20.11 219 ALA A C 1
ATOM 1604 O O . ALA A 1 219 ? 48.552 -0.262 122.285 1.00 19.81 219 ALA A O 1
ATOM 1606 N N . LEU A 1 220 ? 47.212 -0.135 120.484 1.00 20.89 220 LEU A N 1
ATOM 1607 C CA . LEU A 1 220 ? 45.986 -0.238 121.267 1.00 22.43 220 LEU A CA 1
ATOM 1608 C C . LEU A 1 220 ? 45.972 -1.541 122.046 1.00 22.90 220 LEU A C 1
ATOM 1609 O O . LEU A 1 220 ? 45.591 -1.566 123.211 1.00 23.69 220 LEU A O 1
ATOM 1614 N N . ARG A 1 221 ? 46.380 -2.626 121.395 1.00 23.06 221 ARG A N 1
ATOM 1615 C CA . ARG A 1 221 ? 46.400 -3.933 122.042 1.00 22.42 221 ARG A CA 1
ATOM 1616 C C . ARG A 1 221 ? 47.458 -4.020 123.131 1.00 22.33 221 ARG A C 1
ATOM 1617 O O . ARG A 1 221 ? 47.163 -4.399 124.258 1.00 23.17 221 ARG A O 1
ATOM 1625 N N . ARG A 1 222 ? 48.687 -3.652 122.790 1.00 22.08 222 ARG A N 1
ATOM 1626 C CA . ARG A 1 222 ? 49.804 -3.727 123.719 1.00 23.83 222 ARG A CA 1
ATOM 1627 C C . ARG A 1 222 ? 49.883 -2.703 124.846 1.00 25.22 222 ARG A C 1
ATOM 1628 O O . ARG A 1 222 ? 50.510 -2.966 125.876 1.00 26.43 222 ARG A O 1
ATOM 1636 N N . SER A 1 223 ? 49.259 -1.546 124.674 1.00 25.58 223 SER A N 1
ATOM 1637 C CA . SER A 1 223 ? 49.340 -0.520 125.705 1.00 25.52 223 SER A CA 1
ATOM 1638 C C . SER A 1 223 ? 48.168 -0.445 126.672 1.00 24.82 223 SER A C 1
ATOM 1639 O O . SER A 1 223 ? 47.008 -0.538 126.271 1.00 25.46 223 SER A O 1
ATOM 1642 N N . PRO A 1 224 ? 48.468 -0.290 127.973 1.00 24.31 224 PRO A N 1
ATOM 1643 C CA . PRO A 1 224 ? 47.434 -0.189 129.005 1.00 24.13 224 PRO A CA 1
ATOM 1644 C C . PRO A 1 224 ? 46.724 1.148 128.796 1.00 25.07 224 PRO A C 1
ATOM 1645 O O . PRO A 1 224 ? 45.515 1.262 128.988 1.00 25.63 224 PRO A O 1
ATOM 1649 N N . ALA A 1 225 ? 47.497 2.155 128.397 1.00 24.65 225 ALA A N 1
ATOM 1650 C CA . ALA A 1 225 ? 46.965 3.491 128.141 1.00 24.76 225 ALA A CA 1
ATOM 1651 C C . ALA A 1 225 ? 46.567 3.612 126.676 1.00 25.23 225 ALA A C 1
ATOM 1652 O O . ALA A 1 225 ? 47.041 2.855 125.833 1.00 27.84 225 ALA A O 1
ATOM 1654 N N . THR A 1 226 ? 45.698 4.566 126.373 1.00 24.67 226 THR A N 1
ATOM 1655 C CA . THR A 1 226 ? 45.263 4.769 125.001 1.00 25.14 226 THR A CA 1
ATOM 1656 C C . THR A 1 226 ? 46.276 5.601 124.221 1.00 24.52 226 THR A C 1
ATOM 1657 O O . THR A 1 226 ? 46.556 6.745 124.572 1.00 25.90 226 THR A O 1
ATOM 1661 N N . PRO A 1 227 ? 46.853 5.023 123.158 1.00 23.63 227 PRO A N 1
ATOM 1662 C CA . PRO A 1 227 ? 47.835 5.743 122.344 1.00 22.68 227 PRO A CA 1
ATOM 1663 C C . PRO A 1 227 ? 47.147 6.769 121.449 1.00 21.12 227 PRO A C 1
ATOM 1664 O O . PRO A 1 227 ? 45.957 6.656 121.157 1.00 21.98 227 PRO A O 1
ATOM 1668 N N . ARG A 1 228 ? 47.902 7.771 121.017 1.00 19.93 228 ARG A N 1
ATOM 1669 C CA . ARG A 1 228 ? 47.363 8.819 120.162 1.00 19.50 228 ARG A CA 1
ATOM 1670 C C . ARG A 1 228 ? 48.208 9.011 118.911 1.00 19.59 228 ARG A C 1
ATOM 1671 O O . ARG A 1 228 ? 49.407 9.280 118.996 1.00 19.23 228 ARG A O 1
ATOM 1679 N N . LEU A 1 229 ? 47.579 8.861 117.750 1.00 18.90 229 LEU A N 1
ATOM 1680 C CA . LEU A 1 229 ? 48.268 9.047 116.480 1.00 17.94 229 LEU A CA 1
ATOM 1681 C C . LEU A 1 229 ? 47.674 10.271 115.795 1.00 17.01 229 LEU A C 1
ATOM 1682 O O . LEU A 1 229 ? 46.454 10.414 115.717 1.00 17.59 229 LEU A O 1
ATOM 1687 N N . HIS A 1 230 ? 48.535 11.156 115.309 1.00 15.66 230 HIS A N 1
ATOM 1688 C CA . HIS A 1 230 ? 48.077 12.350 114.616 1.00 15.16 230 HIS A CA 1
ATOM 1689 C C . HIS A 1 230 ? 48.714 12.399 113.233 1.00 15.74 230 HIS A C 1
ATOM 1690 O O . HIS A 1 230 ? 49.942 12.446 113.110 1.00 15.40 230 HIS A O 1
ATOM 1697 N N . VAL A 1 231 ? 47.881 12.381 112.199 1.00 15.50 231 VAL A N 1
ATOM 1698 C CA . VAL A 1 231 ? 48.372 12.432 110.831 1.00 16.14 231 VAL A CA 1
ATOM 1699 C C . VAL A 1 231 ? 48.521 13.889 110.408 1.00 17.33 231 VAL A C 1
ATOM 1700 O O . VAL A 1 231 ? 47.545 14.634 110.328 1.00 17.39 231 VAL A O 1
ATOM 1704 N N . GLN A 1 232 ? 49.756 14.290 110.142 1.00 17.02 232 GLN A N 1
ATOM 1705 C CA . GLN A 1 232 ? 50.037 15.657 109.745 1.00 18.78 232 GLN A CA 1
ATOM 1706 C C . GLN A 1 232 ? 49.708 15.914 108.281 1.00 18.52 232 GLN A C 1
ATOM 1707 O O . GLN A 1 232 ? 49.679 14.992 107.470 1.00 17.35 232 GLN A O 1
ATOM 1713 N N . HIS A 1 233 ? 49.978 17.184 108.024 1.00 20.99 233 HIS A N 1
ATOM 1714 C CA . HIS A 1 233 ? 49.362 17.516 106.746 1.00 21.41 233 HIS A CA 1
ATOM 1715 C C . HIS A 1 233 ? 48.646 16.385 106.012 1.00 21.02 233 HIS A C 1
ATOM 1716 O O . HIS A 1 233 ? 49.047 16.445 104.852 1.00 18.86 233 HIS A O 1
ATOM 1723 N N . LEU A 1 234 ? 47.377 16.043 105.965 1.00 19.73 234 LEU A N 1
ATOM 1724 C CA . LEU A 1 234 ? 46.749 15.016 105.144 1.00 18.33 234 LEU A CA 1
ATOM 1725 C C . LEU A 1 234 ? 46.384 15.755 103.860 1.00 17.31 234 LEU A C 1
ATOM 1726 O O . LEU A 1 234 ? 45.766 16.820 103.907 1.00 17.33 234 LEU A O 1
ATOM 1731 N N . SER A 1 235 ? 46.766 15.205 102.713 1.00 15.57 235 SER A N 1
ATOM 1732 C CA . SER A 1 235 ? 46.514 15.898 101.459 1.00 14.35 235 SER A CA 1
ATOM 1733 C C . SER A 1 235 ? 45.702 15.168 100.399 1.00 14.27 235 SER A C 1
ATOM 1734 O O . SER A 1 235 ? 45.280 15.787 99.426 1.00 14.63 235 SER A O 1
ATOM 1737 N N . THR A 1 236 ? 45.475 13.872 100.580 1.00 14.38 236 THR A N 1
ATOM 1738 C CA . THR A 1 236 ? 44.752 13.097 99.580 1.00 14.95 236 THR A CA 1
ATOM 1739 C C . THR A 1 236 ? 43.378 12.591 99.962 1.00 15.31 236 THR A C 1
ATOM 1740 O O . THR A 1 236 ? 43.063 12.383 101.134 1.00 17.08 236 THR A O 1
ATOM 1744 N N . LYS A 1 237 ? 42.574 12.364 98.932 1.00 16.86 237 LYS A N 1
ATOM 1745 C CA . LYS A 1 237 ? 41.228 11.844 99.081 1.00 16.71 237 LYS A CA 1
ATOM 1746 C C . LYS A 1 237 ? 41.303 10.436 99.676 1.00 16.28 237 LYS A C 1
ATOM 1747 O O . LYS A 1 237 ? 40.564 10.098 100.602 1.00 16.77 237 LYS A O 1
ATOM 1753 N N . ARG A 1 238 ? 42.209 9.620 99.149 1.00 16.42 238 ARG A N 1
ATOM 1754 C CA . ARG A 1 238 ? 42.369 8.255 99.633 1.00 16.96 238 ARG A CA 1
ATOM 1755 C C . ARG A 1 238 ? 42.813 8.248 101.093 1.00 17.20 238 ARG A C 1
ATOM 1756 O O . ARG A 1 238 ? 42.317 7.457 101.898 1.00 17.08 238 ARG A O 1
ATOM 1764 N N . GLY A 1 239 ? 43.748 9.132 101.430 1.00 16.81 239 GLY A N 1
ATOM 1765 C CA . GLY A 1 239 ? 44.221 9.218 102.799 1.00 16.41 239 GLY A CA 1
ATOM 1766 C C . GLY A 1 239 ? 43.076 9.611 103.714 1.00 17.68 239 GLY A C 1
ATOM 1767 O O . GLY A 1 239 ? 42.942 9.086 104.824 1.00 17.44 239 GLY A O 1
ATOM 1768 N N . LEU A 1 240 ? 42.240 10.532 103.241 1.00 17.32 240 LEU A N 1
ATOM 1769 C CA . LEU A 1 240 ? 41.101 10.992 104.021 1.00 16.76 240 LEU A CA 1
ATOM 1770 C C . LEU A 1 240 ? 40.132 9.836 104.265 1.00 17.85 240 LEU A C 1
ATOM 1771 O O . LEU A 1 240 ? 39.611 9.685 105.369 1.00 17.75 240 LEU A O 1
ATOM 1776 N N . GLU A 1 241 ? 39.900 9.019 103.239 1.00 18.20 241 GLU A N 1
ATOM 1777 C CA . GLU A 1 241 ? 38.996 7.878 103.370 1.00 19.33 241 GLU A CA 1
ATOM 1778 C C . GLU A 1 241 ? 39.530 6.936 104.446 1.00 18.69 241 GLU A C 1
ATOM 1779 O O . GLU A 1 241 ? 38.775 6.470 105.303 1.00 19.14 241 GLU A O 1
ATOM 1785 N N . LEU A 1 242 ? 40.832 6.662 104.398 1.00 18.14 242 LEU A N 1
ATOM 1786 C CA . LEU A 1 242 ? 41.469 5.785 105.375 1.00 17.32 242 LEU A CA 1
ATOM 1787 C C . LEU A 1 242 ? 41.197 6.282 106.792 1.00 17.17 242 LEU A C 1
ATOM 1788 O O . LEU A 1 242 ? 40.773 5.517 107.661 1.00 16.90 242 LEU A O 1
ATOM 1793 N N . VAL A 1 243 ? 41.442 7.568 107.021 1.00 16.54 243 VAL A N 1
ATOM 1794 C CA . VAL A 1 243 ? 41.234 8.152 108.341 1.00 16.22 243 VAL A CA 1
ATOM 1795 C C . VAL A 1 243 ? 39.762 8.136 108.739 1.00 16.74 243 VAL A C 1
ATOM 1796 O O . VAL A 1 243 ? 39.434 7.859 109.892 1.00 15.70 243 VAL A O 1
ATOM 1800 N N . ARG A 1 244 ? 38.877 8.419 107.787 1.00 16.93 244 ARG A N 1
ATOM 1801 C CA . ARG A 1 244 ? 37.448 8.414 108.078 1.00 18.59 244 ARG A CA 1
ATOM 1802 C C . ARG A 1 244 ? 36.997 7.036 108.575 1.00 20.22 244 ARG A C 1
ATOM 1803 O O . ARG A 1 244 ? 36.257 6.932 109.557 1.00 19.96 244 ARG A O 1
ATOM 1811 N N . GLU A 1 245 ? 37.446 5.979 107.901 1.00 21.19 245 GLU A N 1
ATOM 1812 C CA . GLU A 1 245 ? 37.073 4.625 108.296 1.00 22.15 245 GLU A CA 1
ATOM 1813 C C . GLU A 1 245 ? 37.691 4.216 109.623 1.00 21.49 245 GLU A C 1
ATOM 1814 O O . GLU A 1 245 ? 37.064 3.509 110.409 1.00 21.37 245 GLU A O 1
ATOM 1820 N N . ALA A 1 246 ? 38.923 4.653 109.868 1.00 20.59 246 ALA A N 1
ATOM 1821 C CA . ALA A 1 246 ? 39.589 4.326 111.119 1.00 20.55 246 ALA A CA 1
ATOM 1822 C C . ALA A 1 246 ? 38.798 4.960 112.254 1.00 20.48 246 ALA A C 1
ATOM 1823 O O . ALA A 1 246 ? 38.559 4.328 113.281 1.00 20.95 246 ALA A O 1
ATOM 1825 N N . LYS A 1 247 ? 38.382 6.210 112.066 1.00 20.42 247 LYS A N 1
ATOM 1826 C CA . LYS A 1 247 ? 37.613 6.893 113.095 1.00 22.12 247 LYS A CA 1
ATOM 1827 C C . LYS A 1 247 ? 36.288 6.181 113.323 1.00 22.98 247 LYS A C 1
ATOM 1828 O O . LYS A 1 247 ? 35.875 5.980 114.461 1.00 23.10 247 LYS A O 1
ATOM 1834 N N . ARG A 1 248 ? 35.626 5.796 112.238 1.00 24.53 248 ARG A N 1
ATOM 1835 C CA . ARG A 1 248 ? 34.358 5.092 112.344 1.00 25.37 248 ARG A CA 1
ATOM 1836 C C . ARG A 1 248 ? 34.575 3.819 113.156 1.00 24.20 248 ARG A C 1
ATOM 1837 O O . ARG A 1 248 ? 33.699 3.389 113.902 1.00 23.96 248 ARG A O 1
ATOM 1845 N N . ALA A 1 249 ? 35.756 3.228 113.014 1.00 22.74 249 ALA A N 1
ATOM 1846 C CA . ALA A 1 249 ? 36.094 2.010 113.737 1.00 21.29 249 ALA A CA 1
ATOM 1847 C C . ALA A 1 249 ? 36.472 2.302 115.189 1.00 21.78 249 ALA A C 1
ATOM 1848 O O . ALA A 1 249 ? 36.765 1.388 115.958 1.00 22.80 249 ALA A O 1
ATOM 1850 N N . GLY A 1 250 ? 36.486 3.576 115.564 1.00 21.21 250 GLY A N 1
ATOM 1851 C CA . GLY A 1 250 ? 36.815 3.924 116.935 1.00 19.76 250 GLY A CA 1
ATOM 1852 C C . GLY A 1 250 ? 38.285 4.100 117.271 1.00 19.68 250 GLY A C 1
ATOM 1853 O O . GLY A 1 250 ? 38.632 4.236 118.441 1.00 20.73 250 GLY A O 1
ATOM 1854 N N . LEU A 1 251 ? 39.156 4.099 116.268 1.00 19.05 251 LEU A N 1
ATOM 1855 C CA . LEU A 1 251 ? 40.583 4.276 116.518 1.00 18.92 251 LEU A CA 1
ATOM 1856 C C . LEU A 1 251 ? 40.895 5.696 117.003 1.00 18.71 251 LEU A C 1
ATOM 1857 O O . LEU A 1 251 ? 40.300 6.669 116.534 1.00 19.87 251 LEU A O 1
ATOM 1862 N N . PRO A 1 252 ? 41.830 5.830 117.957 1.00 17.65 252 PRO A N 1
ATOM 1863 C CA . PRO A 1 252 ? 42.218 7.134 118.504 1.00 15.99 252 PRO A CA 1
ATOM 1864 C C . PRO A 1 252 ? 43.204 7.867 117.597 1.00 15.81 252 PRO A C 1
ATOM 1865 O O . PRO A 1 252 ? 44.354 8.102 117.970 1.00 16.03 252 PRO A O 1
ATOM 1869 N N . VAL A 1 253 ? 42.749 8.223 116.403 1.00 15.47 253 VAL A N 1
ATOM 1870 C CA . VAL A 1 253 ? 43.591 8.923 115.446 1.00 14.28 253 VAL A CA 1
ATOM 1871 C C . VAL A 1 253 ? 42.976 10.274 115.107 1.00 14.20 253 VAL A C 1
ATOM 1872 O O . VAL A 1 253 ? 41.756 10.421 115.079 1.00 14.14 253 VAL A O 1
ATOM 1876 N N . THR A 1 254 ? 43.827 11.264 114.869 1.00 13.70 254 THR A N 1
ATOM 1877 C CA . THR A 1 254 ? 43.373 12.600 114.500 1.00 14.07 254 THR A CA 1
ATOM 1878 C C . THR A 1 254 ? 44.126 13.032 113.244 1.00 14.79 254 THR A C 1
ATOM 1879 O O . THR A 1 254 ? 45.134 12.427 112.871 1.00 15.88 254 THR A O 1
ATOM 1883 N N . ALA A 1 255 ? 43.640 14.074 112.586 1.00 14.53 255 ALA A N 1
ATOM 1884 C CA . ALA A 1 255 ? 44.282 14.543 111.368 1.00 14.11 255 ALA A CA 1
ATOM 1885 C C . ALA A 1 255 ? 44.128 16.043 111.181 1.00 13.90 255 ALA A C 1
ATOM 1886 O O . ALA A 1 255 ? 43.165 16.649 111.659 1.00 13.65 255 ALA A O 1
ATOM 1888 N N . GLU A 1 256 ? 45.088 16.624 110.466 1.00 13.88 256 GLU A N 1
ATOM 1889 C CA . GLU A 1 256 ? 45.112 18.054 110.180 1.00 13.56 256 GLU A CA 1
ATOM 1890 C C . GLU A 1 256 ? 45.236 18.270 108.673 1.00 13.45 256 GLU A C 1
ATOM 1891 O O . GLU A 1 256 ? 45.641 17.371 107.936 1.00 13.78 256 GLU A O 1
ATOM 1897 N N . ALA A 1 257 ? 44.889 19.472 108.227 1.00 13.63 257 ALA A N 1
ATOM 1898 C CA . ALA A 1 257 ? 44.999 19.836 106.820 1.00 14.23 257 ALA A CA 1
ATOM 1899 C C . ALA A 1 257 ? 45.588 21.242 106.798 1.00 14.70 257 ALA A C 1
ATOM 1900 O O . ALA A 1 257 ? 45.320 22.048 107.697 1.00 14.21 257 ALA A O 1
ATOM 1902 N N . THR A 1 258 ? 46.396 21.527 105.782 1.00 15.13 258 THR A N 1
ATOM 1903 C CA . THR A 1 258 ? 47.042 22.828 105.646 1.00 15.11 258 THR A CA 1
ATOM 1904 C C . THR A 1 258 ? 46.298 23.791 104.723 1.00 15.35 258 THR A C 1
ATOM 1905 O O . THR A 1 258 ? 45.480 23.383 103.892 1.00 15.93 258 THR A O 1
ATOM 1909 N N . PRO A 1 259 ? 46.584 25.092 104.856 1.00 16.20 259 PRO A N 1
ATOM 1910 C CA . PRO A 1 259 ? 45.936 26.100 104.016 1.00 15.72 259 PRO A CA 1
ATOM 1911 C C . PRO A 1 259 ? 46.208 25.852 102.532 1.00 15.66 259 PRO A C 1
ATOM 1912 O O . PRO A 1 259 ? 45.310 25.995 101.702 1.00 16.64 259 PRO A O 1
ATOM 1916 N N . HIS A 1 260 ? 47.440 25.475 102.192 1.00 14.06 260 HIS A N 1
ATOM 1917 C CA . HIS A 1 260 ? 47.753 25.234 100.787 1.00 14.54 260 HIS A CA 1
ATOM 1918 C C . HIS A 1 260 ? 47.087 23.996 100.190 1.00 14.50 260 HIS A C 1
ATOM 1919 O O . HIS A 1 260 ? 46.673 24.015 99.034 1.00 14.54 260 HIS A O 1
ATOM 1926 N N . HIS A 1 261 ? 46.962 22.922 100.959 1.00 14.49 261 HIS A N 1
ATOM 1927 C CA . HIS A 1 261 ? 46.311 21.735 100.423 1.00 14.29 261 HIS A CA 1
ATOM 1928 C C . HIS A 1 261 ? 44.801 21.946 100.324 1.00 14.43 261 HIS A C 1
ATOM 1929 O O . HIS A 1 261 ? 44.097 21.177 99.665 1.00 14.26 261 HIS A O 1
ATOM 1936 N N . LEU A 1 262 ? 44.312 23.001 100.972 1.00 14.28 262 LEU A N 1
ATOM 1937 C CA . LEU A 1 262 ? 42.891 23.325 100.948 1.00 14.16 262 LEU A CA 1
ATOM 1938 C C . LEU A 1 262 ? 42.554 24.370 99.885 1.00 14.85 262 LEU A C 1
ATOM 1939 O O . LEU A 1 262 ? 41.392 24.519 99.516 1.00 14.10 262 LEU A O 1
ATOM 1944 N N . THR A 1 263 ? 43.562 25.078 99.379 1.00 14.63 263 THR A N 1
ATOM 1945 C CA . THR A 1 263 ? 43.311 26.116 98.382 1.00 14.92 263 THR A CA 1
ATOM 1946 C C . THR A 1 263 ? 44.060 25.993 97.058 1.00 15.76 263 THR A C 1
ATOM 1947 O O . THR A 1 263 ? 43.648 26.574 96.063 1.00 17.71 263 THR A O 1
ATOM 1951 N N . LEU A 1 264 ? 45.158 25.250 97.042 1.00 15.32 264 LEU A N 1
ATOM 1952 C CA . LEU A 1 264 ? 45.958 25.099 95.828 1.00 15.50 264 LEU A CA 1
ATOM 1953 C C . LEU A 1 264 ? 45.987 23.654 95.330 1.00 15.72 264 LEU A C 1
ATOM 1954 O O . LEU A 1 264 ? 45.691 22.726 96.081 1.00 15.60 264 LEU A O 1
ATOM 1959 N N . THR A 1 265 ? 46.340 23.468 94.060 1.00 14.43 265 THR A N 1
ATOM 1960 C CA . THR A 1 265 ? 46.423 22.129 93.475 1.00 15.66 265 THR A CA 1
ATOM 1961 C C . THR A 1 265 ? 47.675 22.022 92.613 1.00 16.31 265 THR A C 1
ATOM 1962 O O . THR A 1 265 ? 48.351 23.023 92.358 1.00 15.99 265 THR A O 1
ATOM 1966 N N . GLU A 1 266 ? 47.970 20.805 92.161 1.00 16.44 266 GLU A N 1
ATOM 1967 C CA . GLU A 1 266 ? 49.133 20.549 91.318 1.00 17.96 266 GLU A CA 1
ATOM 1968 C C . GLU A 1 266 ? 49.214 21.503 90.123 1.00 18.41 266 GLU A C 1
ATOM 1969 O O . GLU A 1 266 ? 50.302 21.811 89.640 1.00 18.63 266 GLU A O 1
ATOM 1975 N N . GLU A 1 267 ? 48.060 21.969 89.658 1.00 18.74 267 GLU A N 1
ATOM 1976 C CA . GLU A 1 267 ? 48.002 22.881 88.518 1.00 20.66 267 GLU A CA 1
ATOM 1977 C C . GLU A 1 267 ? 48.932 24.080 88.674 1.00 20.15 267 GLU A C 1
ATOM 1978 O O . GLU A 1 267 ? 49.478 24.581 87.694 1.00 20.63 267 GLU A O 1
ATOM 1984 N N . ALA A 1 268 ? 49.115 24.534 89.907 1.00 19.90 268 ALA A N 1
ATOM 1985 C CA . ALA A 1 268 ? 49.973 25.677 90.179 1.00 19.77 268 ALA A CA 1
ATOM 1986 C C . ALA A 1 268 ? 51.426 25.468 89.742 1.00 20.92 268 ALA A C 1
ATOM 1987 O O . ALA A 1 268 ? 52.197 26.430 89.671 1.00 20.43 268 ALA A O 1
ATOM 1989 N N . LEU A 1 269 ? 51.802 24.223 89.453 1.00 21.69 269 LEU A N 1
ATOM 1990 C CA . LEU A 1 269 ? 53.175 23.922 89.040 1.00 23.40 269 LEU A CA 1
ATOM 1991 C C . LEU A 1 269 ? 53.462 24.087 87.549 1.00 24.20 269 LEU A C 1
ATOM 1992 O O . LEU A 1 269 ? 54.587 23.839 87.105 1.00 21.83 269 LEU A O 1
ATOM 1997 N N . ARG A 1 270 ? 52.468 24.506 86.774 1.00 26.84 270 ARG A N 1
ATOM 1998 C CA . ARG A 1 270 ? 52.672 24.652 85.338 1.00 30.54 270 ARG A CA 1
ATOM 1999 C C . ARG A 1 270 ? 53.761 25.660 84.958 1.00 32.40 270 ARG A C 1
ATOM 2000 O O . ARG A 1 270 ? 54.132 25.766 83.792 1.00 33.07 270 ARG A O 1
ATOM 2008 N N . THR A 1 271 ? 54.288 26.378 85.945 1.00 33.73 271 THR A N 1
ATOM 2009 C CA . THR A 1 271 ? 55.335 27.367 85.697 1.00 34.32 271 THR A CA 1
ATOM 2010 C C . THR A 1 271 ? 56.675 26.924 86.261 1.00 32.36 271 THR A C 1
ATOM 2011 O O . THR A 1 271 ? 57.697 27.572 86.032 1.00 31.75 271 THR A O 1
ATOM 2015 N N . PHE A 1 272 ? 56.674 25.821 87.001 1.00 29.87 272 PHE A N 1
ATOM 2016 C CA . PHE A 1 272 ? 57.902 25.327 87.607 1.00 27.98 272 PHE A CA 1
ATOM 2017 C C . PHE A 1 272 ? 58.345 26.319 88.690 1.00 26.00 272 PHE A C 1
ATOM 2018 O O . PHE A 1 272 ? 59.536 26.466 88.964 1.00 25.83 272 PHE A O 1
ATOM 2026 N N . ASP A 1 273 ? 57.374 26.997 89.300 1.00 24.05 273 ASP A N 1
ATOM 2027 C CA . ASP A 1 273 ? 57.656 27.967 90.355 1.00 22.78 273 ASP A CA 1
ATOM 2028 C C . ASP A 1 273 ? 57.796 27.258 91.704 1.00 21.24 273 ASP A C 1
ATOM 2029 O O . ASP A 1 273 ? 56.830 26.695 92.227 1.00 20.13 273 ASP A O 1
ATOM 2034 N N . PRO A 1 274 ? 59.004 27.289 92.288 1.00 19.93 274 PRO A N 1
ATOM 2035 C CA . PRO A 1 274 ? 59.322 26.661 93.576 1.00 19.09 274 PRO A CA 1
ATOM 2036 C C . PRO A 1 274 ? 58.430 27.115 94.729 1.00 19.44 274 PRO A C 1
ATOM 2037 O O . PRO A 1 274 ? 58.401 26.484 95.785 1.00 20.31 274 PRO A O 1
ATOM 2041 N N . LEU A 1 275 ? 57.717 28.219 94.538 1.00 19.29 275 LEU A N 1
ATOM 2042 C CA . LEU A 1 275 ? 56.823 28.721 95.575 1.00 19.75 275 LEU A CA 1
ATOM 2043 C C . LEU A 1 275 ? 55.709 27.719 95.857 1.00 19.32 275 LEU A C 1
ATOM 2044 O O . LEU A 1 275 ? 55.067 27.773 96.903 1.00 18.40 275 LEU A O 1
ATOM 2049 N N . PHE A 1 276 ? 55.495 26.800 94.919 1.00 17.74 276 PHE A N 1
ATOM 2050 C CA . PHE A 1 276 ? 54.452 25.795 95.048 1.00 17.88 276 PHE A CA 1
ATOM 2051 C C . PHE A 1 276 ? 55.013 24.396 95.298 1.00 17.64 276 PHE A C 1
ATOM 2052 O O . PHE A 1 276 ? 54.287 23.401 95.238 1.00 17.58 276 PHE A O 1
ATOM 2060 N N . LYS A 1 277 ? 56.310 24.331 95.579 1.00 16.17 277 LYS A N 1
ATOM 2061 C CA . LYS A 1 277 ? 56.968 23.063 95.868 1.00 16.59 277 LYS A CA 1
ATOM 2062 C C . LYS A 1 277 ? 56.839 22.837 97.375 1.00 17.31 277 LYS A C 1
ATOM 2063 O O . LYS A 1 277 ? 57.395 23.593 98.181 1.00 17.81 277 LYS A O 1
ATOM 2069 N N . VAL A 1 278 ? 56.106 21.794 97.749 1.00 16.87 278 VAL A N 1
ATOM 2070 C CA . VAL A 1 278 ? 55.872 21.503 99.156 1.00 17.19 278 VAL A CA 1
ATOM 2071 C C . VAL A 1 278 ? 55.758 19.995 99.413 1.00 16.61 278 VAL A C 1
ATOM 2072 O O . VAL A 1 278 ? 55.584 19.211 98.482 1.00 19.18 278 VAL A O 1
ATOM 2076 N N . ALA A 1 279 ? 55.859 19.595 100.677 1.00 16.63 279 ALA A N 1
ATOM 2077 C CA . ALA A 1 279 ? 55.775 18.187 101.047 1.00 16.63 279 ALA A CA 1
ATOM 2078 C C . ALA A 1 279 ? 54.765 17.953 102.171 1.00 16.70 279 ALA A C 1
ATOM 2079 O O . ALA A 1 279 ? 54.874 18.548 103.242 1.00 18.61 279 ALA A O 1
ATOM 2081 N N . PRO A 1 280 ? 53.745 17.113 101.926 1.00 16.54 280 PRO A N 1
ATOM 2082 C CA . PRO A 1 280 ? 53.529 16.411 100.658 1.00 15.70 280 PRO A CA 1
ATOM 2083 C C . PRO A 1 280 ? 53.093 17.419 99.597 1.00 16.39 280 PRO A C 1
ATOM 2084 O O . PRO A 1 280 ? 52.646 18.520 99.924 1.00 16.85 280 PRO A O 1
ATOM 2088 N N . PRO A 1 281 ? 53.203 17.047 98.314 1.00 16.43 281 PRO A N 1
ATOM 2089 C CA . PRO A 1 281 ? 52.844 17.894 97.175 1.00 16.57 281 PRO A CA 1
ATOM 2090 C C . PRO A 1 281 ? 51.402 18.355 97.130 1.00 16.72 281 PRO A C 1
ATOM 2091 O O . PRO A 1 281 ? 50.528 17.779 97.781 1.00 16.93 281 PRO A O 1
ATOM 2095 N N . LEU A 1 282 ? 51.165 19.400 96.343 1.00 15.98 282 LEU A N 1
ATOM 2096 C CA . LEU A 1 282 ? 49.818 19.905 96.135 1.00 15.85 282 LEU A CA 1
ATOM 2097 C C . LEU A 1 282 ? 49.194 18.800 95.282 1.00 16.02 282 LEU A C 1
ATOM 2098 O O . LEU A 1 282 ? 49.854 18.253 94.395 1.00 14.05 282 LEU A O 1
ATOM 2103 N N . ARG A 1 283 ? 47.941 18.456 95.550 1.00 15.97 283 ARG A N 1
ATOM 2104 C CA . ARG A 1 283 ? 47.292 17.380 94.813 1.00 17.44 283 ARG A CA 1
ATOM 2105 C C . ARG A 1 283 ? 46.288 17.867 93.773 1.00 18.89 283 ARG A C 1
ATOM 2106 O O . ARG A 1 283 ? 46.327 19.023 93.349 1.00 19.36 283 ARG A O 1
ATOM 2114 N N . GLY A 1 284 ? 45.389 16.973 93.369 1.00 19.17 284 GLY A N 1
ATOM 2115 C CA . GLY A 1 284 ? 44.386 17.328 92.382 1.00 21.33 284 GLY A CA 1
ATOM 2116 C C . GLY A 1 284 ? 43.161 17.984 92.989 1.00 22.34 284 GLY A C 1
ATOM 2117 O O . GLY A 1 284 ? 42.940 17.903 94.197 1.00 22.20 284 GLY A O 1
ATOM 2118 N N . GLU A 1 285 ? 42.360 18.631 92.144 1.00 23.11 285 GLU A N 1
ATOM 2119 C CA . GLU A 1 285 ? 41.147 19.311 92.591 1.00 25.20 285 GLU A CA 1
ATOM 2120 C C . GLU A 1 285 ? 40.254 18.320 93.332 1.00 24.80 285 GLU A C 1
ATOM 2121 O O . GLU A 1 285 ? 39.571 18.679 94.295 1.00 25.16 285 GLU A O 1
ATOM 2127 N N . GLU A 1 286 ? 40.275 17.070 92.883 1.00 24.68 286 GLU A N 1
ATOM 2128 C CA . GLU A 1 286 ? 39.479 16.018 93.501 1.00 24.83 286 GLU A CA 1
ATOM 2129 C C . GLU A 1 286 ? 39.918 15.806 94.952 1.00 23.41 286 GLU A C 1
ATOM 2130 O O . GLU A 1 286 ? 39.088 15.606 95.843 1.00 22.30 286 GLU A O 1
ATOM 2136 N N . ASP A 1 287 ? 41.225 15.847 95.187 1.00 21.19 287 ASP A N 1
ATOM 2137 C CA . ASP A 1 287 ? 41.748 15.676 96.535 1.00 19.81 287 ASP A CA 1
ATOM 2138 C C . ASP A 1 287 ? 41.347 16.889 97.372 1.00 19.93 287 ASP A C 1
ATOM 2139 O O . ASP A 1 287 ? 40.822 16.746 98.475 1.00 18.11 287 ASP A O 1
ATOM 2144 N N . ARG A 1 288 ? 41.580 18.084 96.835 1.00 19.64 288 ARG A N 1
ATOM 2145 C CA . ARG A 1 288 ? 41.242 19.310 97.551 1.00 20.92 288 ARG A CA 1
ATOM 2146 C C . ARG A 1 288 ? 39.766 19.331 97.930 1.00 21.14 288 ARG A C 1
ATOM 2147 O O . ARG A 1 288 ? 39.402 19.678 99.053 1.00 21.15 288 ARG A O 1
ATOM 2155 N N . GLU A 1 289 ? 38.919 18.952 96.982 1.00 21.50 289 GLU A N 1
ATOM 2156 C CA . GLU A 1 289 ? 37.485 18.938 97.212 1.00 22.93 289 GLU A CA 1
ATOM 2157 C C . GLU A 1 289 ? 37.142 17.944 98.320 1.00 22.40 289 GLU A C 1
ATOM 2158 O O . GLU A 1 289 ? 36.290 18.216 99.167 1.00 21.51 289 GLU A O 1
ATOM 2164 N N . ALA A 1 290 ? 37.810 16.793 98.319 1.00 21.62 290 ALA A N 1
ATOM 2165 C CA . ALA A 1 290 ? 37.554 15.780 99.336 1.00 20.01 290 ALA A CA 1
ATOM 2166 C C . ALA A 1 290 ? 37.935 16.298 100.721 1.00 19.32 290 ALA A C 1
ATOM 2167 O O . ALA A 1 290 ? 37.248 16.023 101.704 1.00 20.45 290 ALA A O 1
ATOM 2169 N N . LEU A 1 291 ? 39.031 17.046 100.800 1.00 18.50 291 LEU A N 1
ATOM 2170 C CA . LEU A 1 291 ? 39.474 17.595 102.079 1.00 17.53 291 LEU A CA 1
ATOM 2171 C C . LEU A 1 291 ? 38.429 18.553 102.637 1.00 17.61 291 LEU A C 1
ATOM 2172 O O . LEU A 1 291 ? 38.122 18.523 103.828 1.00 16.35 291 LEU A O 1
ATOM 2177 N N . LEU A 1 292 ? 37.878 19.402 101.775 1.00 18.19 292 LEU A N 1
ATOM 2178 C CA . LEU A 1 292 ? 36.861 20.347 102.219 1.00 19.84 292 LEU A CA 1
ATOM 2179 C C . LEU A 1 292 ? 35.700 19.587 102.852 1.00 19.83 292 LEU A C 1
ATOM 2180 O O . LEU A 1 292 ? 35.162 20.003 103.877 1.00 20.35 292 LEU A O 1
ATOM 2185 N N . GLU A 1 293 ? 35.322 18.465 102.250 1.00 21.72 293 GLU A N 1
ATOM 2186 C CA . GLU A 1 293 ? 34.238 17.650 102.784 1.00 22.79 293 GLU A CA 1
ATOM 2187 C C . GLU A 1 293 ? 34.707 17.027 104.102 1.00 22.38 293 GLU A C 1
ATOM 2188 O O . GLU A 1 293 ? 33.920 16.852 105.035 1.00 22.18 293 GLU A O 1
ATOM 2194 N N . GLY A 1 294 ? 35.995 16.701 104.172 1.00 20.58 294 GLY A N 1
ATOM 2195 C CA . GLY A 1 294 ? 36.551 16.132 105.388 1.00 20.32 294 GLY A CA 1
ATOM 2196 C C . GLY A 1 294 ? 36.530 17.154 106.515 1.00 20.51 294 GLY A C 1
ATOM 2197 O O . GLY A 1 294 ? 36.356 16.802 107.682 1.00 20.26 294 GLY A O 1
ATOM 2198 N N . LEU A 1 295 ? 36.716 18.427 106.176 1.00 20.96 295 LEU A N 1
ATOM 2199 C CA . LEU A 1 295 ? 36.682 19.482 107.183 1.00 20.62 295 LEU A CA 1
ATOM 2200 C C . LEU A 1 295 ? 35.274 19.548 107.764 1.00 21.97 295 LEU A C 1
ATOM 2201 O O . LEU A 1 295 ? 35.091 19.678 108.974 1.00 22.42 295 LEU A O 1
ATOM 2206 N N . LEU A 1 296 ? 34.280 19.450 106.888 1.00 23.23 296 LEU A N 1
ATOM 2207 C CA . LEU A 1 296 ? 32.883 19.509 107.299 1.00 24.30 296 LEU A CA 1
ATOM 2208 C C . LEU A 1 296 ? 32.400 18.340 108.141 1.00 24.12 296 LEU A C 1
ATOM 2209 O O . LEU A 1 296 ? 31.835 18.548 109.214 1.00 24.17 296 LEU A O 1
ATOM 2214 N N . ASP A 1 297 ? 32.616 17.114 107.667 1.00 23.38 297 ASP A N 1
ATOM 2215 C CA . ASP A 1 297 ? 32.138 15.948 108.404 1.00 22.98 297 ASP A CA 1
ATOM 2216 C C . ASP A 1 297 ? 32.919 15.610 109.664 1.00 22.32 297 ASP A C 1
ATOM 2217 O O . ASP A 1 297 ? 32.565 14.672 110.378 1.00 22.96 297 ASP A O 1
ATOM 2222 N N . GLY A 1 298 ? 33.981 16.361 109.938 1.00 21.85 298 GLY A N 1
ATOM 2223 C CA . GLY A 1 298 ? 34.756 16.113 111.144 1.00 21.08 298 GLY A CA 1
ATOM 2224 C C . GLY A 1 298 ? 35.914 15.135 111.041 1.00 20.43 298 GLY A C 1
ATOM 2225 O O . GLY A 1 298 ? 36.617 14.910 112.030 1.00 19.56 298 GLY A O 1
ATOM 2226 N N . THR A 1 299 ? 36.122 14.549 109.864 1.00 19.71 299 THR A N 1
ATOM 2227 C CA . THR A 1 299 ? 37.221 13.606 109.686 1.00 18.98 299 THR A CA 1
ATOM 2228 C C . THR A 1 299 ? 38.528 14.336 109.965 1.00 19.05 299 THR A C 1
ATOM 2229 O O . THR A 1 299 ? 39.451 13.775 110.549 1.00 18.66 299 THR A O 1
ATOM 2233 N N . LEU A 1 300 ? 38.604 15.592 109.535 1.00 17.69 300 LEU A N 1
ATOM 2234 C CA . LEU A 1 300 ? 39.783 16.407 109.790 1.00 16.99 300 LEU A CA 1
ATOM 2235 C C . LEU A 1 300 ? 39.488 17.152 111.088 1.00 16.79 300 LEU A C 1
ATOM 2236 O O . LEU A 1 300 ? 38.453 17.803 111.216 1.00 16.33 300 LEU A O 1
ATOM 2241 N N . ASP A 1 301 ? 40.395 17.039 112.051 1.00 16.15 301 ASP A N 1
ATOM 2242 C CA . ASP A 1 301 ? 40.214 17.666 113.353 1.00 15.94 301 ASP A CA 1
ATOM 2243 C C . ASP A 1 301 ? 40.700 19.095 113.446 1.00 15.81 301 ASP A C 1
ATOM 2244 O O . ASP A 1 301 ? 40.213 19.870 114.269 1.00 16.90 301 ASP A O 1
ATOM 2249 N N . ALA A 1 302 ? 41.651 19.457 112.600 1.00 14.64 302 ALA A N 1
ATOM 2250 C CA . ALA A 1 302 ? 42.187 20.797 112.666 1.00 14.42 302 ALA A CA 1
ATOM 2251 C C . ALA A 1 302 ? 42.848 21.248 111.385 1.00 14.79 302 ALA A C 1
ATOM 2252 O O . ALA A 1 302 ? 43.136 20.451 110.494 1.00 15.52 302 ALA A O 1
ATOM 2254 N N . ILE A 1 303 ? 43.067 22.553 111.309 1.00 14.45 303 ILE A N 1
ATOM 2255 C CA . ILE A 1 303 ? 43.750 23.163 110.189 1.00 14.49 303 ILE A CA 1
ATOM 2256 C C . ILE A 1 303 ? 45.084 23.577 110.803 1.00 15.29 303 ILE A C 1
ATOM 2257 O O . ILE A 1 303 ? 45.119 24.296 111.805 1.00 14.51 303 ILE A O 1
ATOM 2262 N N . ALA A 1 304 ? 46.172 23.073 110.232 1.00 14.75 304 ALA A N 1
ATOM 2263 C CA . ALA A 1 304 ? 47.513 23.373 110.714 1.00 14.38 304 ALA A CA 1
ATOM 2264 C C . ALA A 1 304 ? 48.304 23.933 109.537 1.00 14.90 304 ALA A C 1
ATOM 2265 O O . ALA A 1 304 ? 48.212 23.432 108.416 1.00 16.33 304 ALA A O 1
ATOM 2267 N N . THR A 1 305 ? 49.094 24.963 109.798 1.00 14.48 305 THR A N 1
ATOM 2268 C CA . THR A 1 305 ? 49.841 25.627 108.737 1.00 14.70 305 THR A CA 1
ATOM 2269 C C . THR A 1 305 ? 50.949 24.870 108.019 1.00 15.16 305 THR A C 1
ATOM 2270 O O . THR A 1 305 ? 51.027 24.894 106.796 1.00 15.06 305 THR A O 1
ATOM 2274 N N . ASP A 1 306 ? 51.791 24.196 108.792 1.00 15.37 306 ASP A N 1
ATOM 2275 C CA . ASP A 1 306 ? 52.979 23.528 108.276 1.00 15.27 306 ASP A CA 1
ATOM 2276 C C . ASP A 1 306 ? 53.821 24.679 107.721 1.00 14.68 306 ASP A C 1
ATOM 2277 O O . ASP A 1 306 ? 54.423 24.591 106.651 1.00 15.01 306 ASP A O 1
ATOM 2282 N N . HIS A 1 307 ? 53.812 25.778 108.466 1.00 14.76 307 HIS A N 1
ATOM 2283 C CA . HIS A 1 307 ? 54.572 26.971 108.130 1.00 14.78 307 HIS A CA 1
ATOM 2284 C C . HIS A 1 307 ? 56.035 26.532 108.001 1.00 14.32 307 HIS A C 1
ATOM 2285 O O . HIS A 1 307 ? 56.689 26.229 108.996 1.00 13.45 307 HIS A O 1
ATOM 2292 N N . ALA A 1 308 ? 56.532 26.477 106.768 1.00 15.10 308 ALA A N 1
ATOM 2293 C CA . ALA A 1 308 ? 57.907 26.050 106.497 1.00 14.92 308 ALA A CA 1
ATOM 2294 C C . ALA A 1 308 ? 58.649 27.111 105.691 1.00 15.45 308 ALA A C 1
ATOM 2295 O O . ALA A 1 308 ? 58.745 27.025 104.464 1.00 14.97 308 ALA A O 1
ATOM 2297 N N . PRO A 1 309 ? 59.204 28.118 106.377 1.00 15.02 309 PRO A N 1
ATOM 2298 C CA . PRO A 1 309 ? 59.929 29.194 105.701 1.00 15.66 309 PRO A CA 1
ATOM 2299 C C . PRO A 1 309 ? 61.369 28.882 105.295 1.00 16.43 309 PRO A C 1
ATOM 2300 O O . PRO A 1 309 ? 62.050 28.063 105.916 1.00 17.75 309 PRO A O 1
ATOM 2304 N N . HIS A 1 310 ? 61.808 29.570 104.245 1.00 17.30 310 HIS A N 1
ATOM 2305 C CA . HIS A 1 310 ? 63.160 29.471 103.700 1.00 18.39 310 HIS A CA 1
ATOM 2306 C C . HIS A 1 310 ? 63.476 30.885 103.216 1.00 18.81 310 HIS A C 1
ATOM 2307 O O . HIS A 1 310 ? 62.634 31.775 103.332 1.00 19.55 310 HIS A O 1
ATOM 2314 N N . THR A 1 311 ? 64.670 31.109 102.681 1.00 19.85 311 THR A N 1
ATOM 2315 C CA . THR A 1 311 ? 65.000 32.446 102.192 1.00 20.15 311 THR A CA 1
ATOM 2316 C C . THR A 1 311 ? 64.487 32.594 100.766 1.00 20.91 311 THR A C 1
ATOM 2317 O O . THR A 1 311 ? 64.344 31.607 100.042 1.00 19.13 311 THR A O 1
ATOM 2321 N N . LEU A 1 312 ? 64.200 33.827 100.365 1.00 21.98 312 LEU A N 1
ATOM 2322 C CA . LEU A 1 312 ? 63.709 34.079 99.019 1.00 22.66 312 LEU A CA 1
ATOM 2323 C C . LEU A 1 312 ? 64.696 33.534 97.990 1.00 23.80 312 LEU A C 1
ATOM 2324 O O . LEU A 1 312 ? 64.299 32.935 96.992 1.00 24.51 312 LEU A O 1
ATOM 2329 N N . ALA A 1 313 ? 65.985 33.738 98.247 1.00 24.69 313 ALA A N 1
ATOM 2330 C CA . ALA A 1 313 ? 67.025 33.276 97.335 1.00 25.75 313 ALA A CA 1
ATOM 2331 C C . ALA A 1 313 ? 66.929 31.775 97.085 1.00 26.34 313 ALA A C 1
ATOM 2332 O O . ALA A 1 313 ? 67.035 31.323 95.944 1.00 26.07 313 ALA A O 1
ATOM 2334 N N . GLU A 1 314 ? 66.731 31.006 98.152 1.00 25.75 314 GLU A N 1
ATOM 2335 C CA . GLU A 1 314 ? 66.619 29.560 98.023 1.00 26.50 314 GLU A CA 1
ATOM 2336 C C . GLU A 1 314 ? 65.397 29.202 97.182 1.00 26.04 314 GLU A C 1
ATOM 2337 O O . GLU A 1 314 ? 65.448 28.297 96.346 1.00 26.68 314 GLU A O 1
ATOM 2343 N N . LYS A 1 315 ? 64.303 29.924 97.400 1.00 25.43 315 LYS A N 1
ATOM 2344 C CA . LYS A 1 315 ? 63.077 29.681 96.656 1.00 26.07 315 LYS A CA 1
ATOM 2345 C C . LYS A 1 315 ? 63.167 30.193 95.226 1.00 27.40 315 LYS A C 1
ATOM 2346 O O . LYS A 1 315 ? 62.211 30.082 94.458 1.00 28.87 315 LYS A O 1
ATOM 2352 N N . GLU A 1 316 ? 64.313 30.757 94.865 1.00 28.84 316 GLU A N 1
ATOM 2353 C CA . GLU A 1 316 ? 64.495 31.258 93.513 1.00 30.36 316 GLU A CA 1
ATOM 2354 C C . GLU A 1 316 ? 65.402 30.350 92.693 1.00 30.97 316 GLU A C 1
ATOM 2355 O O . GLU A 1 316 ? 65.727 30.660 91.550 1.00 31.18 316 GLU A O 1
ATOM 2361 N N . LYS A 1 317 ? 65.813 29.232 93.285 1.00 31.08 317 LYS A N 1
ATOM 2362 C CA . LYS A 1 317 ? 66.654 28.263 92.587 1.00 31.47 317 LYS A CA 1
ATOM 2363 C C . LYS A 1 317 ? 65.754 27.516 91.611 1.00 31.55 317 LYS A C 1
ATOM 2364 O O . LYS A 1 317 ? 64.544 27.740 91.579 1.00 30.90 317 LYS A O 1
ATOM 2370 N N . ASP A 1 318 ? 66.344 26.627 90.819 1.00 31.88 318 ASP A N 1
ATOM 2371 C CA . ASP A 1 318 ? 65.564 25.836 89.877 1.00 32.79 318 ASP A CA 1
ATOM 2372 C C . ASP A 1 318 ? 64.638 24.952 90.707 1.00 30.86 318 ASP A C 1
ATOM 2373 O O . ASP A 1 318 ? 64.987 24.550 91.820 1.00 30.00 318 ASP A O 1
ATOM 2378 N N . LEU A 1 319 ? 63.467 24.650 90.161 1.00 29.38 319 LEU A N 1
ATOM 2379 C CA . LEU A 1 319 ? 62.488 23.821 90.849 1.00 28.22 319 LEU A CA 1
ATOM 2380 C C . LEU A 1 319 ? 63.081 22.569 91.500 1.00 28.51 319 LEU A C 1
ATOM 2381 O O . LEU A 1 319 ? 62.778 22.264 92.651 1.00 28.58 319 LEU A O 1
ATOM 2386 N N . LEU A 1 320 ? 63.932 21.850 90.775 1.00 27.92 320 LEU A N 1
ATOM 2387 C CA . LEU A 1 320 ? 64.526 20.626 91.310 1.00 28.93 320 LEU A CA 1
ATOM 2388 C C . LEU A 1 320 ? 65.504 20.830 92.466 1.00 29.26 320 LEU A C 1
ATOM 2389 O O . LEU A 1 320 ? 65.708 19.922 93.273 1.00 29.66 320 LEU A O 1
ATOM 2394 N N . ARG A 1 321 ? 66.107 22.012 92.550 1.00 29.57 321 ARG A N 1
ATOM 2395 C CA . ARG A 1 321 ? 67.067 22.295 93.613 1.00 29.60 321 ARG A CA 1
ATOM 2396 C C . ARG A 1 321 ? 66.476 23.084 94.777 1.00 27.67 321 ARG A C 1
ATOM 2397 O O . ARG A 1 321 ? 67.026 23.080 95.876 1.00 27.75 321 ARG A O 1
ATOM 2405 N N . ALA A 1 322 ? 65.363 23.765 94.534 1.00 25.34 322 ALA A N 1
ATOM 2406 C CA . ALA A 1 322 ? 64.722 24.567 95.570 1.00 22.71 322 ALA A CA 1
ATOM 2407 C C . ALA A 1 322 ? 64.183 23.715 96.714 1.00 21.55 322 ALA A C 1
ATOM 2408 O O . ALA A 1 322 ? 63.795 22.563 96.522 1.00 21.92 322 ALA A O 1
ATOM 2410 N N . PRO A 1 323 ? 64.154 24.278 97.929 1.00 20.22 323 PRO A N 1
ATOM 2411 C CA . PRO A 1 323 ? 63.652 23.545 99.091 1.00 19.49 323 PRO A CA 1
ATOM 2412 C C . PRO A 1 323 ? 62.132 23.412 99.064 1.00 19.41 323 PRO A C 1
ATOM 2413 O O . PRO A 1 323 ? 61.448 24.188 98.395 1.00 19.87 323 PRO A O 1
ATOM 2417 N N . PHE A 1 324 ? 61.622 22.416 99.783 1.00 17.99 324 PHE A N 1
ATOM 2418 C CA . PHE A 1 324 ? 60.186 22.168 99.893 1.00 16.85 324 PHE A CA 1
ATOM 2419 C C . PHE A 1 324 ? 59.659 23.080 100.993 1.00 17.23 324 PHE A C 1
ATOM 2420 O O . PHE A 1 324 ? 60.339 23.282 101.999 1.00 17.85 324 PHE A O 1
ATOM 2428 N N . GLY A 1 325 ? 58.461 23.631 100.824 1.00 16.15 325 GLY A N 1
ATOM 2429 C CA . GLY A 1 325 ? 57.929 24.469 101.883 1.00 15.13 325 GLY A CA 1
ATOM 2430 C C . GLY A 1 325 ? 57.148 25.714 101.529 1.00 15.04 325 GLY A C 1
ATOM 2431 O O . GLY A 1 325 ? 57.472 26.427 100.578 1.00 15.77 325 GLY A O 1
ATOM 2432 N N . ILE A 1 326 ? 56.109 25.973 102.319 1.00 14.89 326 ILE A N 1
ATOM 2433 C CA . ILE A 1 326 ? 55.261 27.144 102.144 1.00 14.75 326 ILE A CA 1
ATOM 2434 C C . ILE A 1 326 ? 55.022 27.801 103.501 1.00 14.54 326 ILE A C 1
ATOM 2435 O O . ILE A 1 326 ? 54.699 27.125 104.476 1.00 14.41 326 ILE A O 1
ATOM 2440 N N . PRO A 1 327 ? 55.205 29.128 103.583 1.00 13.85 327 PRO A N 1
ATOM 2441 C CA . PRO A 1 327 ? 54.993 29.876 104.827 1.00 13.61 327 PRO A CA 1
ATOM 2442 C C . PRO A 1 327 ? 53.534 30.347 104.807 1.00 13.59 327 PRO A C 1
ATOM 2443 O O . PRO A 1 327 ? 52.996 30.603 103.731 1.00 13.90 327 PRO A O 1
ATOM 2447 N N . SER A 1 328 ? 52.882 30.463 105.961 1.00 14.10 328 SER A N 1
ATOM 2448 C CA . SER A 1 328 ? 51.482 30.888 105.947 1.00 15.03 328 SER A CA 1
ATOM 2449 C C . SER A 1 328 ? 50.897 31.370 107.267 1.00 15.45 328 SER A C 1
ATOM 2450 O O . SER A 1 328 ? 49.713 31.683 107.337 1.00 16.35 328 SER A O 1
ATOM 2453 N N . LEU A 1 329 ? 51.713 31.431 108.309 1.00 16.12 329 LEU A N 1
ATOM 2454 C CA . LEU A 1 329 ? 51.231 31.857 109.620 1.00 15.89 329 LEU A CA 1
ATOM 2455 C C . LEU A 1 329 ? 50.329 33.096 109.576 1.00 16.97 329 LEU A C 1
ATOM 2456 O O . LEU A 1 329 ? 49.208 33.075 110.083 1.00 15.98 329 LEU A O 1
ATOM 2461 N N . GLU A 1 330 ? 50.806 34.163 108.945 1.00 16.71 330 GLU A N 1
ATOM 2462 C CA . GLU A 1 330 ? 50.051 35.412 108.881 1.00 16.73 330 GLU A CA 1
ATOM 2463 C C . GLU A 1 330 ? 48.845 35.441 107.939 1.00 15.59 330 GLU A C 1
ATOM 2464 O O . GLU A 1 330 ? 47.995 36.319 108.064 1.00 14.96 330 GLU A O 1
ATOM 2470 N N . VAL A 1 331 ? 48.748 34.494 107.013 1.00 14.59 331 VAL A N 1
ATOM 2471 C CA . VAL A 1 331 ? 47.628 34.512 106.077 1.00 15.10 331 VAL A CA 1
ATOM 2472 C C . VAL A 1 331 ? 46.639 33.355 106.206 1.00 15.03 331 VAL A C 1
ATOM 2473 O O . VAL A 1 331 ? 45.539 33.417 105.663 1.00 15.46 331 VAL A O 1
ATOM 2477 N N . ALA A 1 332 ? 47.031 32.311 106.930 1.00 14.88 332 ALA A N 1
ATOM 2478 C CA . ALA A 1 332 ? 46.194 31.130 107.114 1.00 13.82 332 ALA A CA 1
ATOM 2479 C C . ALA A 1 332 ? 44.709 31.396 107.344 1.00 14.28 332 ALA A C 1
ATOM 2480 O O . ALA A 1 332 ? 43.873 30.919 106.575 1.00 16.09 332 ALA A O 1
ATOM 2482 N N . PHE A 1 333 ? 44.359 32.142 108.387 1.00 12.93 333 PHE A N 1
ATOM 2483 C CA . PHE A 1 333 ? 42.938 32.372 108.633 1.00 13.47 333 PHE A CA 1
ATOM 2484 C C . PHE A 1 333 ? 42.239 33.230 107.584 1.00 13.93 333 PHE A C 1
ATOM 2485 O O . PHE A 1 333 ? 41.204 32.835 107.050 1.00 14.14 333 PHE A O 1
ATOM 2493 N N . PRO A 1 334 ? 42.773 34.428 107.290 1.00 14.30 334 PRO A N 1
ATOM 2494 C CA . PRO A 1 334 ? 42.088 35.235 106.276 1.00 14.09 334 PRO A CA 1
ATOM 2495 C C . PRO A 1 334 ? 41.935 34.485 104.953 1.00 14.41 334 PRO A C 1
ATOM 2496 O O . PRO A 1 334 ? 40.907 34.600 104.279 1.00 13.87 334 PRO A O 1
ATOM 2500 N N . LEU A 1 335 ? 42.950 33.700 104.600 1.00 14.08 335 LEU A N 1
ATOM 2501 C CA . LEU A 1 335 ? 42.928 32.924 103.360 1.00 13.99 335 LEU A CA 1
ATOM 2502 C C . LEU A 1 335 ? 41.715 31.994 103.339 1.00 14.89 335 LEU A C 1
ATOM 2503 O O . LEU A 1 335 ? 40.918 32.014 102.405 1.00 15.11 335 LEU A O 1
ATOM 2508 N N . LEU A 1 336 ? 41.570 31.186 104.383 1.00 15.50 336 LEU A N 1
ATOM 2509 C CA . LEU A 1 336 ? 40.466 30.240 104.450 1.00 15.99 336 LEU A CA 1
ATOM 2510 C C . LEU A 1 336 ? 39.114 30.878 104.738 1.00 17.08 336 LEU A C 1
ATOM 2511 O O . LEU A 1 336 ? 38.078 30.357 104.329 1.00 17.82 336 LEU A O 1
ATOM 2516 N N . TYR A 1 337 ? 39.117 32.001 105.444 1.00 17.70 337 TYR A N 1
ATOM 2517 C CA . TYR A 1 337 ? 37.870 32.700 105.728 1.00 17.27 337 TYR A CA 1
ATOM 2518 C C . TYR A 1 337 ? 37.319 33.199 104.392 1.00 17.45 337 TYR A C 1
ATOM 2519 O O . TYR A 1 337 ? 36.114 33.193 104.158 1.00 16.97 337 TYR A O 1
ATOM 2528 N N . THR A 1 338 ? 38.224 33.610 103.512 1.00 17.24 338 THR A N 1
ATOM 2529 C CA . THR A 1 338 ? 37.851 34.122 102.205 1.00 18.51 338 THR A CA 1
ATOM 2530 C C . THR A 1 338 ? 37.515 33.024 101.198 1.00 20.08 338 THR A C 1
ATOM 2531 O O . THR A 1 338 ? 36.446 33.041 100.589 1.00 21.91 338 THR A O 1
ATOM 2535 N N . GLU A 1 339 ? 38.423 32.069 101.029 1.00 20.54 339 GLU A N 1
ATOM 2536 C CA . GLU A 1 339 ? 38.213 30.991 100.071 1.00 20.48 339 GLU A CA 1
ATOM 2537 C C . GLU A 1 339 ? 37.187 29.938 100.476 1.00 20.92 339 GLU A C 1
ATOM 2538 O O . GLU A 1 339 ? 36.512 29.371 99.620 1.00 20.67 339 GLU A O 1
ATOM 2544 N N . LEU A 1 340 ? 37.060 29.677 101.772 1.00 20.03 340 LEU A N 1
ATOM 2545 C CA . LEU A 1 340 ? 36.112 28.674 102.241 1.00 20.39 340 LEU A CA 1
ATOM 2546 C C . LEU A 1 340 ? 34.786 29.250 102.727 1.00 21.07 340 LEU A C 1
ATOM 2547 O O . LEU A 1 340 ? 33.723 28.883 102.221 1.00 20.73 340 LEU A O 1
ATOM 2552 N N . HIS A 1 341 ? 34.836 30.155 103.696 1.00 20.91 341 HIS A N 1
ATOM 2553 C CA . HIS A 1 341 ? 33.604 30.723 104.227 1.00 21.22 341 HIS A CA 1
ATOM 2554 C C . HIS A 1 341 ? 32.857 31.661 103.285 1.00 21.39 341 HIS A C 1
ATOM 2555 O O . HIS A 1 341 ? 31.692 31.426 102.973 1.00 22.70 341 HIS A O 1
ATOM 2562 N N . LEU A 1 342 ? 33.514 32.721 102.833 1.00 20.43 342 LEU A N 1
ATOM 2563 C CA . LEU A 1 342 ? 32.858 33.671 101.948 1.00 19.44 342 LEU A CA 1
ATOM 2564 C C . LEU A 1 342 ? 32.509 33.096 100.578 1.00 20.85 342 LEU A C 1
ATOM 2565 O O . LEU A 1 342 ? 31.368 33.209 100.126 1.00 20.12 342 LEU A O 1
ATOM 2570 N N . LYS A 1 343 ? 33.461 32.412 99.914 1.00 24.63 343 LYS A N 1
ATOM 2571 C CA . LYS A 1 343 ? 33.236 31.965 98.545 1.00 25.03 343 LYS A CA 1
ATOM 2572 C C . LYS A 1 343 ? 32.510 30.624 98.521 1.00 25.81 343 LYS A C 1
ATOM 2573 O O . LYS A 1 343 ? 31.755 30.408 97.512 1.00 21.36 343 LYS A O 1
ATOM 2579 N N . ARG A 1 344 ? 32.684 29.709 99.430 1.00 23.04 344 ARG A N 1
ATOM 2580 C CA . ARG A 1 344 ? 32.023 28.411 99.371 1.00 23.94 344 ARG A CA 1
ATOM 2581 C C . ARG A 1 344 ? 30.941 28.176 100.416 1.00 23.59 344 ARG A C 1
ATOM 2582 O O . ARG A 1 344 ? 30.403 27.075 100.519 1.00 26.90 344 ARG A O 1
ATOM 2590 N N . GLY A 1 345 ? 30.627 29.203 101.196 1.00 23.17 345 GLY A N 1
ATOM 2591 C CA . GLY A 1 345 ? 29.601 29.062 102.213 1.00 22.33 345 GLY A CA 1
ATOM 2592 C C . GLY A 1 345 ? 29.949 28.152 103.382 1.00 22.36 345 GLY A C 1
ATOM 2593 O O . GLY A 1 345 ? 29.064 27.753 104.141 1.00 21.51 345 GLY A O 1
ATOM 2594 N N . PHE A 1 346 ? 31.228 27.817 103.534 1.00 21.64 346 PHE A N 1
ATOM 2595 C CA . PHE A 1 346 ? 31.669 26.961 104.633 1.00 20.62 346 PHE A CA 1
ATOM 2596 C C . PHE A 1 346 ? 31.254 27.635 105.948 1.00 20.89 346 PHE A C 1
ATOM 2597 O O . PHE A 1 346 ? 31.442 28.836 106.124 1.00 21.56 346 PHE A O 1
ATOM 2605 N N . PRO A 1 347 ? 30.674 26.872 106.884 1.00 20.56 347 PRO A N 1
ATOM 2606 C CA . PRO A 1 347 ? 30.229 27.408 108.180 1.00 20.47 347 PRO A CA 1
ATOM 2607 C C . PRO A 1 347 ? 31.335 28.094 108.993 1.00 20.13 347 PRO A C 1
ATOM 2608 O O . PRO A 1 347 ? 32.381 27.499 109.258 1.00 20.45 347 PRO A O 1
ATOM 2612 N N . LEU A 1 348 ? 31.088 29.336 109.402 1.00 20.52 348 LEU A N 1
ATOM 2613 C CA . LEU A 1 348 ? 32.064 30.105 110.176 1.00 21.48 348 LEU A CA 1
ATOM 2614 C C . LEU A 1 348 ? 32.434 29.461 111.509 1.00 21.70 348 LEU A C 1
ATOM 2615 O O . LEU A 1 348 ? 33.612 29.388 111.865 1.00 22.44 348 LEU A O 1
ATOM 2620 N N . GLN A 1 349 ? 31.436 29.002 112.256 1.00 21.66 349 GLN A N 1
ATOM 2621 C CA . GLN A 1 349 ? 31.718 28.394 113.549 1.00 23.19 349 GLN A CA 1
ATOM 2622 C C . GLN A 1 349 ? 32.584 27.154 113.389 1.00 21.92 349 GLN A C 1
ATOM 2623 O O . GLN A 1 349 ? 33.429 26.862 114.235 1.00 22.09 349 GLN A O 1
ATOM 2629 N N . ARG A 1 350 ? 32.375 26.424 112.301 1.00 20.86 350 ARG A N 1
ATOM 2630 C CA . ARG A 1 350 ? 33.154 25.222 112.053 1.00 19.93 350 ARG A CA 1
ATOM 2631 C C . ARG A 1 350 ? 34.583 25.600 111.663 1.00 19.37 350 ARG A C 1
ATOM 2632 O O . ARG A 1 350 ? 35.535 24.918 112.045 1.00 18.38 350 ARG A O 1
ATOM 2640 N N . LEU A 1 351 ? 34.734 26.685 110.904 1.00 17.92 351 LEU A N 1
ATOM 2641 C CA . LEU A 1 351 ? 36.068 27.125 110.500 1.00 17.30 351 LEU A CA 1
ATOM 2642 C C . LEU A 1 351 ? 36.839 27.552 111.746 1.00 16.88 351 LEU A C 1
ATOM 2643 O O . LEU A 1 351 ? 38.002 27.194 111.923 1.00 15.53 351 LEU A O 1
ATOM 2648 N N . VAL A 1 352 ? 36.176 28.309 112.614 1.00 16.44 352 VAL A N 1
ATOM 2649 C CA . VAL A 1 352 ? 36.797 28.775 113.846 1.00 16.38 352 VAL A CA 1
ATOM 2650 C C . VAL A 1 352 ? 37.140 27.586 114.742 1.00 16.85 352 VAL A C 1
ATOM 2651 O O . VAL A 1 352 ? 38.189 27.571 115.391 1.00 17.23 352 VAL A O 1
ATOM 2655 N N . GLU A 1 353 ? 36.263 26.586 114.766 1.00 16.52 353 GLU A N 1
ATOM 2656 C CA . GLU A 1 353 ? 36.502 25.398 115.575 1.00 16.94 353 GLU A CA 1
ATOM 2657 C C . GLU A 1 353 ? 37.802 24.725 115.136 1.00 16.28 353 GLU A C 1
ATOM 2658 O O . GLU A 1 353 ? 38.596 24.282 115.969 1.00 17.18 353 GLU A O 1
ATOM 2664 N N . LEU A 1 354 ? 38.014 24.669 113.825 1.00 15.78 354 LEU A N 1
ATOM 2665 C CA . LEU A 1 354 ? 39.206 24.057 113.244 1.00 14.89 354 LEU A CA 1
ATOM 2666 C C . LEU A 1 354 ? 40.506 24.783 113.581 1.00 15.27 354 LEU A C 1
ATOM 2667 O O . LEU A 1 354 ? 41.592 24.229 113.398 1.00 16.04 354 LEU A O 1
ATOM 2672 N N . PHE A 1 355 ? 40.395 26.019 114.066 1.00 14.73 355 PHE A N 1
ATOM 2673 C CA . PHE A 1 355 ? 41.565 26.812 114.452 1.00 15.19 355 PHE A CA 1
ATOM 2674 C C . PHE A 1 355 ? 41.681 26.916 115.969 1.00 15.92 355 PHE A C 1
ATOM 2675 O O . PHE A 1 355 ? 42.658 27.461 116.477 1.00 17.97 355 PHE A O 1
ATOM 2683 N N . THR A 1 356 ? 40.624 26.478 116.664 1.00 15.72 356 THR A N 1
ATOM 2684 C CA . THR A 1 356 ? 40.641 26.467 118.120 1.00 15.73 356 THR A CA 1
ATOM 2685 C C . THR A 1 356 ? 40.460 25.103 118.790 1.00 15.71 356 THR A C 1
ATOM 2686 O O . THR A 1 356 ? 41.359 24.496 119.368 1.00 16.43 356 THR A O 1
ATOM 2690 N N . ASP A 1 357 ? 39.200 24.817 119.092 1.00 16.48 357 ASP A N 1
ATOM 2691 C CA . ASP A 1 357 ? 38.875 23.592 119.816 1.00 17.45 357 ASP A CA 1
ATOM 2692 C C . ASP A 1 357 ? 39.565 22.370 119.213 1.00 18.02 357 ASP A C 1
ATOM 2693 O O . ASP A 1 357 ? 40.186 21.580 119.927 1.00 18.27 357 ASP A O 1
ATOM 2698 N N . GLY A 1 358 ? 39.445 22.217 117.898 1.00 16.95 358 GLY A N 1
ATOM 2699 C CA . GLY A 1 358 ? 40.062 21.089 117.226 1.00 16.72 358 GLY A CA 1
ATOM 2700 C C . GLY A 1 358 ? 41.520 20.900 117.606 1.00 16.17 358 GLY A C 1
ATOM 2701 O O . GLY A 1 358 ? 41.885 19.871 118.167 1.00 14.39 358 GLY A O 1
ATOM 2702 N N . PRO A 1 359 ? 42.381 21.884 117.314 1.00 16.21 359 PRO A N 1
ATOM 2703 C CA . PRO A 1 359 ? 43.807 21.791 117.645 1.00 15.32 359 PRO A CA 1
ATOM 2704 C C . PRO A 1 359 ? 44.049 21.522 119.135 1.00 16.06 359 PRO A C 1
ATOM 2705 O O . PRO A 1 359 ? 44.895 20.704 119.499 1.00 15.41 359 PRO A O 1
ATOM 2709 N N . ARG A 1 360 ? 43.303 22.211 119.997 1.00 16.05 360 ARG A N 1
ATOM 2710 C CA . ARG A 1 360 ? 43.474 22.029 121.434 1.00 17.42 360 ARG A CA 1
ATOM 2711 C C . ARG A 1 360 ? 43.155 20.605 121.871 1.00 17.56 360 ARG A C 1
ATOM 2712 O O . ARG A 1 360 ? 43.851 20.050 122.717 1.00 17.49 360 ARG A O 1
ATOM 2720 N N . ARG A 1 361 ? 42.117 20.010 121.291 1.00 19.07 361 ARG A N 1
ATOM 2721 C CA . ARG A 1 361 ? 41.747 18.643 121.640 1.00 21.33 361 ARG A CA 1
ATOM 2722 C C . ARG A 1 361 ? 42.793 17.650 121.152 1.00 20.38 361 ARG A C 1
ATOM 2723 O O . ARG A 1 361 ? 43.048 16.640 121.805 1.00 20.33 361 ARG A O 1
ATOM 2731 N N . VAL A 1 362 ? 43.402 17.936 120.006 1.00 19.14 362 VAL A N 1
ATOM 2732 C CA . VAL A 1 362 ? 44.430 17.053 119.473 1.00 17.22 362 VAL A CA 1
ATOM 2733 C C . VAL A 1 362 ? 45.547 16.907 120.499 1.00 17.37 362 VAL A C 1
ATOM 2734 O O . VAL A 1 362 ? 46.089 15.820 120.693 1.00 15.04 362 VAL A O 1
ATOM 2738 N N . LEU A 1 363 ? 45.880 18.014 121.158 1.00 18.13 363 LEU A N 1
ATOM 2739 C CA . LEU A 1 363 ? 46.933 18.024 122.168 1.00 19.12 363 LEU A CA 1
ATOM 2740 C C . LEU A 1 363 ? 46.434 17.567 123.531 1.00 21.10 363 LEU A C 1
ATOM 2741 O O . LEU A 1 363 ? 47.229 17.318 124.433 1.00 22.04 363 LEU A O 1
ATOM 2746 N N . GLY A 1 364 ? 45.118 17.461 123.680 1.00 22.17 364 GLY A N 1
ATOM 2747 C CA . GLY A 1 364 ? 44.559 17.049 124.952 1.00 22.03 364 GLY A CA 1
ATOM 2748 C C . GLY A 1 364 ? 44.341 18.237 125.875 1.00 23.49 364 GLY A C 1
ATOM 2749 O O . GLY A 1 364 ? 44.190 18.071 127.083 1.00 23.77 364 GLY A O 1
ATOM 2750 N N . LEU A 1 365 ? 44.335 19.440 125.308 1.00 22.83 365 LEU A N 1
ATOM 2751 C CA . LEU A 1 365 ? 44.121 20.655 126.087 1.00 23.60 365 LEU A CA 1
ATOM 2752 C C . LEU A 1 365 ? 42.637 20.984 126.135 1.00 24.73 365 LEU A C 1
ATOM 2753 O O . LEU A 1 365 ? 41.889 20.661 125.214 1.00 24.35 365 LEU A O 1
ATOM 2758 N N . PRO A 1 366 ? 42.185 21.625 127.220 1.00 25.88 366 PRO A N 1
ATOM 2759 C CA . PRO A 1 366 ? 40.763 21.970 127.308 1.00 26.09 366 PRO A CA 1
ATOM 2760 C C . PRO A 1 366 ? 40.439 23.080 126.307 1.00 26.58 366 PRO A C 1
ATOM 2761 O O . PRO A 1 366 ? 41.288 23.920 126.002 1.00 25.11 366 PRO A O 1
ATOM 2765 N N . PRO A 1 367 ? 39.211 23.090 125.773 1.00 27.22 367 PRO A N 1
ATOM 2766 C CA . PRO A 1 367 ? 38.837 24.129 124.811 1.00 27.55 367 PRO A CA 1
ATOM 2767 C C . PRO A 1 367 ? 38.688 25.497 125.476 1.00 27.96 367 PRO A C 1
ATOM 2768 O O . PRO A 1 367 ? 38.419 25.592 126.672 1.00 28.15 367 PRO A O 1
ATOM 2772 N N . LEU A 1 368 ? 38.879 26.550 124.690 1.00 28.28 368 LEU A N 1
ATOM 2773 C CA . LEU A 1 368 ? 38.759 27.913 125.181 1.00 28.39 368 LEU A CA 1
ATOM 2774 C C . LEU A 1 368 ? 37.554 28.521 124.474 1.00 27.76 368 LEU A C 1
ATOM 2775 O O . LEU A 1 368 ? 37.566 28.685 123.255 1.00 27.25 368 LEU A O 1
ATOM 2780 N N . HIS A 1 369 ? 36.516 28.848 125.236 1.00 27.89 369 HIS A N 1
ATOM 2781 C CA . HIS A 1 369 ? 35.299 29.414 124.662 1.00 28.33 369 HIS A CA 1
ATOM 2782 C C . HIS A 1 369 ? 35.047 30.873 125.021 1.00 28.16 369 HIS A C 1
ATOM 2783 O O . HIS A 1 369 ? 35.570 31.384 126.010 1.00 28.49 369 HIS A O 1
ATOM 2790 N N . LEU A 1 370 ? 34.235 31.538 124.205 1.00 28.31 370 LEU A N 1
ATOM 2791 C CA . LEU A 1 370 ? 33.889 32.927 124.456 1.00 27.95 370 LEU A CA 1
ATOM 2792 C C . LEU A 1 370 ? 32.749 32.919 125.463 1.00 28.91 370 LEU A C 1
ATOM 2793 O O . LEU A 1 370 ? 31.577 32.898 125.092 1.00 28.71 370 LEU A O 1
ATOM 2798 N N . GLU A 1 371 ? 33.105 32.914 126.741 1.00 30.10 371 GLU A N 1
ATOM 2799 C CA . GLU A 1 371 ? 32.122 32.898 127.814 1.00 31.17 371 GLU A CA 1
ATOM 2800 C C . GLU A 1 371 ? 32.675 33.698 128.987 1.00 30.55 371 GLU A C 1
ATOM 2801 O O . GLU A 1 371 ? 33.893 33.774 129.173 1.00 29.89 371 GLU A O 1
ATOM 2807 N N . GLU A 1 372 ? 31.785 34.295 129.776 1.00 29.49 372 GLU A N 1
ATOM 2808 C CA . GLU A 1 372 ? 32.223 35.093 130.914 1.00 29.60 372 GLU A CA 1
ATOM 2809 C C . GLU A 1 372 ? 33.104 34.254 131.830 1.00 27.87 372 GLU A C 1
ATOM 2810 O O . GLU A 1 372 ? 32.821 33.082 132.080 1.00 28.09 372 GLU A O 1
ATOM 2816 N N . GLY A 1 373 ? 34.188 34.856 132.307 1.00 26.28 373 GLY A N 1
ATOM 2817 C CA . GLY A 1 373 ? 35.095 34.155 133.197 1.00 26.23 373 GLY A CA 1
ATOM 2818 C C . GLY A 1 373 ? 36.215 33.424 132.480 1.00 26.29 373 GLY A C 1
ATOM 2819 O O . GLY A 1 373 ? 37.176 32.980 133.112 1.00 26.72 373 GLY A O 1
ATOM 2820 N N . ALA A 1 374 ? 36.101 33.301 131.161 1.00 25.68 374 ALA A N 1
ATOM 2821 C CA . ALA A 1 374 ? 37.113 32.611 130.369 1.00 25.10 374 ALA A CA 1
ATOM 2822 C C . ALA A 1 374 ? 38.368 33.455 130.166 1.00 24.11 374 ALA A C 1
ATOM 2823 O O . ALA A 1 374 ? 38.314 34.686 130.179 1.00 22.48 374 ALA A O 1
ATOM 2825 N N . GLU A 1 375 ? 39.497 32.776 129.981 1.00 23.55 375 GLU A N 1
ATOM 2826 C CA . GLU A 1 375 ? 40.778 33.433 129.748 1.00 23.80 375 GLU A CA 1
ATOM 2827 C C . GLU A 1 375 ? 40.637 34.287 128.493 1.00 22.45 375 GLU A C 1
ATOM 2828 O O . GLU A 1 375 ? 40.178 33.801 127.458 1.00 23.15 375 GLU A O 1
ATOM 2834 N N . ALA A 1 376 ? 41.041 35.552 128.577 1.00 20.47 376 ALA A N 1
ATOM 2835 C CA . ALA A 1 376 ? 40.917 36.460 127.442 1.00 18.65 376 ALA A CA 1
ATOM 2836 C C . ALA A 1 376 ? 41.995 36.340 126.370 1.00 18.74 376 ALA A C 1
ATOM 2837 O O . ALA A 1 376 ? 42.668 37.316 126.039 1.00 17.76 376 ALA A O 1
ATOM 2839 N N . SER A 1 377 ? 42.167 35.135 125.840 1.00 18.41 377 SER A N 1
ATOM 2840 C CA . SER A 1 377 ? 43.112 34.919 124.755 1.00 18.40 377 SER A CA 1
ATOM 2841 C C . SER A 1 377 ? 42.172 34.855 123.558 1.00 18.69 377 SER A C 1
ATOM 2842 O O . SER A 1 377 ? 41.534 33.831 123.296 1.00 19.09 377 SER A O 1
ATOM 2845 N N . LEU A 1 378 ? 42.076 35.979 122.855 1.00 18.01 378 LEU A N 1
ATOM 2846 C CA . LEU A 1 378 ? 41.160 36.117 121.737 1.00 17.17 378 LEU A CA 1
ATOM 2847 C C . LEU A 1 378 ? 41.778 36.811 120.544 1.00 16.18 378 LEU A C 1
ATOM 2848 O O . LEU A 1 378 ? 42.894 37.319 120.601 1.00 16.21 378 LEU A O 1
ATOM 2853 N N . VAL A 1 379 ? 41.006 36.845 119.465 1.00 15.55 379 VAL A N 1
ATOM 2854 C CA . VAL A 1 379 ? 41.409 37.521 118.249 1.00 15.33 379 VAL A CA 1
ATOM 2855 C C . VAL A 1 379 ? 40.163 38.155 117.640 1.00 15.66 379 VAL A C 1
ATOM 2856 O O . VAL A 1 379 ? 39.079 37.565 117.650 1.00 16.20 379 VAL A O 1
ATOM 2860 N N . LEU A 1 380 ? 40.322 39.374 117.137 1.00 16.68 380 LEU A N 1
ATOM 2861 C CA . LEU A 1 380 ? 39.228 40.110 116.527 1.00 16.59 380 LEU A CA 1
ATOM 2862 C C . LEU A 1 380 ? 39.466 40.147 115.025 1.00 17.72 380 LEU A C 1
ATOM 2863 O O . LEU A 1 380 ? 40.490 40.666 114.571 1.00 17.97 380 LEU A O 1
ATOM 2868 N N . LEU A 1 381 ? 38.527 39.592 114.260 1.00 17.34 381 LEU A N 1
ATOM 2869 C CA . LEU A 1 381 ? 38.647 39.544 112.802 1.00 16.84 381 LEU A CA 1
ATOM 2870 C C . LEU A 1 381 ? 37.810 40.613 112.099 1.00 17.40 381 LEU A C 1
ATOM 2871 O O . LEU A 1 381 ? 36.641 40.822 112.426 1.00 16.69 381 LEU A O 1
ATOM 2876 N N . SER A 1 382 ? 38.420 41.270 111.117 1.00 17.45 382 SER A N 1
ATOM 2877 C CA . SER A 1 382 ? 37.757 42.316 110.347 1.00 18.43 382 SER A CA 1
ATOM 2878 C C . SER A 1 382 ? 37.389 41.828 108.945 1.00 20.36 382 SER A C 1
ATOM 2879 O O . SER A 1 382 ? 38.118 41.044 108.338 1.00 19.48 382 SER A O 1
ATOM 2882 N N . PRO A 1 383 ? 36.241 42.282 108.419 1.00 21.50 383 PRO A N 1
ATOM 2883 C CA . PRO A 1 383 ? 35.793 41.883 107.080 1.00 21.37 383 PRO A CA 1
ATOM 2884 C C . PRO A 1 383 ? 36.501 42.660 105.964 1.00 21.04 383 PRO A C 1
ATOM 2885 O O . PRO A 1 383 ? 36.386 42.318 104.790 1.00 22.36 383 PRO A O 1
ATOM 2889 N N . LYS A 1 384 ? 37.235 43.701 106.342 1.00 21.24 384 LYS A N 1
ATOM 2890 C CA . LYS A 1 384 ? 37.966 44.533 105.386 1.00 22.11 384 LYS A CA 1
ATOM 2891 C C . LYS A 1 384 ? 38.839 43.689 104.454 1.00 22.36 384 LYS A C 1
ATOM 2892 O O . LYS A 1 384 ? 39.543 42.785 104.900 1.00 22.07 384 LYS A O 1
ATOM 2898 N N . GLU A 1 385 ? 38.794 43.987 103.160 1.00 22.31 385 GLU A N 1
ATOM 2899 C CA . GLU A 1 385 ? 39.587 43.242 102.193 1.00 22.76 385 GLU A CA 1
ATOM 2900 C C . GLU A 1 385 ? 40.883 43.970 101.865 1.00 22.75 385 GLU A C 1
ATOM 2901 O O . GLU A 1 385 ? 40.884 45.171 101.588 1.00 24.25 385 GLU A O 1
ATOM 2907 N N . ARG A 1 386 ? 41.986 43.231 101.904 1.00 21.01 386 ARG A N 1
ATOM 2908 C CA . ARG A 1 386 ? 43.304 43.772 101.593 1.00 20.87 386 ARG A CA 1
ATOM 2909 C C . ARG A 1 386 ? 44.139 42.635 101.030 1.00 19.20 386 ARG A C 1
ATOM 2910 O O . ARG A 1 386 ? 43.956 41.476 101.401 1.00 19.25 386 ARG A O 1
ATOM 2918 N N . PRO A 1 387 ? 45.064 42.950 100.122 1.00 17.95 387 PRO A N 1
ATOM 2919 C CA . PRO A 1 387 ? 45.920 41.935 99.507 1.00 17.89 387 PRO A CA 1
ATOM 2920 C C . PRO A 1 387 ? 47.055 41.403 100.374 1.00 19.07 387 PRO A C 1
ATOM 2921 O O . PRO A 1 387 ? 47.557 42.095 101.261 1.00 19.06 387 PRO A O 1
ATOM 2925 N N . VAL A 1 388 ? 47.443 40.158 100.114 1.00 17.94 388 VAL A N 1
ATOM 2926 C CA . VAL A 1 388 ? 48.555 39.557 100.822 1.00 17.95 388 VAL A CA 1
ATOM 2927 C C . VAL A 1 388 ? 49.776 40.320 100.306 1.00 18.50 388 VAL A C 1
ATOM 2928 O O . VAL A 1 388 ? 50.052 40.324 99.107 1.00 19.08 388 VAL A O 1
ATOM 2932 N N . ASP A 1 389 ? 50.487 40.978 101.213 1.00 19.45 389 ASP A N 1
ATOM 2933 C CA . ASP A 1 389 ? 51.668 41.754 100.862 1.00 19.80 389 ASP A CA 1
ATOM 2934 C C . ASP A 1 389 ? 52.876 41.219 101.626 1.00 19.63 389 ASP A C 1
ATOM 2935 O O . ASP A 1 389 ? 53.104 41.581 102.781 1.00 18.96 389 ASP A O 1
ATOM 2940 N N . PRO A 1 390 ? 53.666 40.345 100.984 1.00 19.91 390 PRO A N 1
ATOM 2941 C CA . PRO A 1 390 ? 54.854 39.745 101.595 1.00 19.36 390 PRO A CA 1
ATOM 2942 C C . PRO A 1 390 ? 55.837 40.730 102.218 1.00 19.65 390 PRO A C 1
ATOM 2943 O O . PRO A 1 390 ? 56.419 40.444 103.263 1.00 20.34 390 PRO A O 1
ATOM 2947 N N . SER A 1 391 ? 56.025 41.885 101.588 1.00 19.03 391 SER A N 1
ATOM 2948 C CA . SER A 1 391 ? 56.959 42.872 102.123 1.00 19.65 391 SER A CA 1
ATOM 2949 C C . SER A 1 391 ? 56.521 43.357 103.501 1.00 19.71 391 SER A C 1
ATOM 2950 O O . SER A 1 391 ? 57.323 43.898 104.256 1.00 22.46 391 SER A O 1
ATOM 2953 N N . ALA A 1 392 ? 55.249 43.154 103.827 1.00 18.91 392 ALA A N 1
ATOM 2954 C CA . ALA A 1 392 ? 54.715 43.585 105.117 1.00 17.56 392 ALA A CA 1
ATOM 2955 C C . ALA A 1 392 ? 54.678 42.462 106.154 1.00 16.89 392 ALA A C 1
ATOM 2956 O O . ALA A 1 392 ? 54.245 42.679 107.284 1.00 17.63 392 ALA A O 1
ATOM 2958 N N . PHE A 1 393 ? 55.120 41.267 105.770 1.00 15.66 393 PHE A N 1
ATOM 2959 C CA . PHE A 1 393 ? 55.134 40.127 106.690 1.00 15.47 393 PHE A CA 1
ATOM 2960 C C . PHE A 1 393 ? 56.099 40.347 107.856 1.00 15.75 393 PHE A C 1
ATOM 2961 O O . PHE A 1 393 ? 57.123 41.015 107.720 1.00 15.57 393 PHE A O 1
ATOM 2969 N N . ALA A 1 394 ? 55.768 39.771 109.002 1.00 15.45 394 ALA A N 1
ATOM 2970 C CA . ALA A 1 394 ? 56.645 39.847 110.155 1.00 14.67 394 ALA A CA 1
ATOM 2971 C C . ALA A 1 394 ? 57.606 38.668 109.986 1.00 15.76 394 ALA A C 1
ATOM 2972 O O . ALA A 1 394 ? 58.756 38.714 110.431 1.00 14.52 394 ALA A O 1
ATOM 2974 N N . SER A 1 395 ? 57.114 37.607 109.346 1.00 16.55 395 SER A N 1
ATOM 2975 C CA . SER A 1 395 ? 57.925 36.425 109.071 1.00 16.76 395 SER A CA 1
ATOM 2976 C C . SER A 1 395 ? 59.061 36.874 108.161 1.00 17.17 395 SER A C 1
ATOM 2977 O O . SER A 1 395 ? 58.891 37.800 107.370 1.00 18.22 395 SER A O 1
ATOM 2980 N N . LYS A 1 396 ? 60.212 36.221 108.266 1.00 17.89 396 LYS A N 1
ATOM 2981 C CA . LYS A 1 396 ? 61.362 36.585 107.447 1.00 17.59 396 LYS A CA 1
ATOM 2982 C C . LYS A 1 396 ? 61.227 36.133 106.000 1.00 18.35 396 LYS A C 1
ATOM 2983 O O . LYS A 1 396 ? 61.889 36.677 105.115 1.00 18.08 396 LYS A O 1
ATOM 2989 N N . ALA A 1 397 ? 60.377 35.139 105.756 1.00 17.58 397 ALA A N 1
ATOM 2990 C CA . ALA A 1 397 ? 60.171 34.643 104.399 1.00 18.85 397 ALA A CA 1
ATOM 2991 C C . ALA A 1 397 ? 59.272 35.634 103.655 1.00 19.71 397 ALA A C 1
ATOM 2992 O O . ALA A 1 397 ? 58.044 35.515 103.674 1.00 21.40 397 ALA A O 1
ATOM 2994 N N . ARG A 1 398 ? 59.891 36.610 102.999 1.00 20.99 398 ARG A N 1
ATOM 2995 C CA . ARG A 1 398 ? 59.151 37.637 102.280 1.00 22.20 398 ARG A CA 1
ATOM 2996 C C . ARG A 1 398 ? 58.667 37.226 100.899 1.00 21.52 398 ARG A C 1
ATOM 2997 O O . ARG A 1 398 ? 59.024 37.841 99.893 1.00 22.39 398 ARG A O 1
ATOM 3005 N N . TYR A 1 399 ? 57.852 36.180 100.857 1.00 20.06 399 TYR A N 1
ATOM 3006 C CA . TYR A 1 399 ? 57.280 35.688 99.610 1.00 17.78 399 TYR A CA 1
ATOM 3007 C C . TYR A 1 399 ? 56.053 34.890 100.004 1.00 17.14 399 TYR A C 1
ATOM 3008 O O . TYR A 1 399 ? 55.852 34.602 101.182 1.00 17.19 399 TYR A O 1
ATOM 3017 N N . SER A 1 400 ? 55.224 34.541 99.030 1.00 15.76 400 SER A N 1
ATOM 3018 C CA . SER A 1 400 ? 54.023 33.788 99.328 1.00 16.08 400 SER A CA 1
ATOM 3019 C C . SER A 1 400 ? 53.341 33.292 98.069 1.00 16.89 400 SER A C 1
ATOM 3020 O O . SER A 1 400 ? 53.244 34.014 97.080 1.00 18.10 400 SER A O 1
ATOM 3023 N N . PRO A 1 401 ? 52.880 32.037 98.079 1.00 17.38 401 PRO A N 1
ATOM 3024 C CA . PRO A 1 401 ? 52.203 31.512 96.892 1.00 17.67 401 PRO A CA 1
ATOM 3025 C C . PRO A 1 401 ? 50.847 32.205 96.712 1.00 17.27 401 PRO A C 1
ATOM 3026 O O . PRO A 1 401 ? 50.203 32.072 95.671 1.00 17.53 401 PRO A O 1
ATOM 3030 N N . TRP A 1 402 ? 50.427 32.949 97.737 1.00 15.71 402 TRP A N 1
ATOM 3031 C CA . TRP A 1 402 ? 49.161 33.683 97.701 1.00 15.45 402 TRP A CA 1
ATOM 3032 C C . TRP A 1 402 ? 49.408 35.192 97.607 1.00 15.03 402 TRP A C 1
ATOM 3033 O O . TRP A 1 402 ? 48.509 35.989 97.867 1.00 15.11 402 TRP A O 1
ATOM 3044 N N . ALA A 1 403 ? 50.626 35.581 97.246 1.00 14.47 403 ALA A N 1
ATOM 3045 C CA . ALA A 1 403 ? 50.963 36.995 97.136 1.00 15.35 403 ALA A CA 1
ATOM 3046 C C . ALA A 1 403 ? 49.987 37.713 96.208 1.00 16.00 403 ALA A C 1
ATOM 3047 O O . ALA A 1 403 ? 49.713 37.248 95.100 1.00 17.02 403 ALA A O 1
ATOM 3049 N N . GLY A 1 404 ? 49.458 38.841 96.668 1.00 16.72 404 GLY A N 1
ATOM 3050 C CA . GLY A 1 404 ? 48.526 39.602 95.855 1.00 16.24 404 GLY A CA 1
ATOM 3051 C C . GLY A 1 404 ? 47.066 39.236 96.050 1.00 17.67 404 GLY A C 1
ATOM 3052 O O . GLY A 1 404 ? 46.180 40.010 95.697 1.00 19.94 404 GLY A O 1
ATOM 3053 N N . TRP A 1 405 ? 46.802 38.060 96.606 1.00 17.42 405 TRP A N 1
ATOM 3054 C CA . TRP A 1 405 ? 45.427 37.633 96.831 1.00 17.12 405 TRP A CA 1
ATOM 3055 C C . TRP A 1 405 ? 44.694 38.600 97.766 1.00 17.57 405 TRP A C 1
ATOM 3056 O O . TRP A 1 405 ? 45.168 38.899 98.867 1.00 17.51 405 TRP A O 1
ATOM 3067 N N . VAL A 1 406 ? 43.541 39.087 97.310 1.00 17.24 406 VAL A N 1
ATOM 3068 C CA . VAL A 1 406 ? 42.722 40.012 98.083 1.00 15.65 406 VAL A CA 1
ATOM 3069 C C . VAL A 1 406 ? 41.850 39.209 99.046 1.00 16.41 406 VAL A C 1
ATOM 3070 O O . VAL A 1 406 ? 40.929 38.505 98.626 1.00 16.30 406 VAL A O 1
ATOM 3074 N N . LEU A 1 407 ? 42.141 39.327 100.339 1.00 14.93 407 LEU A N 1
ATOM 3075 C CA . LEU A 1 407 ? 41.415 38.574 101.353 1.00 14.53 407 LEU A CA 1
ATOM 3076 C C . LEU A 1 407 ? 40.761 39.416 102.431 1.00 15.22 407 LEU A C 1
ATOM 3077 O O . LEU A 1 407 ? 41.207 40.518 102.739 1.00 17.27 407 LEU A O 1
ATOM 3082 N N . GLY A 1 408 ? 39.701 38.864 103.008 1.00 13.82 408 GLY A N 1
ATOM 3083 C CA . GLY A 1 408 ? 39.012 39.516 104.101 1.00 12.49 408 GLY A CA 1
ATOM 3084 C C . GLY A 1 408 ? 39.267 38.620 105.302 1.00 14.15 408 GLY A C 1
ATOM 3085 O O . GLY A 1 408 ? 39.884 37.562 105.157 1.00 13.91 408 GLY A O 1
ATOM 3086 N N . GLY A 1 409 ? 38.822 39.026 106.485 1.00 13.23 409 GLY A N 1
ATOM 3087 C CA . GLY A 1 409 ? 39.026 38.195 107.658 1.00 12.67 409 GLY A CA 1
ATOM 3088 C C . GLY A 1 409 ? 40.381 38.290 108.342 1.00 13.83 409 GLY A C 1
ATOM 3089 O O . GLY A 1 409 ? 40.755 37.388 109.092 1.00 13.53 409 GLY A O 1
ATOM 3090 N N . TRP A 1 410 ? 41.123 39.365 108.101 1.00 13.73 410 TRP A N 1
ATOM 3091 C CA . TRP A 1 410 ? 42.420 39.525 108.749 1.00 14.23 410 TRP A CA 1
ATOM 3092 C C . TRP A 1 410 ? 42.237 39.924 110.205 1.00 14.24 410 TRP A C 1
ATOM 3093 O O . TRP A 1 410 ? 41.3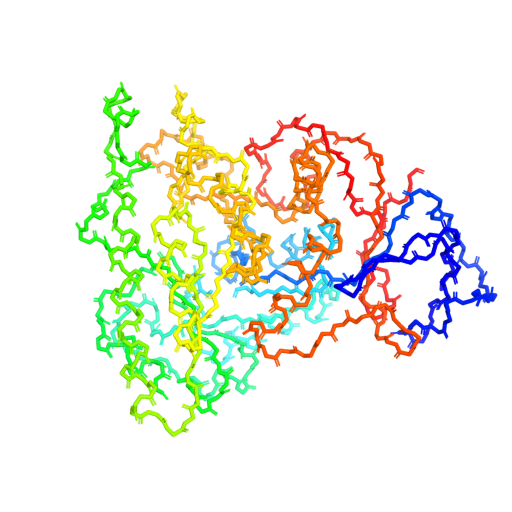06 40.649 110.548 1.00 13.95 410 TRP A O 1
ATOM 3104 N N . PRO A 1 411 ? 43.123 39.442 111.085 1.00 14.40 411 PRO A N 1
ATOM 3105 C CA . PRO A 1 411 ? 43.039 39.782 112.510 1.00 13.74 411 PRO A CA 1
ATOM 3106 C C . PRO A 1 411 ? 43.416 41.258 112.690 1.00 14.15 411 PRO A C 1
ATOM 3107 O O . PRO A 1 411 ? 44.379 41.728 112.083 1.00 13.95 411 PRO A O 1
ATOM 3111 N N . VAL A 1 412 ? 42.655 41.996 113.494 1.00 13.44 412 VAL A N 1
ATOM 3112 C CA . VAL A 1 412 ? 42.975 43.403 113.729 1.00 13.50 412 VAL A CA 1
ATOM 3113 C C . VAL A 1 412 ? 43.328 43.629 115.192 1.00 14.68 412 VAL A C 1
ATOM 3114 O O . VAL A 1 412 ? 43.754 44.715 115.582 1.00 17.24 412 VAL A O 1
ATOM 3118 N N . LEU A 1 413 ? 43.152 42.590 115.999 1.00 14.32 413 LEU A N 1
ATOM 3119 C CA . LEU A 1 413 ? 43.474 42.653 117.416 1.00 14.57 413 LEU A CA 1
ATOM 3120 C C . LEU A 1 413 ? 43.645 41.241 117.955 1.00 15.12 413 LEU A C 1
ATOM 3121 O O . LEU A 1 413 ? 42.784 40.388 117.749 1.00 14.26 413 LEU A O 1
ATOM 3126 N N . THR A 1 414 ? 44.761 40.999 118.635 1.00 14.93 414 THR A N 1
ATOM 3127 C CA . THR A 1 414 ? 45.032 39.694 119.226 1.00 14.11 414 THR A CA 1
ATOM 3128 C C . THR A 1 414 ? 45.418 39.892 120.680 1.00 14.76 414 THR A C 1
ATOM 3129 O O . THR A 1 414 ? 46.284 40.706 120.989 1.00 14.08 414 THR A O 1
ATOM 3133 N N . LEU A 1 415 ? 44.775 39.146 121.570 1.00 15.38 415 LEU A N 1
ATOM 3134 C CA . LEU A 1 415 ? 45.053 39.249 122.994 1.00 16.73 415 LEU A CA 1
ATOM 3135 C C . LEU A 1 415 ? 45.451 37.908 123.590 1.00 17.04 415 LEU A C 1
ATOM 3136 O O . LEU A 1 415 ? 44.850 36.878 123.285 1.00 19.21 415 LEU A O 1
ATOM 3141 N N . VAL A 1 416 ? 46.471 37.935 124.439 1.00 16.09 416 VAL A N 1
ATOM 3142 C CA . VAL A 1 416 ? 46.932 36.745 125.137 1.00 17.17 416 VAL A CA 1
ATOM 3143 C C . VAL A 1 416 ? 46.660 37.035 126.612 1.00 18.53 416 VAL A C 1
ATOM 3144 O O . VAL A 1 416 ? 47.344 37.858 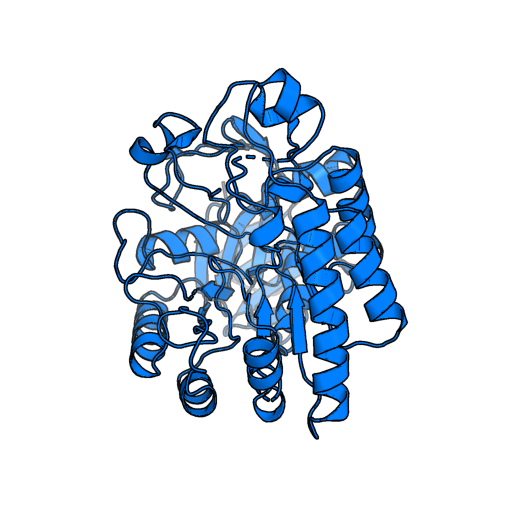127.229 1.00 19.20 416 VAL A O 1
ATOM 3148 N N . ALA A 1 417 ? 45.646 36.378 127.168 1.00 19.65 417 ALA A N 1
ATOM 3149 C CA . ALA A 1 417 ? 45.272 36.583 128.566 1.00 20.34 417 ALA A CA 1
ATOM 3150 C C . ALA A 1 417 ? 45.037 38.066 128.853 1.00 20.29 417 ALA A C 1
ATOM 3151 O O . ALA A 1 417 ? 45.475 38.588 129.876 1.00 19.32 417 ALA A O 1
ATOM 3153 N N . GLY A 1 418 ? 44.358 38.741 127.931 1.00 20.76 418 GLY A N 1
ATOM 3154 C CA . GLY A 1 418 ? 44.057 40.147 128.114 1.00 21.11 418 GLY A CA 1
ATOM 3155 C C . GLY A 1 418 ? 45.099 41.121 127.603 1.00 22.42 418 GLY A C 1
ATOM 3156 O O . GLY A 1 418 ? 44.794 42.294 127.387 1.00 23.51 418 GLY A O 1
ATOM 3157 N N . ARG A 1 419 ? 46.327 40.658 127.408 1.00 22.44 419 ARG A N 1
ATOM 3158 C CA . ARG A 1 419 ? 47.380 41.544 126.927 1.00 22.47 419 ARG A CA 1
ATOM 3159 C C . ARG A 1 419 ? 47.343 41.716 125.407 1.00 20.70 419 ARG A C 1
ATOM 3160 O O . ARG A 1 419 ? 47.195 40.747 124.660 1.00 19.68 419 ARG A O 1
ATOM 3168 N N . ILE A 1 420 ? 47.478 42.958 124.957 1.00 19.01 420 ILE A N 1
ATOM 3169 C CA . ILE A 1 420 ? 47.487 43.257 123.532 1.00 18.40 420 ILE A CA 1
ATOM 3170 C C . ILE A 1 420 ? 48.848 42.889 122.942 1.00 18.02 420 ILE A C 1
ATOM 3171 O O . ILE A 1 420 ? 49.853 43.525 123.258 1.00 17.13 420 ILE A O 1
ATOM 3176 N N . VAL A 1 421 ? 48.886 41.864 122.093 1.00 17.37 421 VAL A N 1
ATOM 3177 C CA . VAL A 1 421 ? 50.142 41.450 121.475 1.00 16.27 421 VAL A CA 1
ATOM 3178 C C . VAL A 1 421 ? 50.174 41.830 120.002 1.00 16.09 421 VAL A C 1
ATOM 3179 O O . VAL A 1 421 ? 51.223 41.807 119.362 1.00 16.99 421 VAL A O 1
ATOM 3183 N N . HIS A 1 422 ? 49.011 42.186 119.472 1.00 15.60 422 HIS A N 1
ATOM 3184 C CA . HIS A 1 422 ? 48.885 42.605 118.084 1.00 15.27 422 HIS A CA 1
ATOM 3185 C C . HIS A 1 422 ? 47.669 43.500 117.939 1.00 15.75 422 HIS A C 1
ATOM 3186 O O . HIS A 1 422 ? 46.590 43.184 118.438 1.00 17.05 422 HIS A O 1
ATOM 3193 N N . GLU A 1 423 ? 47.847 44.620 117.251 1.00 17.02 423 GLU A N 1
ATOM 3194 C CA . GLU A 1 423 ? 46.758 45.559 117.032 1.00 17.75 423 GLU A CA 1
ATOM 3195 C C . GLU A 1 423 ? 46.968 46.264 115.705 1.00 17.99 423 GLU A C 1
ATOM 3196 O O . GLU A 1 423 ? 48.046 46.789 115.434 1.00 17.02 423 GLU A O 1
ATOM 3202 N N . ALA A 1 424 ? 45.933 46.248 114.871 1.00 18.0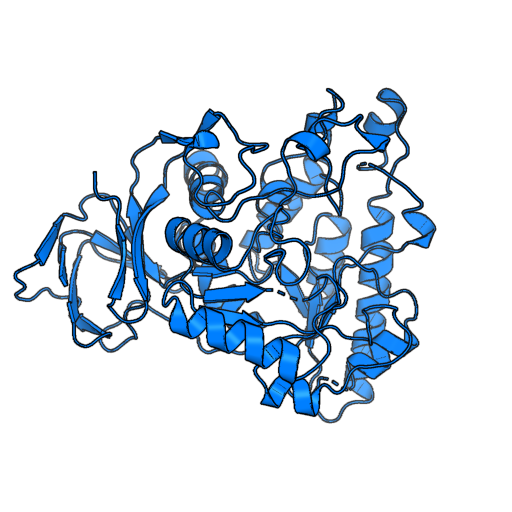5 424 ALA A N 1
ATOM 3203 C CA . ALA A 1 424 ? 45.977 46.890 113.567 1.00 19.50 424 ALA A CA 1
ATOM 3204 C C . ALA A 1 424 ? 44.572 47.376 113.236 1.00 20.31 424 ALA A C 1
ATOM 3205 O O . ALA A 1 424 ? 44.067 47.160 112.135 1.00 22.64 424 ALA A O 1
ATOM 3207 N N . LEU A 1 425 ? 43.945 48.025 114.209 1.00 19.69 425 LEU A N 1
ATOM 3208 C CA . LEU A 1 425 ? 42.595 48.545 114.047 1.00 20.34 425 LEU A CA 1
ATOM 3209 C C . LEU A 1 425 ? 42.567 49.685 113.029 1.00 22.63 425 LEU A C 1
ATOM 3210 O O . LEU A 1 425 ? 43.284 50.677 113.171 1.00 20.08 425 LEU A O 1
ATOM 3215 N N . LYS A 1 426 ? 41.760 49.947 112.017 1.00 29.91 426 LYS A N 1
ATOM 321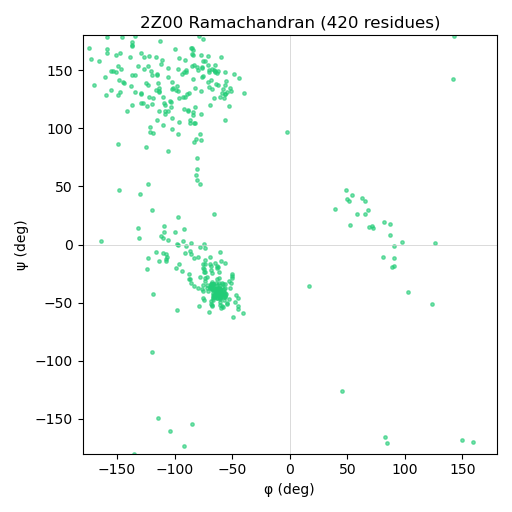6 C CA . LYS A 1 426 ? 42.425 50.654 110.930 1.00 31.75 426 LYS A CA 1
ATOM 3217 C C . LYS A 1 426 ? 41.590 51.839 110.457 1.00 37.83 426 LYS A C 1
ATOM 3218 O O . LYS A 1 426 ? 40.589 52.149 111.132 1.00 21.18 426 LYS A O 1
#

CATH classification: 2.30.40.10 (+1 more: 3.20.20.140)

Sequence (422 aa):
ILIRNVRLVDARGERGPADVLIGEGRILSLEGGEAKQVVDGTGCFLAPGFLDLHAHLREPGEEVKEDLFSGLLAAVRGGYTDLVSPNTKPPVDTPEAVRALKEKAKALGLARLHPAAALTEKQEGKTLTPAGLLREAGAVLLTDDGRTNEDAGVLAAGLLAAPLGLPVAVHAEDAGLRRNGVNDGPLADLLGLPGNPPEAEAARIARDLEVLRYALRRSPATPRLHVQHLSTKRGLELVREAKRAGLPVTAEATPHHLTLTEEALRTFDPLFKVAPPLRGEEDREALLEGLLDGTLDAIATDHAPHTLAEKEKDLLRAPFGIPSLEVAFPLLYTELHLKRGFPLQRLVELFTDGPRRVLGLPPLHLEEGAEASLVLLSPKERPVDPSAFASKARYSPWAGWVLGGWPVLTLVAGRIVHEALK

B-factor: mean 22.43, std 8.72, range [1.43, 83.17]

Organism: Thermus thermophilus (strain ATCC 27634 / DSM 579 / HB8) (NCBI:txid300852)

Solvent-accessible surface area: 15813 Å² total

Nearest PDB structures (foldseek):
  2z00-assembly1_A  TM=1.002E+00  e=2.831E-95  Thermus thermophilus HB8
  4yiw-assembly1_A  TM=9.554E-01  e=1.887E-52  Bacillus anthracis
  3gri-assembly1_A  TM=9.394E-01  e=2.002E-46  Staphylococcus aureus subsp. aureus MW2
  8hfd-assembly1_B  TM=8.809E-01  e=1.377E-34  Escherichia coli
  8hfd-assembly1_A  TM=8.759E-01  e=4.353E-33  Escherichia coli

Radius of gyration: 20.6 Å; Cα contacts (8 Å, |Δi|>4): 1063; chains: 1; bounding box: 45×58×54 Å